Protein 4DFC (pdb70)

GO terms:
  GO:0005515 protein binding (F, IPI)
  GO:0015616 DNA translocase activity (F, IDA)
  GO:0005829 cytosol (C, IDA)
  GO:0003677 DNA binding (F, IDA)
  GO:0043175 RNA polymerase core enzyme binding (F, IDA)
  GO:0006283 transcription-coupled nucleotide-excision repair (P, IDA)
  GO:0006283 transcription-coupled nucleotide-excision repair (P, EXP)
  GO:0006283 transcription-coupled nucleotide-excision repair (P, IMP)
  GO:0000716 transcription-coupled nucleotide-excision repair, DNA damage recognition (P, IDA)
  GO:0006355 regulation of DNA-templated transcription (P, IDA)
  GO:0006974 DNA damage response (P, IDA)
  GO:0006281 DNA repair (P, IMP)

Secondary structure (DSSP, 8-state):
-EETT-B--HHHHHHHHHHTTPEEESS--STTEEEEETTEEEEE-TT-SS-EEEEEETTEEEEEEEE-TTT--EEEEESEE----/----HHHHHHHTTSS-TT--EEEEEEEEEEEES--HHHHHHHHHHT--EEEETTEEEETTSPPPPPTTSEEEEEEEEEEE-----THHHHHHHHHHHHSSSEEEEEESS-TTS--EEEE--/---TT-B--THHHHHHHHHTT-EE-SS--STTEEEEETTEEEE--SSSSS-EEEEEETTEEEEEEEB-TTT--B-S---/--PPPHHHHHHHTTSSPTT-EEEEEEEEEEEEES--HHHHHHHHHTT--EEEETTEEEETTSPPP--TTSEEEEEEEEEEEE----HHHHHHHHHHHHHHTSEEEEEESS-TTSPPEEEE--

B-factor: mean 94.78, std 26.82, range [41.84, 200.92]

InterPro domains:
  IPR001650 Helicase, C-terminal domain-like [PF00271] (802-906)
  IPR001650 Helicase, C-terminal domain-like [PS51194] (798-951)
  IPR001650 Helicase, C-terminal domain-like [SM00490] (823-907)
  IPR003711 CarD-like/TRCF, RNAP-interacting domain [PF02559] (477-532)
  IPR003711 CarD-like/TRCF, RNAP-interacting domain [SM01058] (476-573)
  IPR004576 Transcription-repair coupling factor [MF_00969] (28-1144)
  IPR004576 Transcription-repair coupling factor [TIGR00580] (145-1079)
  IPR005118 Transcription-repair-coupling factor, C-terminal domain [PF03461] (1006-1098)
  IPR005118 Transcription-repair-coupling factor, C-terminal domain [SM00982] (1005-1105)
  IPR011545 DEAD/DEAH-box helicase domain [PF00270] (602-764)
  IPR014001 Helicase superfamily 1/2, ATP-binding domain [PS51192] (615-776)
  IPR014001 Helicase superfamily 1/2, ATP-binding domain [SM00487] (597-787)
  IPR027417 P-loop containing nucleoside triphosphate hydrolase [G3DSA:3.40.50.300] (475-987)
  IPR027417 P-loop containing nucleoside triphosphate hydrolase [G3DSA:3.40.50.300] (539-778)
  IPR027417 P-loop containing nucleoside triphosphate hydrolase [SSF52540] (10-343)
  IPR027417 P-loop containing nucleoside triphosphate hydrolase [SSF52540] (351-463)
  IPR027417 P-loop containing nucleoside triphosphate hydrolase [SSF52540] (520-780)
  IPR027417 P-loop containing nucleoside triphosphate hydrolase [SSF52540] (779-987)
  IPR036101 CarD-like/TRCF, RNAP-interacting domain superfamily [SSF141259] (467-545)
  IPR037235 TRCF-like, C-terminal D7 domain [G3DSA:3.90.1150.50] (1001-1148)

Nearest PDB structures (foldseek):
  4dfc-assembly1_B  TM=1.008E+00  e=1.418E-23  Escherichia coli K-12
  4dfc-assembly2_D  TM=9.845E-01  e=1.414E-20  Escherichia coli K-12
  3fpn-assembly2_A  TM=9.163E-01  e=1.584E-13  Geobacillus stearothermophilus
  3uwx-assembly1_A-2  TM=9.137E-01  e=1.321E-13  Geobacillus sp. Y412MC52
  3zqj-assembly1_A  TM=8.031E-01  e=3.918E-10  Mycobacterium tuberculosis

Sequence (407 aa):
VMKKGQRLSRDALRTQLDSAGYRHVDQVMEHGEYATRGALLDLFPMGSELPYRLDFFDDEIDSLRVFDVDSQRTLEEVEAINLLPMASTVSQMVDNVLSQPEGKRLMLLAPIIKERKGEHTKTLENLASQGYIRARIDGEVCDLSDPPKLELQKKHTIEVVVDRFKVRLTQRLAESFETALELSGGTAVVADMDDPKAEELLFSANVMKKGQRLSRDALRTQLDSAGYRHVDQVMEHGEYATRGALLDLFPMGSELPYRLDFFDDEIDSLRVFDVDSQRTLEEVEHMASTVSQMVDNVLSQPEGKRLMLLAPIIKERKGEHTKTLENLASQGYIRARIDGEVCDLSDPPKLELQKKHTIEVVVDRFKVRDTQRLAESFETALELSGGTAVVADMDDPKAEELLFSAN

Foldseek 3Di:
DFFAFDFADPVVVVVVLVVVPADEDCADADERYWYDDVQWIWHHAHPDPWTWIFGHDPRGTHWIFTADRPVRDTDDTDGDDDHDD/DQDDLLVVLVVQLVDPAQFKKWKKAWAFFFDAAFCPPVLVVCVVVPAAWKQKQNRIDGSVDGDTDDRGGTITIITGQDMDTRPPPVVVSVSQVVSCVNHVFKMKMAGPVDRVDDIDIHGND/DDDAFDFADVVVVVVVLVVVPADEDPADADARYWHDDPQWIWHHHNVDPFIWIFGDDVRGTHFIFTDDRVVSDTDDGDD/DDFDDLQNVQVVPLVPDFFFKKWKKQWAFDFAAAFCPVVLVVCVVVVAFWKQKQLRTGGSVDDDGDDRVGTMTIIGGQDIDTRDPGPVSSVSCVVSCVVNVFWMKMDGPPCSPDDIDIHGSD

Solvent-accessible surface area: 19855 Å² total; per-residue (Å²): 120,16,40,100,41,63,156,46,58,25,60,57,7,40,46,114,5,60,100,40,44,10,55,32,0,61,58,0,57,109,87,2,7,4,0,34,16,8,2,3,0,1,0,13,5,84,67,25,92,73,9,25,3,0,1,0,41,17,47,55,0,50,6,0,46,5,1,53,32,114,46,2,59,15,89,107,68,33,123,54,7,109,51,124,151,151,48,25,73,35,74,97,0,2,88,59,0,57,81,37,83,138,42,66,93,6,14,0,0,0,30,42,28,143,86,174,141,16,81,35,94,176,43,12,88,67,4,3,45,76,0,12,10,35,0,32,5,69,54,116,83,22,68,0,44,113,38,55,207,18,96,102,138,110,133,8,25,0,21,0,4,0,0,21,0,56,2,126,81,65,105,35,0,31,85,2,0,39,27,0,0,41,16,7,14,8,42,0,13,1,6,21,49,83,71,112,106,34,167,72,48,126,14,34,24,152,164,77,45,131,52,30,154,41,68,37,42,58,27,56,87,117,17,85,105,69,62,41,64,95,46,122,63,0,91,109,85,16,25,2,0,37,13,19,3,6,11,1,31,14,25,124,85,38,90,60,6,68,4,9,1,4,20,25,50,15,3,55,42,4,84,22,3,53,32,122,34,2,76,33,107,72,120,26,102,180,137,41,38,67,30,67,96,5,9,89,28,0,64,66,32,80,122,38,63,92,2,15,0,0,0,8,42,21,73,56,46,114,14,85,31,71,77,50,10,112,80,5,2,37,63,0,15,26,41,0,36,4,77,61,111,71,16,76,5,60,118,40,58,109,21,99,109,118,112,74,5,24,0,19,0,4,2,2,14,13,70,2,101,172,118,103,23,10,28,65,3,0,77,32,0,11,134,33,25,66,10,49,1,14,2,4,27,51,93,52,134,164,28,34,27,7,46,17,45,38,112

CATH classification: 3.30.2060.10

Radius of gyration: 23.74 Å; Cα contacts (8 Å, |Δi|>4): 880; chains: 4; bounding box: 74×48×41 Å

Structure (mmCIF, N/CA/C/O backbone):
data_4DFC
#
_entry.id   4DFC
#
_cell.length_a   119.168
_cell.length_b   119.168
_cell.length_c   234.334
_cell.angle_alpha   90.00
_cell.angle_beta   90.00
_cell.angle_gamma   120.00
#
_symmetry.space_group_name_H-M   'P 62 2 2'
#
loop_
_entity.id
_entity.type
_entity.pdbx_description
1 polymer 'Transcription-repair-coupling factor'
2 polymer 'UvrABC system protein A'
#
loop_
_atom_site.group_PDB
_atom_site.id
_atom_site.type_symbol
_atom_site.label_atom_id
_atom_site.label_alt_id
_atom_site.label_comp_id
_atom_site.label_asym_id
_atom_site.label_entity_id
_atom_site.label_seq_id
_atom_site.pdbx_PDB_ins_code
_atom_site.Cartn_x
_atom_site.Cartn_y
_atom_site.Cartn_z
_atom_site.occupancy
_atom_site.B_iso_or_equiv
_atom_site.auth_seq_id
_atom_site.auth_comp_id
_atom_site.auth_asym_id
_atom_site.auth_atom_id
_atom_site.pdbx_PDB_model_num
ATOM 1 N N . VAL A 1 9 ? 54.876 -60.747 29.678 1.00 119.91 129 VAL A N 1
ATOM 2 C CA . VAL A 1 9 ? 53.617 -60.837 28.929 1.00 136.46 129 VAL A CA 1
ATOM 3 C C . VAL A 1 9 ? 52.714 -59.608 29.147 1.00 136.71 129 VAL A C 1
ATOM 4 O O . VAL A 1 9 ? 52.570 -59.135 30.282 1.00 123.30 129 VAL A O 1
ATOM 8 N N . MET A 1 10 ? 52.117 -59.100 28.060 1.00 134.38 130 MET A N 1
ATOM 9 C CA . MET A 1 10 ? 51.336 -57.849 28.090 1.00 125.60 130 MET A CA 1
ATOM 10 C C . MET A 1 10 ? 49.893 -57.952 27.571 1.00 122.53 130 MET A C 1
ATOM 11 O O . MET A 1 10 ? 49.644 -58.463 26.478 1.00 113.47 130 MET A O 1
ATOM 16 N N . LYS A 1 11 ? 48.953 -57.424 28.351 1.00 122.75 131 LYS A N 1
ATOM 17 C CA . LYS A 1 11 ? 47.531 -57.560 28.051 1.00 116.10 131 LYS A CA 1
ATOM 18 C C . LYS A 1 11 ? 46.846 -56.205 27.869 1.00 106.65 131 LYS A C 1
ATOM 19 O O . LYS A 1 11 ? 47.344 -55.172 28.328 1.00 93.71 131 LYS A O 1
ATOM 21 N N . LYS A 1 12 ? 45.711 -56.221 27.178 1.00 105.91 132 LYS A N 1
ATOM 22 C CA . LYS A 1 12 ? 44.883 -55.035 27.011 1.00 100.40 132 LYS A CA 1
ATOM 23 C C . LYS A 1 12 ? 44.274 -54.654 28.366 1.00 113.98 132 LYS A C 1
ATOM 24 O O . LYS A 1 12 ? 43.791 -55.518 29.103 1.00 118.98 132 LYS A O 1
ATOM 30 N N . GLY A 1 13 ? 44.327 -53.368 28.704 1.00 108.61 133 GLY A N 1
ATOM 31 C CA . GLY A 1 13 ? 43.740 -52.876 29.939 1.00 113.62 133 GLY A CA 1
ATOM 32 C C . GLY A 1 13 ? 44.593 -53.140 31.170 1.00 116.60 133 GLY A C 1
ATOM 33 O O . GLY A 1 13 ? 44.137 -53.011 32.312 1.00 113.71 133 GLY A O 1
ATOM 34 N N . GLN A 1 14 ? 45.840 -53.519 30.929 1.00 109.91 134 GLN A N 1
ATOM 35 C CA . GLN A 1 14 ? 46.793 -53.785 31.994 1.00 108.04 134 GLN A CA 1
ATOM 36 C C . GLN A 1 14 ? 47.555 -52.501 32.325 1.00 106.98 134 GLN A C 1
ATOM 37 O O . GLN A 1 14 ? 48.111 -51.865 31.438 1.00 110.11 134 GLN A O 1
ATOM 43 N N . ARG A 1 15 ? 47.563 -52.107 33.596 1.00 108.51 135 ARG A N 1
ATOM 44 C CA . ARG A 1 15 ? 48.275 -50.897 34.008 1.00 104.37 135 ARG A CA 1
ATOM 45 C C . ARG A 1 15 ? 49.775 -51.138 34.081 1.00 105.03 135 ARG A C 1
ATOM 46 O O . ARG A 1 15 ? 50.204 -52.274 34.290 1.00 95.92 135 ARG A O 1
ATOM 54 N N . LEU A 1 16 ? 50.568 -50.077 33.900 1.00 109.01 136 LEU A N 1
ATOM 55 C CA . LEU A 1 16 ? 52.030 -50.185 34.016 1.00 105.37 136 LEU A CA 1
ATOM 56 C C . LEU A 1 16 ? 52.849 -48.900 33.744 1.00 104.87 136 LEU A C 1
ATOM 57 O O . LEU A 1 16 ? 52.336 -47.889 33.261 1.00 76.07 136 LEU A O 1
ATOM 62 N N . SER A 1 17 ? 54.132 -48.951 34.083 1.00 107.08 137 SER A N 1
ATOM 63 C CA . SER A 1 17 ? 54.973 -47.757 34.067 1.00 106.78 137 SER A CA 1
ATOM 64 C C . SER A 1 17 ? 55.714 -47.562 32.749 1.00 103.70 137 SER A C 1
ATOM 65 O O . SER A 1 17 ? 56.490 -48.422 32.334 1.00 93.19 137 SER A O 1
ATOM 68 N N . ARG A 1 18 ? 55.507 -46.422 32.104 1.00 113.97 138 ARG A N 1
ATOM 69 C CA . ARG A 1 18 ? 56.164 -46.185 30.815 1.00 123.45 138 ARG A CA 1
ATOM 70 C C . ARG A 1 18 ? 57.686 -46.221 30.916 1.00 116.98 138 ARG A C 1
ATOM 71 O O . ARG A 1 18 ? 58.348 -46.878 30.109 1.00 100.59 138 ARG A O 1
ATOM 79 N N . ASP A 1 19 ? 58.233 -45.523 31.910 1.00 119.20 139 ASP A N 1
ATOM 80 C CA . ASP A 1 19 ? 59.680 -45.409 32.045 1.00 113.53 139 ASP A CA 1
ATOM 81 C C . ASP A 1 19 ? 60.332 -46.700 32.551 1.00 101.62 139 ASP A C 1
ATOM 82 O O . ASP A 1 19 ? 61.499 -46.963 32.266 1.00 106.77 139 ASP A O 1
ATOM 87 N N . ALA A 1 20 ? 59.577 -47.506 33.292 1.00 93.66 140 ALA A N 1
ATOM 88 C CA . ALA A 1 20 ? 60.083 -48.791 33.788 1.00 103.77 140 ALA A CA 1
ATOM 89 C C . ALA A 1 20 ? 60.347 -49.736 32.623 1.00 106.77 140 ALA A C 1
ATOM 90 O O . ALA A 1 20 ? 61.385 -50.391 32.558 1.00 121.34 140 ALA A O 1
ATOM 92 N N . LEU A 1 21 ? 59.390 -49.804 31.707 1.00 98.47 141 LEU A N 1
ATOM 93 C CA . LEU A 1 21 ? 59.532 -50.596 30.492 1.00 92.81 141 LEU A CA 1
ATOM 94 C C . LEU A 1 21 ? 60.757 -50.167 29.671 1.00 91.53 141 LEU A C 1
ATOM 95 O O . LEU A 1 21 ? 61.579 -50.994 29.262 1.00 84.24 141 LEU A O 1
ATOM 100 N N . ARG A 1 22 ? 60.878 -48.866 29.435 1.00 87.30 142 ARG A N 1
ATOM 101 C CA . ARG A 1 22 ? 61.927 -48.374 28.558 1.00 91.19 142 ARG A CA 1
ATOM 102 C C . ARG A 1 22 ? 63.338 -48.713 29.038 1.00 97.83 142 ARG A C 1
ATOM 103 O O . ARG A 1 22 ? 64.121 -49.280 28.275 1.00 91.66 142 ARG A O 1
ATOM 111 N N . THR A 1 23 ? 63.664 -48.431 30.296 1.00 107.81 143 THR A N 1
ATOM 112 C CA . THR A 1 23 ? 64.975 -48.857 30.791 1.00 112.53 143 THR A CA 1
ATOM 113 C C . THR A 1 23 ? 65.101 -50.396 30.809 1.00 102.72 143 THR A C 1
ATOM 114 O O . THR A 1 23 ? 66.193 -50.936 30.600 1.00 105.57 143 THR A O 1
ATOM 118 N N . GLN A 1 24 ? 63.986 -51.094 31.027 1.00 78.98 144 GLN A N 1
ATOM 119 C CA . GLN A 1 24 ? 63.992 -52.562 31.009 1.00 81.77 144 GLN A CA 1
ATOM 120 C C . GLN A 1 24 ? 64.429 -53.143 29.663 1.00 98.40 144 GLN A C 1
ATOM 121 O O . GLN A 1 24 ? 65.310 -54.005 29.621 1.00 102.21 144 GLN A O 1
ATOM 127 N N . LEU A 1 25 ? 63.800 -52.685 28.576 1.00 91.00 145 LEU A N 1
ATOM 128 C CA . LEU A 1 25 ? 64.154 -53.149 27.237 1.00 86.00 145 LEU A CA 1
ATOM 129 C C . LEU A 1 25 ? 65.584 -52.760 26.895 1.00 84.17 145 LEU A C 1
ATOM 130 O O . LEU A 1 25 ? 66.276 -53.491 26.191 1.00 83.79 145 LEU A O 1
ATOM 135 N N . ASP A 1 26 ? 66.023 -51.602 27.377 1.00 71.21 146 ASP A N 1
ATOM 136 C CA . ASP A 1 26 ? 67.392 -51.190 27.127 1.00 77.90 146 ASP A CA 1
ATOM 137 C C . ASP A 1 26 ? 68.350 -52.261 27.651 1.00 96.23 146 ASP A C 1
ATOM 138 O O . ASP A 1 26 ? 69.271 -52.690 26.951 1.00 105.51 146 ASP A O 1
ATOM 143 N N . SER A 1 27 ? 68.106 -52.713 28.877 1.00 98.57 147 SER A N 1
ATOM 144 C CA . SER A 1 27 ? 68.964 -53.706 29.515 1.00 101.52 147 SER A CA 1
ATOM 145 C C . SER A 1 27 ? 68.818 -55.103 28.896 1.00 100.42 147 SER A C 1
ATOM 146 O O . SER A 1 27 ? 69.787 -55.859 28.812 1.00 104.75 147 SER A O 1
ATOM 149 N N . ALA A 1 28 ? 67.604 -55.433 28.463 1.00 96.25 148 ALA A N 1
ATOM 150 C CA . ALA A 1 28 ? 67.331 -56.680 27.746 1.00 95.24 148 ALA A CA 1
ATOM 151 C C . ALA A 1 28 ? 67.979 -56.685 26.357 1.00 98.41 148 ALA A C 1
ATOM 152 O O . ALA A 1 28 ? 67.936 -57.694 25.638 1.00 85.33 148 ALA A O 1
ATOM 154 N N . GLY A 1 29 ? 68.550 -55.541 25.981 1.00 98.69 149 GLY A N 1
ATOM 155 C CA . GLY A 1 29 ? 69.325 -55.429 24.758 1.00 97.26 149 GLY A CA 1
ATOM 156 C C . GLY A 1 29 ? 68.572 -54.910 23.549 1.00 87.29 149 GLY A C 1
ATOM 157 O O . GLY A 1 29 ? 69.061 -55.017 22.424 1.00 97.24 149 GLY A O 1
ATOM 158 N N . TYR A 1 30 ? 67.378 -54.369 23.778 1.00 78.21 150 TYR A N 1
ATOM 159 C CA . TYR A 1 30 ? 66.582 -53.756 22.716 1.00 67.71 150 TYR A CA 1
ATOM 160 C C . TYR A 1 30 ? 67.102 -52.366 22.388 1.00 74.71 150 TYR A C 1
ATOM 161 O O . TYR A 1 30 ? 67.629 -51.660 23.258 1.00 80.80 150 TYR A O 1
ATOM 170 N N . ARG A 1 31 ? 66.935 -51.984 21.124 1.00 74.73 151 ARG A N 1
ATOM 171 C CA . ARG A 1 31 ? 67.420 -50.711 20.621 1.00 80.60 151 ARG A CA 1
ATOM 172 C C . ARG A 1 31 ? 66.290 -49.696 20.465 1.00 75.39 151 ARG A C 1
ATOM 173 O O . ARG A 1 31 ? 65.191 -50.011 19.996 1.00 78.15 151 ARG A O 1
ATOM 181 N N . HIS A 1 32 ? 66.583 -48.463 20.837 1.00 65.97 152 HIS A N 1
ATOM 182 C CA . HIS A 1 32 ? 65.625 -47.384 20.723 1.00 72.94 152 HIS A CA 1
ATOM 183 C C . HIS A 1 32 ? 65.837 -46.745 19.364 1.00 77.19 152 HIS A C 1
ATOM 184 O O . HIS A 1 32 ? 66.921 -46.237 19.078 1.00 90.06 152 HIS A O 1
ATOM 191 N N . VAL A 1 33 ? 64.806 -46.775 18.529 1.00 68.89 153 VAL A N 1
ATOM 192 C CA . VAL A 1 33 ? 64.887 -46.208 17.182 1.00 72.55 153 VAL A CA 1
ATOM 193 C C . VAL A 1 33 ? 63.752 -45.225 16.905 1.00 74.47 153 VAL A C 1
ATOM 194 O O . VAL A 1 33 ? 62.778 -45.149 17.678 1.00 76.39 153 VAL A O 1
ATOM 198 N N . ASP A 1 34 ? 63.892 -44.461 15.817 1.00 75.55 154 ASP A N 1
ATOM 199 C CA . ASP A 1 34 ? 62.841 -43.540 15.387 1.00 56.51 154 ASP A CA 1
ATOM 200 C C . ASP A 1 34 ? 61.644 -44.297 14.846 1.00 54.60 154 ASP A C 1
ATOM 201 O O . ASP A 1 34 ? 60.494 -43.924 15.078 1.00 98.51 154 ASP A O 1
ATOM 206 N N . GLN A 1 35 ? 61.936 -45.398 14.166 1.00 62.74 155 GLN A N 1
ATOM 207 C CA . GLN A 1 35 ? 60.955 -46.139 13.381 1.00 67.49 155 GLN A CA 1
ATOM 208 C C . GLN A 1 35 ? 61.221 -47.645 13.550 1.00 64.69 155 GLN A C 1
ATOM 209 O O . GLN A 1 35 ? 62.301 -48.115 13.223 1.00 76.87 155 GLN A O 1
ATOM 215 N N . VAL A 1 36 ? 60.263 -48.427 14.027 1.00 61.77 156 VAL A N 1
ATOM 216 C CA . VAL A 1 36 ? 60.544 -49.859 14.183 1.00 59.94 156 VAL A CA 1
ATOM 217 C C . VAL A 1 36 ? 60.560 -50.608 12.851 1.00 73.67 156 VAL A C 1
ATOM 218 O O . VAL A 1 36 ? 59.580 -50.582 12.104 1.00 94.88 156 VAL A O 1
ATOM 222 N N . MET A 1 37 ? 61.679 -51.270 12.554 1.00 78.20 157 MET A N 1
ATOM 223 C CA . MET A 1 37 ? 61.855 -52.031 11.296 1.00 70.96 157 MET A CA 1
ATOM 224 C C . MET A 1 37 ? 62.077 -53.543 11.511 1.00 80.98 157 MET A C 1
ATOM 225 O O . MET A 1 37 ? 61.343 -54.367 10.970 1.00 83.44 157 MET A O 1
ATOM 230 N N . GLU A 1 38 ? 63.115 -53.909 12.254 1.00 90.64 158 GLU A N 1
ATOM 231 C CA . GLU A 1 38 ? 63.360 -55.322 12.548 1.00 89.16 158 GLU A CA 1
ATOM 232 C C . GLU A 1 38 ? 63.322 -55.706 14.035 1.00 83.33 158 GLU A C 1
ATOM 233 O O . GLU A 1 38 ? 62.975 -54.907 14.892 1.00 86.85 158 GLU A O 1
ATOM 239 N N . HIS A 1 39 ? 63.665 -56.962 14.303 1.00 85.17 159 HIS A N 1
ATOM 240 C CA . HIS A 1 39 ? 63.702 -57.556 15.634 1.00 76.55 159 HIS A CA 1
ATOM 241 C C . HIS A 1 39 ? 64.519 -56.768 16.657 1.00 85.15 159 HIS A C 1
ATOM 242 O O . HIS A 1 39 ? 65.590 -56.258 16.346 1.00 87.64 159 HIS A O 1
ATOM 249 N N . GLY A 1 40 ? 64.010 -56.686 17.886 1.00 84.94 160 GLY A N 1
ATOM 250 C CA . GLY A 1 40 ? 64.761 -56.118 18.993 1.00 78.59 160 GLY A CA 1
ATOM 251 C C . GLY A 1 40 ? 64.846 -54.606 18.976 1.00 78.95 160 GLY A C 1
ATOM 252 O O . GLY A 1 40 ? 65.842 -54.007 19.405 1.00 76.74 160 GLY A O 1
ATOM 253 N N . GLU A 1 41 ? 63.789 -53.981 18.478 1.00 82.72 161 GLU A N 1
ATOM 254 C CA . GLU A 1 41 ? 63.730 -52.529 18.403 1.00 82.50 161 GLU A CA 1
ATOM 255 C C . GLU A 1 41 ? 62.435 -52.039 19.042 1.00 81.47 161 GLU A C 1
ATOM 256 O O . GLU A 1 41 ? 61.440 -52.768 19.090 1.00 77.43 161 GLU A O 1
ATOM 262 N N . TYR A 1 42 ? 62.454 -50.809 19.540 1.00 52.57 162 TYR A N 1
ATOM 263 C CA . TYR A 1 42 ? 61.239 -50.166 20.027 1.00 58.97 162 TYR A CA 1
ATOM 264 C C . TYR A 1 42 ? 61.307 -48.696 19.644 1.00 70.36 162 TYR A C 1
ATOM 265 O O . TYR A 1 42 ? 62.384 -48.170 19.356 1.00 81.35 162 TYR A O 1
ATOM 274 N N . ALA A 1 43 ? 60.156 -48.041 19.629 1.00 68.55 163 ALA A N 1
ATOM 275 C CA . ALA A 1 43 ? 60.074 -46.655 19.202 1.00 70.50 163 ALA A CA 1
ATOM 276 C C . ALA A 1 43 ? 59.053 -45.940 20.064 1.00 69.93 163 ALA A C 1
ATOM 277 O O . ALA A 1 43 ? 58.104 -46.566 20.564 1.00 59.14 163 ALA A O 1
ATOM 279 N N . THR A 1 44 ? 59.216 -44.634 20.242 1.00 55.12 164 THR A N 1
ATOM 280 C CA . THR A 1 44 ? 58.199 -43.917 20.990 1.00 53.83 164 THR A CA 1
ATOM 281 C C . THR A 1 44 ? 57.651 -42.693 20.277 1.00 65.72 164 THR A C 1
ATOM 282 O O . THR A 1 44 ? 58.396 -41.863 19.746 1.00 59.29 164 THR A O 1
ATOM 286 N N . ARG A 1 45 ? 56.327 -42.633 20.227 1.00 71.63 165 ARG A N 1
ATOM 287 C CA . ARG A 1 45 ? 55.605 -41.479 19.731 1.00 73.02 165 ARG A CA 1
ATOM 288 C C . ARG A 1 45 ? 54.498 -41.160 20.726 1.00 73.73 165 ARG A C 1
ATOM 289 O O . ARG A 1 45 ? 53.445 -41.798 20.681 1.00 79.96 165 ARG A O 1
ATOM 297 N N . GLY A 1 46 ? 54.666 -40.127 21.546 1.00 72.41 166 GLY A N 1
ATOM 298 C CA . GLY A 1 46 ? 53.623 -39.790 22.506 1.00 74.16 166 GLY A CA 1
ATOM 299 C C . GLY A 1 46 ? 53.112 -40.975 23.338 1.00 75.74 166 GLY A C 1
ATOM 300 O O . GLY A 1 46 ? 53.858 -41.682 24.036 1.00 58.51 166 GLY A O 1
ATOM 301 N N . ALA A 1 47 ? 51.798 -41.169 23.250 1.00 63.35 167 ALA A N 1
ATOM 302 C CA . ALA A 1 47 ? 51.081 -42.276 23.863 1.00 59.42 167 ALA A CA 1
ATOM 303 C C . ALA A 1 47 ? 51.482 -43.651 23.375 1.00 65.09 167 ALA A C 1
ATOM 304 O O . ALA A 1 47 ? 51.045 -44.651 23.939 1.00 74.31 167 ALA A O 1
ATOM 306 N N . LEU A 1 48 ? 52.269 -43.711 22.307 1.00 66.27 168 LEU A N 1
ATOM 307 C CA . LEU A 1 48 ? 52.466 -44.964 21.573 1.00 63.50 168 LEU A CA 1
ATOM 308 C C . LEU A 1 48 ? 53.856 -45.515 21.765 1.00 69.19 168 LEU A C 1
ATOM 309 O O . LEU A 1 48 ? 54.840 -44.771 21.729 1.00 85.48 168 LEU A O 1
ATOM 314 N N . LEU A 1 49 ? 53.938 -46.825 21.961 1.00 62.94 169 LEU A N 1
ATOM 315 C CA . LEU A 1 49 ? 55.229 -47.499 22.015 1.00 68.41 169 LEU A CA 1
ATOM 316 C C . LEU A 1 49 ? 55.244 -48.671 21.046 1.00 71.97 169 LEU A C 1
ATOM 317 O O . LEU A 1 49 ? 54.551 -49.662 21.271 1.00 85.49 169 LEU A O 1
ATOM 322 N N . ASP A 1 50 ? 56.038 -48.573 19.983 1.00 76.35 170 ASP A N 1
ATOM 323 C CA . ASP A 1 50 ? 56.131 -49.659 18.996 1.00 75.55 170 ASP A CA 1
ATOM 324 C C . ASP A 1 50 ? 57.203 -50.629 19.470 1.00 77.48 170 ASP A C 1
ATOM 325 O O . ASP A 1 50 ? 58.287 -50.213 19.898 1.00 83.39 170 ASP A O 1
ATOM 330 N N . LEU A 1 51 ? 56.913 -51.921 19.393 1.00 62.23 171 LEU A N 1
ATOM 331 C CA . LEU A 1 51 ? 57.814 -52.917 19.962 1.00 70.24 171 LEU A CA 1
ATOM 332 C C . LEU A 1 51 ? 57.892 -54.173 19.086 1.00 77.06 171 LEU A C 1
ATOM 333 O O . LEU A 1 51 ? 56.857 -54.703 18.668 1.00 79.18 171 LEU A O 1
ATOM 338 N N . PHE A 1 52 ? 59.108 -54.655 18.818 1.00 68.57 172 PHE A N 1
ATOM 339 C CA . PHE A 1 52 ? 59.286 -55.881 18.032 1.00 77.04 172 PHE A CA 1
ATOM 340 C C . PHE A 1 52 ? 60.033 -56.947 18.841 1.00 78.02 172 PHE A C 1
ATOM 341 O O . PHE A 1 52 ? 61.265 -57.029 18.803 1.00 79.26 172 PHE A O 1
ATOM 349 N N . PRO A 1 53 ? 59.282 -57.775 19.579 1.00 74.61 173 PRO A N 1
ATOM 350 C CA . PRO A 1 53 ? 59.917 -58.709 20.511 1.00 85.58 173 PRO A CA 1
ATOM 351 C C . PRO A 1 53 ? 60.861 -59.652 19.786 1.00 96.55 173 PRO A C 1
ATOM 352 O O . PRO A 1 53 ? 60.566 -60.069 18.669 1.00 100.57 173 PRO A O 1
ATOM 356 N N . MET A 1 54 ? 61.987 -59.977 20.413 1.00 112.85 174 MET A N 1
ATOM 357 C CA . MET A 1 54 ? 62.938 -60.902 19.818 1.00 115.13 174 MET A CA 1
ATOM 358 C C . MET A 1 54 ? 62.227 -62.240 19.654 1.00 116.40 174 MET A C 1
ATOM 359 O O . MET A 1 54 ? 61.690 -62.786 20.623 1.00 113.29 174 MET A O 1
ATOM 364 N N . GLY A 1 55 ? 62.211 -62.757 18.429 1.00 121.31 175 GLY A N 1
ATOM 365 C CA . GLY A 1 55 ? 61.588 -64.041 18.160 1.00 129.69 175 GLY A CA 1
ATOM 366 C C . GLY A 1 55 ? 60.160 -63.995 17.638 1.00 131.57 175 GLY A C 1
ATOM 367 O O . GLY A 1 55 ? 59.686 -64.964 17.044 1.00 139.05 175 GLY A O 1
ATOM 368 N N . SER A 1 56 ? 59.467 -62.882 17.857 1.00 123.70 176 SER A N 1
ATOM 369 C CA . SER A 1 56 ? 58.096 -62.739 17.368 1.00 115.99 176 SER A CA 1
ATOM 370 C C . SER A 1 56 ? 58.068 -62.493 15.854 1.00 103.74 176 SER A C 1
ATOM 371 O O . SER A 1 56 ? 58.849 -61.698 15.328 1.00 94.84 176 SER A O 1
ATOM 374 N N . GLU A 1 57 ? 57.176 -63.184 15.154 1.00 94.02 177 GLU A N 1
ATOM 375 C CA . GLU A 1 57 ? 57.062 -62.997 13.714 1.00 100.49 177 GLU A CA 1
ATOM 376 C C . GLU A 1 57 ? 56.591 -61.574 13.394 1.00 102.97 177 GLU A C 1
ATOM 377 O O . GLU A 1 57 ? 57.078 -60.949 12.454 1.00 93.94 177 GLU A O 1
ATOM 379 N N . LEU A 1 58 ? 55.614 -61.106 14.171 1.00 111.41 178 LEU A N 1
ATOM 380 C CA . LEU A 1 58 ? 54.936 -59.807 14.013 1.00 112.56 178 LEU A CA 1
ATOM 381 C C . LEU A 1 58 ? 55.200 -58.782 15.153 1.00 97.72 178 LEU A C 1
ATOM 382 O O . LEU A 1 58 ? 55.131 -59.149 16.322 1.00 109.01 178 LEU A O 1
ATOM 387 N N . PRO A 1 59 ? 55.540 -57.514 14.816 1.00 84.23 179 PRO A N 1
ATOM 388 C CA . PRO A 1 59 ? 55.752 -56.410 15.781 1.00 76.45 179 PRO A CA 1
ATOM 389 C C . PRO A 1 59 ? 54.454 -55.796 16.346 1.00 74.83 179 PRO A C 1
ATOM 390 O O . PRO A 1 59 ? 53.412 -55.887 15.703 1.00 87.24 179 PRO A O 1
ATOM 394 N N . TYR A 1 60 ? 54.520 -55.158 17.517 1.00 82.62 180 TYR A N 1
ATOM 395 C CA . TYR A 1 60 ? 53.308 -54.670 18.193 1.00 72.32 180 TYR A CA 1
ATOM 396 C C . TYR A 1 60 ? 53.342 -53.193 18.554 1.00 71.76 180 TYR A C 1
ATOM 397 O O . TYR A 1 60 ? 54.401 -52.638 18.854 1.00 72.99 180 TYR A O 1
ATOM 406 N N . ARG A 1 61 ? 52.168 -52.567 18.509 1.00 66.10 181 ARG A N 1
ATOM 407 C CA . ARG A 1 61 ? 52.014 -51.138 18.769 1.00 66.54 181 ARG A CA 1
ATOM 408 C C . ARG A 1 61 ? 51.014 -50.903 19.907 1.00 76.43 181 ARG A C 1
ATOM 409 O O . ARG A 1 61 ? 49.814 -51.136 19.746 1.00 79.96 181 ARG A O 1
ATOM 417 N N . LEU A 1 62 ? 51.518 -50.404 21.037 1.00 70.14 182 LEU A N 1
ATOM 418 C CA . LEU A 1 62 ? 50.755 -50.300 22.286 1.00 67.02 182 LEU A CA 1
ATOM 419 C C . LEU A 1 62 ? 50.298 -48.878 22.523 1.00 68.49 182 LEU A C 1
ATOM 420 O O . LEU A 1 62 ? 51.118 -47.964 22.581 1.00 75.05 182 LEU A O 1
ATOM 425 N N . ASP A 1 63 ? 48.997 -48.690 22.689 1.00 58.56 183 ASP A N 1
ATOM 426 C CA . ASP A 1 63 ? 48.457 -47.348 22.888 1.00 65.21 183 ASP A CA 1
ATOM 427 C C . ASP A 1 63 ? 48.257 -47.056 24.378 1.00 80.17 183 ASP A C 1
ATOM 428 O O . ASP A 1 63 ? 47.410 -47.677 25.039 1.00 82.27 183 ASP A O 1
ATOM 433 N N . PHE A 1 64 ? 49.038 -46.117 24.913 1.00 85.30 184 PHE A N 1
ATOM 434 C CA . PHE A 1 64 ? 48.914 -45.762 26.333 1.00 86.01 184 PHE A CA 1
ATOM 435 C C . PHE A 1 64 ? 47.988 -44.588 26.610 1.00 74.33 184 PHE A C 1
ATOM 436 O O . PHE A 1 64 ? 48.175 -43.485 26.092 1.00 79.27 184 PHE A O 1
ATOM 444 N N . PHE A 1 65 ? 46.981 -44.853 27.432 1.00 74.33 185 PHE A N 1
ATOM 445 C CA . PHE A 1 65 ? 46.150 -43.804 28.017 1.00 80.31 185 PHE A CA 1
ATOM 446 C C . PHE A 1 65 ? 46.617 -43.648 29.462 1.00 88.34 185 PHE A C 1
ATOM 447 O O . PHE A 1 65 ? 46.415 -44.543 30.285 1.00 78.29 185 PHE A O 1
ATOM 455 N N . ASP A 1 66 ? 47.263 -42.523 29.758 1.00 87.00 186 ASP A N 1
ATOM 456 C CA . ASP A 1 66 ? 47.997 -42.387 31.003 1.00 95.61 186 ASP A CA 1
ATOM 457 C C . ASP A 1 66 ? 48.917 -43.602 31.163 1.00 96.81 186 ASP A C 1
ATOM 458 O O . ASP A 1 66 ? 49.795 -43.830 30.338 1.00 99.39 186 ASP A O 1
ATOM 463 N N . ASP A 1 67 ? 48.722 -44.366 32.232 1.00 94.70 187 ASP A N 1
ATOM 464 C CA . ASP A 1 67 ? 49.560 -45.523 32.520 1.00 89.50 187 ASP A CA 1
ATOM 465 C C . ASP A 1 67 ? 48.948 -46.861 32.108 1.00 83.25 187 ASP A C 1
ATOM 466 O O . ASP A 1 67 ? 49.536 -47.909 32.361 1.00 88.84 187 ASP A O 1
ATOM 471 N N . GLU A 1 68 ? 47.759 -46.840 31.518 1.00 86.63 188 GLU A N 1
ATOM 472 C CA . GLU A 1 68 ? 47.082 -48.084 31.128 1.00 89.63 188 GLU A CA 1
ATOM 473 C C . GLU A 1 68 ? 47.178 -48.354 29.614 1.00 92.95 188 GLU A C 1
ATOM 474 O O . GLU A 1 68 ? 47.144 -47.426 28.797 1.00 82.82 188 GLU A O 1
ATOM 480 N N . ILE A 1 69 ? 47.322 -49.627 29.251 1.00 90.39 189 ILE A N 1
ATOM 481 C CA . ILE A 1 69 ? 47.378 -50.022 27.854 1.00 76.27 189 ILE A CA 1
ATOM 482 C C . ILE A 1 69 ? 45.963 -50.065 27.311 1.00 83.30 189 ILE A C 1
ATOM 483 O O . ILE A 1 69 ? 45.151 -50.888 27.732 1.00 93.46 189 ILE A O 1
ATOM 488 N N . ASP A 1 70 ? 45.675 -49.195 26.355 1.00 87.91 190 ASP A N 1
ATOM 489 C CA . ASP A 1 70 ? 44.329 -49.091 25.814 1.00 81.64 190 ASP A CA 1
ATOM 490 C C . ASP A 1 70 ? 44.107 -50.159 24.747 1.00 85.72 190 ASP A C 1
ATOM 491 O O . ASP A 1 70 ? 43.041 -50.765 24.661 1.00 93.48 190 ASP A O 1
ATOM 496 N N . SER A 1 71 ? 45.131 -50.386 23.934 1.00 89.49 191 SER A N 1
ATOM 497 C CA . SER A 1 71 ? 45.038 -51.339 22.844 1.00 83.49 191 SER A CA 1
ATOM 498 C C . SER A 1 71 ? 46.403 -51.893 22.527 1.00 75.56 191 SER A C 1
ATOM 499 O O . SER A 1 71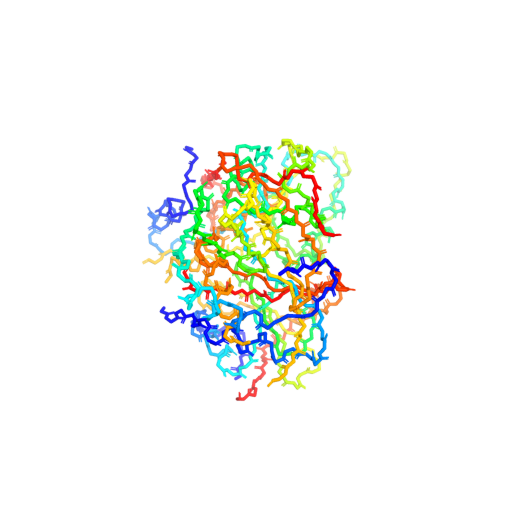 ? 47.405 -51.189 22.665 1.00 70.45 191 SER A O 1
ATOM 502 N N . LEU A 1 72 ? 46.429 -53.159 22.116 1.00 80.16 192 LEU A N 1
ATOM 503 C CA . LEU A 1 72 ? 47.610 -53.775 21.522 1.00 80.40 192 LEU A CA 1
ATOM 504 C C . LEU A 1 72 ? 47.327 -54.091 20.059 1.00 84.10 192 LEU A C 1
ATOM 505 O O . LEU A 1 72 ? 46.572 -55.008 19.758 1.00 103.40 192 LEU A O 1
ATOM 510 N N . ARG A 1 73 ? 47.942 -53.359 19.143 1.00 82.07 193 ARG A N 1
ATOM 511 C CA . ARG A 1 73 ? 47.703 -53.599 17.723 1.00 74.64 193 ARG A CA 1
ATOM 512 C C . ARG A 1 73 ? 48.931 -54.131 16.999 1.00 74.72 193 ARG A C 1
ATOM 513 O O . ARG A 1 73 ? 50.050 -53.718 17.270 1.00 84.70 193 ARG A O 1
ATOM 521 N N . VAL A 1 74 ? 48.723 -55.067 16.084 1.00 84.71 194 VAL A N 1
ATOM 522 C CA . VAL A 1 74 ? 49.802 -55.471 15.193 1.00 84.46 194 VAL A CA 1
ATOM 523 C C . VAL A 1 74 ? 49.956 -54.408 14.113 1.00 84.81 194 VAL A C 1
ATOM 524 O O . VAL A 1 74 ? 48.993 -53.734 13.733 1.00 89.09 194 VAL A O 1
ATOM 528 N N . PHE A 1 75 ? 51.173 -54.243 13.623 1.00 80.10 195 PHE A N 1
ATOM 529 C CA . PHE A 1 75 ? 51.414 -53.266 12.582 1.00 84.34 195 PHE A CA 1
ATOM 530 C C . PHE A 1 75 ? 52.471 -53.807 11.649 1.00 90.99 195 PHE A C 1
ATOM 531 O O . PHE A 1 75 ? 53.301 -54.625 12.052 1.00 87.33 195 PHE A O 1
ATOM 539 N N . ASP A 1 76 ? 52.402 -53.365 10.397 1.00 95.99 196 ASP A N 1
ATOM 540 C CA . ASP A 1 76 ? 53.318 -53.784 9.348 1.00 92.64 196 ASP A CA 1
ATOM 541 C C . ASP A 1 76 ? 54.537 -52.853 9.324 1.00 88.97 196 ASP A C 1
ATOM 542 O O . ASP A 1 76 ? 54.395 -51.627 9.304 1.00 88.68 196 ASP A O 1
ATOM 547 N N . VAL A 1 77 ? 55.734 -53.425 9.324 1.00 78.82 197 VAL A N 1
ATOM 548 C CA . VAL A 1 77 ? 56.946 -52.608 9.372 1.00 77.67 197 VAL A CA 1
ATOM 549 C C . VAL A 1 77 ? 57.118 -51.653 8.189 1.00 87.59 197 VAL A C 1
ATOM 550 O O . VAL A 1 77 ? 57.610 -50.541 8.368 1.00 97.61 197 VAL A O 1
ATOM 554 N N . ASP A 1 78 ? 56.725 -52.080 6.988 1.00 82.53 198 ASP A N 1
ATOM 555 C CA . ASP A 1 78 ? 56.939 -51.264 5.785 1.00 79.05 198 ASP A CA 1
ATOM 556 C C . ASP A 1 78 ? 55.978 -50.077 5.652 1.00 83.96 198 ASP A C 1
ATOM 557 O O . ASP A 1 78 ? 56.423 -48.942 5.471 1.00 93.56 198 ASP A O 1
ATOM 562 N N . SER A 1 79 ? 54.673 -50.324 5.774 1.00 72.29 199 SER A N 1
ATOM 563 C CA . SER A 1 79 ? 53.689 -49.232 5.755 1.00 66.71 199 SER A CA 1
ATOM 564 C C . SER A 1 79 ? 53.629 -48.478 7.069 1.00 71.44 199 SER A C 1
ATOM 565 O O . SER A 1 79 ? 53.178 -47.331 7.103 1.00 81.55 199 SER A O 1
ATOM 568 N N . GLN A 1 80 ? 54.069 -49.134 8.145 1.00 63.11 200 GLN A N 1
ATOM 569 C CA . GLN A 1 80 ? 53.985 -48.574 9.495 1.00 78.20 200 GLN A CA 1
ATOM 570 C C . GLN A 1 80 ? 52.536 -48.389 9.940 1.00 82.72 200 GLN A C 1
ATOM 571 O O . GLN A 1 80 ? 52.251 -47.549 10.788 1.00 84.10 200 GLN A O 1
ATOM 577 N N . ARG A 1 81 ? 51.629 -49.187 9.381 1.00 80.32 201 ARG A N 1
ATOM 578 C CA . ARG A 1 81 ? 50.199 -49.015 9.632 1.00 83.91 201 ARG A CA 1
ATOM 579 C C . ARG A 1 81 ? 49.577 -50.101 10.520 1.00 92.42 201 ARG A C 1
ATOM 580 O O . ARG A 1 81 ? 49.945 -51.277 10.463 1.00 85.31 201 ARG A O 1
ATOM 588 N N . THR A 1 82 ? 48.612 -49.689 11.329 1.00 104.70 202 THR A N 1
ATOM 589 C CA . THR A 1 82 ? 48.024 -50.553 12.340 1.00 100.11 202 THR A CA 1
ATOM 590 C C . THR A 1 82 ? 47.107 -51.591 11.700 1.00 105.52 202 THR A C 1
ATOM 591 O O . THR A 1 82 ? 46.146 -51.247 11.014 1.00 124.40 202 THR A O 1
ATOM 595 N N . LEU A 1 83 ? 47.409 -52.861 11.929 1.00 93.64 203 LEU A N 1
ATOM 596 C CA . LEU A 1 83 ? 46.522 -53.965 11.544 1.00 102.60 203 LEU A CA 1
ATOM 597 C C . LEU A 1 83 ? 45.565 -54.306 12.692 1.00 122.26 203 LEU A C 1
ATOM 598 O O . LEU A 1 83 ? 45.337 -53.486 13.584 1.00 134.05 203 LEU A O 1
ATOM 603 N N . GLU A 1 84 ? 44.969 -55.493 12.642 1.00 121.17 204 GLU A N 1
ATOM 604 C CA . GLU A 1 84 ? 44.023 -55.929 13.675 1.00 125.48 204 GLU A CA 1
ATOM 605 C C . GLU A 1 84 ? 44.558 -55.854 15.117 1.00 115.16 204 GLU A C 1
ATOM 606 O O . GLU A 1 84 ? 45.761 -55.962 15.357 1.00 104.32 204 GLU A O 1
ATOM 612 N N . GLU A 1 85 ? 43.646 -55.637 16.064 1.00 120.91 205 GLU A N 1
ATOM 613 C CA . GLU A 1 85 ? 43.962 -55.637 17.497 1.00 119.84 205 GLU A CA 1
ATOM 614 C C . GLU A 1 85 ? 44.165 -57.050 18.090 1.00 117.49 205 GLU A C 1
ATOM 615 O O . GLU A 1 85 ? 43.542 -58.016 17.648 1.00 122.91 205 GLU A O 1
ATOM 621 N N . VAL A 1 86 ? 45.047 -57.159 19.084 1.00 111.75 206 VAL A N 1
ATOM 622 C CA . VAL A 1 86 ? 45.176 -58.376 19.894 1.00 108.23 206 VAL A CA 1
ATOM 623 C C . VAL A 1 86 ? 44.926 -58.076 21.375 1.00 117.96 206 VAL A C 1
ATOM 624 O O . VAL A 1 86 ? 45.107 -56.940 21.824 1.00 117.40 206 VAL A O 1
ATOM 628 N N . GLU A 1 87 ? 44.496 -59.090 22.124 1.00 129.59 207 GLU A N 1
ATOM 629 C CA . GLU A 1 87 ? 44.235 -58.938 23.559 1.00 140.22 207 GLU A CA 1
ATOM 630 C C . GLU A 1 87 ? 45.509 -59.017 24.395 1.00 135.51 207 GLU A C 1
ATOM 631 O O . GLU A 1 87 ? 45.606 -58.384 25.452 1.00 134.62 207 GLU A O 1
ATOM 637 N N . ALA A 1 88 ? 46.484 -59.788 23.920 1.00 127.16 208 ALA A N 1
ATOM 638 C CA . ALA A 1 88 ? 47.724 -59.982 24.670 1.00 124.75 208 ALA A CA 1
ATOM 639 C C . ALA A 1 88 ? 48.932 -60.310 23.790 1.00 123.13 208 ALA A C 1
ATOM 640 O O . ALA A 1 88 ? 48.795 -60.794 22.666 1.00 124.20 208 ALA A O 1
ATOM 642 N N . ILE A 1 89 ? 50.116 -60.032 24.324 1.00 116.19 209 ILE A N 1
ATOM 643 C CA . ILE A 1 89 ? 51.370 -60.355 23.663 1.00 113.16 209 ILE A CA 1
ATOM 644 C C . ILE A 1 89 ? 52.362 -60.794 24.733 1.00 136.07 209 ILE A C 1
ATOM 645 O O . ILE A 1 89 ? 52.289 -60.342 25.881 1.00 134.79 209 ILE A O 1
ATOM 650 N N . ASN A 1 90 ? 53.279 -61.686 24.373 1.00 149.93 210 ASN A N 1
ATOM 651 C CA . ASN A 1 90 ? 54.243 -62.187 25.348 1.00 153.11 210 ASN A CA 1
ATOM 652 C C . ASN A 1 90 ? 55.627 -61.586 25.146 1.00 144.82 210 ASN A C 1
ATOM 653 O O . ASN A 1 90 ? 55.862 -60.848 24.187 1.00 126.13 210 ASN A O 1
ATOM 658 N N . LEU A 1 91 ? 56.549 -61.920 26.040 1.00 152.53 211 LEU A N 1
ATOM 659 C CA . LEU A 1 91 ? 57.893 -61.367 25.968 1.00 152.44 211 LEU A CA 1
ATOM 660 C C . LEU A 1 91 ? 58.944 -62.363 26.463 1.00 161.19 211 LEU A C 1
ATOM 661 O O . LEU A 1 91 ? 58.706 -63.117 27.415 1.00 158.98 211 LEU A O 1
ATOM 666 N N . LEU A 1 92 ? 60.106 -62.357 25.815 1.00 160.25 212 LEU A N 1
ATOM 667 C CA . LEU A 1 92 ? 61.218 -63.197 26.239 1.00 159.23 212 LEU A CA 1
ATOM 668 C C . LEU A 1 92 ? 62.238 -62.386 27.031 1.00 163.11 212 LEU A C 1
ATOM 669 O O . LEU A 1 92 ? 62.682 -61.326 26.572 1.00 167.31 212 LEU A O 1
ATOM 674 N N . PRO A 1 93 ? 62.616 -62.891 28.221 1.00 152.05 213 PRO A N 1
ATOM 675 C CA . PRO A 1 93 ? 63.581 -62.258 29.130 1.00 145.99 213 PRO A CA 1
ATOM 676 C C . PRO A 1 93 ? 64.920 -61.985 28.444 1.00 140.81 213 PRO A C 1
ATOM 677 O O . PRO A 1 93 ? 65.219 -60.841 28.090 1.00 133.15 213 PRO A O 1
ATOM 681 N N . MET B 2 4 ? 51.545 -17.044 24.129 1.00 162.38 128 MET B N 1
ATOM 682 C CA . MET B 2 4 ? 52.604 -16.331 24.837 1.00 157.35 128 MET B CA 1
ATOM 683 C C . MET B 2 4 ? 53.999 -16.883 24.512 1.00 163.85 128 MET B C 1
ATOM 684 O O . MET B 2 4 ? 55.002 -16.360 24.994 1.00 174.35 128 MET B O 1
ATOM 686 N N . ALA B 2 5 ? 54.048 -17.931 23.689 1.00 150.96 129 ALA B N 1
ATOM 687 C CA . ALA B 2 5 ? 55.309 -18.516 23.202 1.00 138.06 129 ALA B CA 1
ATOM 688 C C . ALA B 2 5 ? 56.245 -19.103 24.278 1.00 133.15 129 ALA B C 1
ATOM 689 O O . ALA B 2 5 ? 57.378 -18.658 24.449 1.00 134.95 129 ALA B O 1
ATOM 691 N N . SER B 2 6 ? 55.766 -20.134 24.963 1.00 120.63 130 SER B N 1
ATOM 692 C CA . SER B 2 6 ? 56.495 -20.819 26.041 1.00 115.91 130 SER B CA 1
ATOM 693 C C . SER B 2 6 ? 57.615 -21.826 25.670 1.00 99.58 130 SER B C 1
ATOM 694 O O . SER B 2 6 ? 57.758 -22.226 24.511 1.00 92.24 130 SER B O 1
ATOM 697 N N . THR B 2 7 ? 58.438 -22.176 26.665 1.00 95.12 131 THR B N 1
ATOM 698 C CA . THR B 2 7 ? 59.306 -23.361 26.608 1.00 84.13 131 THR B CA 1
ATOM 699 C C . THR B 2 7 ? 58.453 -24.628 26.759 1.00 85.24 131 THR B C 1
ATOM 700 O O . THR B 2 7 ? 57.290 -24.554 27.166 1.00 82.41 131 THR B O 1
ATOM 704 N N . VAL B 2 8 ? 59.001 -25.787 26.404 1.00 75.42 132 VAL B N 1
ATOM 705 C CA . VAL B 2 8 ? 58.273 -27.038 26.635 1.00 76.14 132 VAL B CA 1
ATOM 706 C C . VAL B 2 8 ? 57.998 -27.281 28.129 1.00 85.31 132 VAL B C 1
ATOM 707 O O . VAL B 2 8 ? 56.926 -27.765 28.504 1.00 74.27 132 VAL B O 1
ATOM 711 N N . SER B 2 9 ? 58.965 -26.953 28.981 1.00 86.62 133 SER B N 1
ATOM 712 C CA . SER B 2 9 ? 58.735 -27.018 30.419 1.00 87.63 133 SER B CA 1
ATOM 713 C C . SER B 2 9 ? 57.524 -26.153 30.820 1.00 92.15 133 SER B C 1
ATOM 714 O O . SER B 2 9 ? 56.663 -26.586 31.599 1.00 84.71 133 SER B O 1
ATOM 717 N N . GLN B 2 10 ? 57.458 -24.937 30.276 1.00 82.25 134 GLN B N 1
ATOM 718 C CA . GLN B 2 10 ? 56.362 -24.016 30.579 1.00 77.03 134 GLN B CA 1
ATOM 719 C C . GLN B 2 10 ? 55.003 -24.505 30.060 1.00 83.07 134 GLN B C 1
ATOM 720 O O . GLN B 2 10 ? 53.981 -24.295 30.699 1.00 95.54 134 GLN B O 1
ATOM 726 N N . MET B 2 11 ? 54.990 -25.148 28.897 1.00 87.10 135 MET B N 1
ATOM 727 C CA . MET B 2 11 ? 53.759 -25.736 28.382 1.00 84.83 135 MET B CA 1
ATOM 728 C C . MET B 2 11 ? 53.287 -26.834 29.319 1.00 79.79 135 MET B C 1
ATOM 729 O O . MET B 2 11 ? 52.165 -26.801 29.824 1.00 72.54 135 MET B O 1
ATOM 734 N N . VAL B 2 12 ? 54.163 -27.806 29.551 1.00 84.69 136 VAL B N 1
ATOM 735 C CA . VAL B 2 12 ? 53.852 -28.932 30.415 1.00 78.15 136 VAL B CA 1
ATOM 736 C C . VAL B 2 12 ? 53.276 -28.438 31.727 1.00 85.38 136 VAL B C 1
ATOM 737 O O . VAL B 2 12 ? 52.447 -29.114 32.324 1.00 91.52 136 VAL B O 1
ATOM 741 N N . ASP B 2 13 ? 53.715 -27.258 32.167 1.00 85.38 137 ASP B N 1
ATOM 742 C CA . ASP B 2 13 ? 53.286 -26.702 33.452 1.00 99.14 137 ASP B CA 1
ATOM 743 C C . ASP B 2 13 ? 51.880 -26.081 33.485 1.00 102.40 137 ASP B C 1
ATOM 744 O O . ASP B 2 13 ? 51.203 -26.159 34.508 1.00 120.35 137 ASP B O 1
ATOM 749 N N . ASN B 2 14 ? 51.442 -25.467 32.389 1.00 90.93 138 ASN B N 1
ATOM 750 C CA . ASN B 2 14 ? 50.055 -24.992 32.279 1.00 89.18 138 ASN B CA 1
ATOM 751 C C . ASN B 2 14 ? 49.029 -26.153 32.207 1.00 95.61 138 ASN B C 1
ATOM 752 O O . ASN B 2 14 ? 47.993 -26.140 32.884 1.00 91.06 138 ASN B O 1
ATOM 757 N N . VAL B 2 15 ? 49.322 -27.162 31.395 1.00 76.82 139 VAL B N 1
ATOM 758 C CA . VAL B 2 15 ? 48.675 -28.455 31.572 1.00 87.23 139 VAL B CA 1
ATOM 759 C C . VAL B 2 15 ? 49.197 -28.858 32.951 1.00 98.80 139 VAL B C 1
ATOM 760 O O . VAL B 2 15 ? 50.220 -28.335 33.374 1.00 123.93 139 VAL B O 1
ATOM 764 N N . LEU B 2 16 ? 48.512 -29.734 33.679 1.00 95.16 140 LEU B N 1
ATOM 765 C CA . LEU B 2 16 ? 48.954 -30.113 35.051 1.00 101.58 140 LEU B CA 1
ATOM 766 C C . LEU B 2 16 ? 48.682 -29.042 36.131 1.00 97.14 140 LEU B C 1
ATOM 767 O O . LEU B 2 16 ? 48.740 -29.315 37.324 1.00 85.22 140 LEU B O 1
ATOM 772 N N . SER B 2 17 ? 48.436 -27.822 35.682 1.00 97.60 141 SER B N 1
ATOM 773 C CA . SER B 2 17 ? 47.961 -26.723 36.502 1.00 92.68 141 SER B CA 1
ATOM 774 C C . SER B 2 17 ? 46.443 -26.713 36.353 1.00 80.06 141 SER B C 1
ATOM 775 O O . SER B 2 17 ? 45.770 -25.718 36.606 1.00 125.67 141 SER B O 1
ATOM 778 N N . GLN B 2 18 ? 45.933 -27.832 35.854 1.00 91.85 142 GLN B N 1
ATOM 779 C CA . GLN B 2 18 ? 44.552 -27.983 35.412 1.00 97.66 142 GLN B CA 1
ATOM 780 C C . GLN B 2 18 ? 43.838 -28.891 36.383 1.00 98.26 142 GLN B C 1
ATOM 781 O O . GLN B 2 18 ? 44.467 -29.744 36.996 1.00 110.69 142 GLN B O 1
ATOM 787 N N . PRO B 2 19 ? 42.510 -28.750 36.497 1.00 99.86 143 PRO B N 1
ATOM 788 C CA . PRO B 2 19 ? 41.747 -29.476 37.520 1.00 104.83 143 PRO B CA 1
ATOM 789 C C . PRO B 2 19 ? 42.124 -30.955 37.616 1.00 105.44 143 PRO B C 1
ATOM 790 O O . PRO B 2 19 ? 42.250 -31.620 36.598 1.00 110.05 143 PRO B O 1
ATOM 794 N N . GLU B 2 20 ? 42.318 -31.454 38.833 1.00 98.36 144 GLU B N 1
ATOM 795 C CA . GLU B 2 20 ? 42.767 -32.830 39.052 1.00 103.04 144 GLU B CA 1
ATOM 796 C C . GLU B 2 20 ?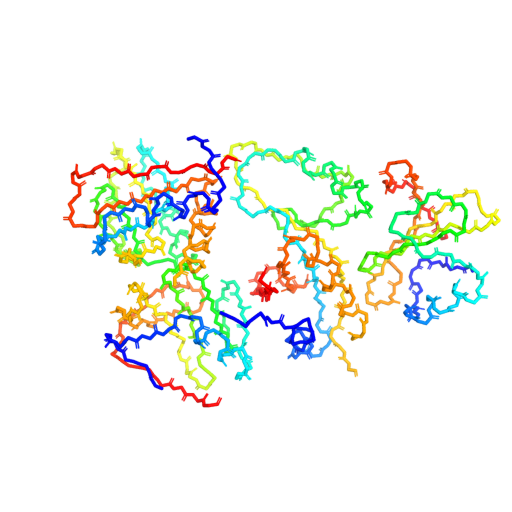 41.896 -33.862 38.345 1.00 105.36 144 GLU B C 1
ATOM 797 O O . GLU B 2 20 ? 40.668 -33.751 38.345 1.00 111.03 144 GLU B O 1
ATOM 803 N N . GLY B 2 21 ? 42.539 -34.870 37.758 1.00 87.58 145 GLY B N 1
ATOM 804 C CA . GLY B 2 21 ? 41.839 -36.011 37.180 1.00 100.90 145 GLY B CA 1
ATOM 805 C C . GLY B 2 21 ? 41.004 -35.758 35.931 1.00 98.01 145 GLY B C 1
ATOM 806 O O . GLY B 2 21 ? 40.250 -36.631 35.490 1.00 92.55 145 GLY B O 1
ATOM 807 N N . LYS B 2 22 ? 41.138 -34.551 35.386 1.00 91.72 146 LYS B N 1
ATOM 808 C CA . LYS B 2 22 ? 40.510 -34.130 34.141 1.00 88.76 146 LYS B CA 1
ATOM 809 C C . LYS B 2 22 ? 41.223 -34.815 32.977 1.00 87.22 146 LYS B C 1
ATOM 810 O O . LYS B 2 22 ? 42.449 -34.862 32.948 1.00 85.29 146 LYS B O 1
ATOM 816 N N . ARG B 2 23 ? 40.471 -35.362 32.034 1.00 76.02 147 ARG B N 1
ATOM 817 C CA . ARG B 2 23 ? 41.108 -36.091 30.948 1.00 87.24 147 ARG B CA 1
ATOM 818 C C . ARG B 2 23 ? 41.388 -35.217 29.712 1.00 84.25 147 ARG B C 1
ATOM 819 O O . ARG B 2 23 ? 40.473 -34.703 29.075 1.00 80.82 147 ARG B O 1
ATOM 827 N N . LEU B 2 24 ? 42.661 -35.045 29.389 1.00 65.37 148 LEU B N 1
ATOM 828 C CA . LEU B 2 24 ? 43.029 -34.144 28.321 1.00 82.91 148 LEU B CA 1
ATOM 829 C C . LEU B 2 24 ? 43.680 -34.890 27.146 1.00 79.25 148 LEU B C 1
ATOM 830 O O . LEU B 2 24 ? 44.266 -35.959 27.329 1.00 79.79 148 LEU B O 1
ATOM 835 N N . MET B 2 25 ? 43.552 -34.340 25.940 1.00 75.00 149 MET B N 1
ATOM 836 C CA . MET B 2 25 ? 44.293 -34.859 24.789 1.00 64.38 149 MET B CA 1
ATOM 837 C C . MET B 2 25 ? 45.272 -33.817 24.287 1.00 62.00 149 MET B C 1
ATOM 838 O O . MET B 2 25 ? 44.947 -32.636 24.205 1.00 68.63 149 MET B O 1
ATOM 843 N N . LEU B 2 26 ? 46.486 -34.252 23.998 1.00 57.17 150 LEU B N 1
ATOM 844 C CA . LEU B 2 26 ? 47.463 -33.379 23.383 1.00 66.3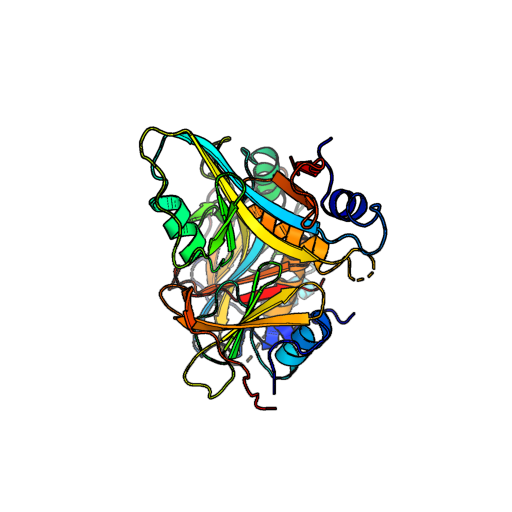3 150 LEU B CA 1
ATOM 845 C C . LEU B 2 26 ? 47.442 -33.559 21.831 1.00 77.77 150 LEU B C 1
ATOM 846 O O . LEU B 2 26 ? 47.570 -34.677 21.326 1.00 66.69 150 LEU B O 1
ATOM 851 N N . LEU B 2 27 ? 47.253 -32.468 21.084 1.00 80.04 151 LEU B N 1
ATOM 852 C CA . LEU B 2 27 ? 47.142 -32.537 19.610 1.00 73.63 151 LEU B CA 1
ATOM 853 C C . LEU B 2 27 ? 48.203 -31.761 18.817 1.00 66.61 151 LEU B C 1
ATOM 854 O O . LEU B 2 27 ? 48.618 -30.664 19.203 1.00 69.84 151 LEU B O 1
ATOM 859 N N . ALA B 2 28 ? 48.624 -32.332 17.692 1.00 65.53 152 ALA B N 1
ATOM 860 C CA . ALA B 2 28 ? 49.430 -31.595 16.707 1.00 62.52 152 ALA B CA 1
ATOM 861 C C . ALA B 2 28 ? 48.538 -31.105 15.578 1.00 71.62 152 ALA B C 1
ATOM 862 O O . ALA B 2 28 ? 47.967 -31.918 14.837 1.00 74.45 152 ALA B O 1
ATOM 864 N N . PRO B 2 29 ? 48.388 -29.777 15.456 1.00 68.27 153 PRO B N 1
ATOM 865 C CA . PRO B 2 29 ? 47.691 -29.216 14.297 1.00 78.32 153 PRO B CA 1
ATOM 866 C C . PRO B 2 29 ? 48.461 -29.497 12.993 1.00 75.67 153 PRO B C 1
ATOM 867 O O . PRO B 2 29 ? 49.647 -29.186 12.850 1.00 60.02 153 PRO B O 1
ATOM 871 N N . ILE B 2 30 ? 47.778 -30.076 12.023 1.00 80.20 154 ILE B N 1
ATOM 872 C CA . ILE B 2 30 ? 48.451 -30.371 10.770 1.00 77.01 154 ILE B CA 1
ATOM 873 C C . ILE B 2 30 ? 48.017 -29.404 9.705 1.00 72.30 154 ILE B C 1
ATOM 874 O O . ILE B 2 30 ? 48.846 -28.673 9.170 1.00 68.88 154 ILE B O 1
ATOM 879 N N . ILE B 2 31 ? 46.720 -29.416 9.400 1.00 61.88 155 ILE B N 1
ATOM 880 C CA . ILE B 2 31 ? 46.143 -28.450 8.475 1.00 56.39 155 ILE B CA 1
ATOM 881 C C . ILE B 2 31 ? 44.905 -27.803 9.113 1.00 66.76 155 ILE B C 1
ATOM 882 O O . ILE B 2 31 ? 44.121 -28.476 9.786 1.00 66.32 155 ILE B O 1
ATOM 887 N N . LYS B 2 32 ? 44.732 -26.499 8.900 1.00 74.65 156 LYS B N 1
ATOM 888 C CA . LYS B 2 32 ? 43.691 -25.749 9.602 1.00 71.15 156 LYS B CA 1
ATOM 889 C C . LYS B 2 32 ? 42.758 -24.924 8.685 1.00 76.65 156 LYS B C 1
ATOM 890 O O . LYS B 2 32 ? 43.164 -23.926 8.076 1.00 72.87 156 LYS B O 1
ATOM 896 N N . GLU B 2 33 ? 41.497 -25.345 8.616 1.00 79.48 157 GLU B N 1
ATOM 897 C CA . GLU B 2 33 ? 40.463 -24.634 7.864 1.00 91.96 157 GLU B CA 1
ATOM 898 C C . GLU B 2 33 ? 40.744 -24.473 6.353 1.00 95.70 157 GLU B C 1
ATOM 899 O O . GLU B 2 33 ? 40.400 -23.452 5.743 1.00 96.29 157 GLU B O 1
ATOM 905 N N . ARG B 2 34 ? 41.336 -25.501 5.751 1.00 82.22 158 ARG B N 1
ATOM 906 C CA . ARG B 2 34 ? 41.723 -25.444 4.350 1.00 80.29 158 ARG B CA 1
ATOM 907 C C . ARG B 2 34 ? 40.978 -26.472 3.480 1.00 90.97 158 ARG B C 1
ATOM 908 O O . ARG B 2 34 ? 40.938 -27.665 3.815 1.00 78.92 158 ARG B O 1
ATOM 916 N N . LYS B 2 35 ? 40.382 -25.985 2.379 1.00 85.14 159 LYS B N 1
ATOM 917 C CA . LYS B 2 35 ? 39.718 -26.821 1.365 1.00 74.63 159 LYS B CA 1
ATOM 918 C C . LYS B 2 35 ? 40.700 -27.814 0.682 1.00 88.87 159 LYS B C 1
ATOM 919 O O . LYS B 2 35 ? 41.864 -27.492 0.432 1.00 85.01 159 LYS B O 1
ATOM 925 N N . GLY B 2 36 ? 40.234 -29.032 0.427 1.00 77.88 160 GLY B N 1
ATOM 926 C CA . GLY B 2 36 ? 41.031 -30.047 -0.236 1.00 82.78 160 GLY B CA 1
ATOM 927 C C . GLY B 2 36 ? 40.616 -31.420 0.264 1.00 89.84 160 GLY B C 1
ATOM 928 O O . GLY B 2 36 ? 39.826 -31.516 1.192 1.00 88.92 160 GLY B O 1
ATOM 929 N N . GLU B 2 37 ? 41.135 -32.488 -0.331 1.00 87.02 161 GLU B N 1
ATOM 930 C CA . GLU B 2 37 ? 40.821 -33.824 0.169 1.00 72.75 161 GLU B CA 1
ATOM 931 C C . GLU B 2 37 ? 41.888 -34.351 1.105 1.00 70.93 161 GLU B C 1
ATOM 932 O O . GLU B 2 37 ? 41.698 -35.363 1.767 1.00 78.95 161 GLU B O 1
ATOM 938 N N . HIS B 2 38 ? 43.021 -33.666 1.134 1.00 64.59 162 HIS B N 1
ATOM 939 C CA . HIS B 2 38 ? 44.092 -33.970 2.078 1.00 69.02 162 HIS B CA 1
ATOM 940 C C . HIS B 2 38 ? 44.462 -35.451 2.133 1.00 73.07 162 HIS B C 1
ATOM 941 O O . HIS B 2 38 ? 44.922 -35.945 3.164 1.00 78.65 162 HIS B O 1
ATOM 948 N N . THR B 2 39 ? 44.294 -36.150 1.016 1.00 71.51 163 THR B N 1
ATOM 949 C CA . THR B 2 39 ? 44.640 -37.570 0.939 1.00 65.35 163 THR B CA 1
ATOM 950 C C . THR B 2 39 ? 46.131 -37.795 1.217 1.00 68.83 163 THR B C 1
ATOM 951 O O . THR B 2 39 ? 46.529 -38.850 1.712 1.00 75.92 163 THR B O 1
ATOM 955 N N . LYS B 2 40 ? 46.951 -36.794 0.906 1.00 59.91 164 LYS B N 1
ATOM 956 C CA . LYS B 2 40 ? 48.404 -36.941 0.997 1.00 61.09 164 LYS B CA 1
ATOM 957 C C . LYS B 2 40 ? 48.947 -36.819 2.424 1.00 74.00 164 LYS B C 1
ATOM 958 O O . LYS B 2 40 ? 49.789 -37.627 2.819 1.00 88.27 164 LYS B O 1
ATOM 964 N N . THR B 2 41 ? 48.496 -35.811 3.181 1.00 63.75 165 THR B N 1
ATOM 965 C CA . THR B 2 41 ? 48.904 -35.692 4.587 1.00 77.62 165 THR B CA 1
ATOM 966 C C . THR B 2 41 ? 48.288 -36.824 5.415 1.00 73.41 165 THR B C 1
ATOM 967 O O . THR B 2 41 ? 48.970 -37.430 6.252 1.00 68.13 165 THR B O 1
ATOM 971 N N . LEU B 2 42 ? 47.013 -37.123 5.158 1.00 61.46 166 LEU B N 1
ATOM 972 C CA . LEU B 2 42 ? 46.329 -38.219 5.846 1.00 62.56 166 LEU B CA 1
ATOM 973 C C . LEU B 2 42 ? 47.046 -39.533 5.614 1.00 71.21 166 LEU B C 1
ATOM 974 O O . LEU B 2 42 ? 46.969 -40.455 6.431 1.00 81.64 166 LEU B O 1
ATOM 979 N N . GLU B 2 43 ? 47.694 -39.634 4.462 1.00 68.13 167 GLU B N 1
ATOM 980 C CA . GLU B 2 43 ? 48.445 -40.828 4.118 1.00 73.13 167 GLU B CA 1
ATOM 981 C C . GLU B 2 43 ? 49.821 -40.750 4.787 1.00 65.79 167 GLU B C 1
ATOM 982 O O . GLU B 2 43 ? 50.367 -41.747 5.276 1.00 56.04 167 GLU B O 1
ATOM 988 N N . ASN B 2 44 ? 50.372 -39.543 4.801 1.00 58.78 168 ASN B N 1
ATOM 989 C CA . ASN B 2 44 ? 51.683 -39.309 5.362 1.00 56.54 168 ASN B CA 1
ATOM 990 C C . ASN B 2 44 ? 51.666 -39.492 6.885 1.00 67.96 168 ASN B C 1
ATOM 991 O O . ASN B 2 44 ? 52.594 -40.095 7.440 1.00 62.52 168 ASN B O 1
ATOM 996 N N . LEU B 2 45 ? 50.606 -39.012 7.547 1.00 66.17 169 LEU B N 1
ATOM 997 C CA . LEU B 2 45 ? 50.447 -39.212 8.997 1.00 71.66 169 LEU B CA 1
ATOM 998 C C . LEU B 2 45 ? 50.374 -40.695 9.341 1.00 70.07 169 LEU B C 1
ATOM 999 O O . LEU B 2 45 ? 50.937 -41.135 10.348 1.00 75.92 169 LEU B O 1
ATOM 1004 N N . ALA B 2 46 ? 49.688 -41.470 8.508 1.00 59.60 170 ALA B N 1
ATOM 1005 C CA . ALA B 2 46 ? 49.567 -42.889 8.791 1.00 64.68 170 ALA B CA 1
ATOM 1006 C C . ALA B 2 46 ? 50.919 -43.570 8.684 1.00 73.99 170 ALA B C 1
ATOM 1007 O O . ALA B 2 46 ? 51.167 -44.561 9.356 1.00 89.48 170 ALA B O 1
ATOM 1009 N N . SER B 2 47 ? 51.792 -43.029 7.840 1.00 73.80 171 SER B N 1
ATOM 1010 C CA . SER B 2 47 ? 53.077 -43.661 7.559 1.00 84.42 171 SER B CA 1
ATOM 1011 C C . SER B 2 47 ? 54.106 -43.318 8.620 1.00 87.95 171 SER B C 1
ATOM 1012 O O . SER B 2 47 ? 55.103 -44.019 8.780 1.00 93.96 171 SER B O 1
ATOM 1015 N N . GLN B 2 48 ? 53.849 -42.239 9.350 1.00 80.39 172 GLN B N 1
ATOM 1016 C CA . GLN B 2 48 ? 54.717 -41.809 10.437 1.00 66.12 172 GLN B CA 1
ATOM 1017 C C . GLN B 2 48 ? 54.491 -42.702 11.655 1.00 77.04 172 GLN B C 1
ATOM 1018 O O . GLN B 2 48 ? 55.327 -42.761 12.569 1.00 80.80 172 GLN B O 1
ATOM 1024 N N . GLY B 2 49 ? 53.374 -43.424 11.638 1.00 70.33 173 GLY B N 1
ATOM 1025 C CA . GLY B 2 49 ? 53.044 -44.362 12.697 1.00 69.81 173 GLY B CA 1
ATOM 1026 C C . GLY B 2 49 ? 51.877 -43.985 13.600 1.00 78.77 173 GLY B C 1
ATOM 1027 O O . GLY B 2 49 ? 51.459 -44.794 14.417 1.00 90.29 173 GLY B O 1
ATOM 1028 N N . TYR B 2 50 ? 51.340 -42.777 13.454 1.00 69.87 174 TYR B N 1
ATOM 1029 C CA . TYR B 2 50 ? 50.195 -42.356 14.255 1.00 63.03 174 TYR B CA 1
ATOM 1030 C C . TYR B 2 50 ? 48.903 -43.106 13.904 1.00 64.96 174 TYR B C 1
ATOM 1031 O O . TYR B 2 50 ? 48.772 -43.643 12.806 1.00 90.66 174 TYR B O 1
ATOM 1040 N N . ILE B 2 51 ? 47.980 -43.166 14.865 1.00 69.98 175 ILE B N 1
ATOM 1041 C CA . ILE B 2 51 ? 46.749 -43.967 14.785 1.00 68.69 175 ILE B CA 1
ATOM 1042 C C . ILE B 2 51 ? 45.464 -43.141 14.835 1.00 72.88 175 ILE B C 1
ATOM 1043 O O . ILE B 2 51 ? 44.503 -43.435 14.141 1.00 80.75 175 ILE B O 1
ATOM 1048 N N . ARG B 2 52 ? 45.385 -42.234 15.793 1.00 75.79 176 ARG B N 1
ATOM 1049 C CA . ARG B 2 52 ? 44.199 -41.410 15.971 1.00 71.40 176 ARG B CA 1
ATOM 1050 C C . ARG B 2 52 ? 44.439 -39.976 15.496 1.00 69.85 176 ARG B C 1
ATOM 1051 O O . ARG B 2 52 ? 45.529 -39.424 15.666 1.00 74.91 176 ARG B O 1
ATOM 1059 N N . ALA B 2 53 ? 43.407 -39.381 14.904 1.00 74.70 177 ALA B N 1
ATOM 1060 C CA . ALA B 2 53 ? 43.413 -37.966 14.534 1.00 66.85 177 ALA B CA 1
ATOM 1061 C C . ALA B 2 53 ? 42.056 -37.313 14.823 1.00 73.10 177 ALA B C 1
ATOM 1062 O O . ALA B 2 53 ? 41.024 -37.993 14.923 1.00 78.10 177 ALA B O 1
ATOM 1064 N N . ARG B 2 54 ? 42.060 -35.993 14.968 1.00 65.35 178 ARG B N 1
ATOM 1065 C CA . ARG B 2 54 ? 40.818 -35.245 15.124 1.00 68.37 178 ARG B CA 1
ATOM 1066 C C . ARG B 2 54 ? 40.548 -34.451 13.847 1.00 85.38 178 ARG B C 1
ATOM 1067 O O . ARG B 2 54 ? 41.280 -33.514 13.516 1.00 98.92 178 ARG B O 1
ATOM 1075 N N . ILE B 2 55 ? 39.508 -34.846 13.121 1.00 85.03 179 ILE B N 1
ATOM 1076 C CA . ILE B 2 55 ? 39.261 -34.335 11.773 1.00 72.04 179 ILE B CA 1
ATOM 1077 C C . ILE B 2 55 ? 37.894 -33.681 11.693 1.00 72.49 179 ILE B C 1
ATOM 1078 O O . ILE B 2 55 ? 36.871 -34.360 11.752 1.00 80.19 179 ILE B O 1
ATOM 1083 N N . ASP B 2 56 ? 37.875 -32.363 11.532 1.00 77.94 180 ASP B N 1
ATOM 1084 C CA . ASP B 2 56 ? 36.640 -31.594 11.738 1.00 94.66 180 ASP B CA 1
ATOM 1085 C C . ASP B 2 56 ? 35.982 -31.964 13.070 1.00 93.81 180 ASP B C 1
ATOM 1086 O O . ASP B 2 56 ? 34.792 -32.275 13.131 1.00 98.45 180 ASP B O 1
ATOM 1091 N N . GLY B 2 57 ? 36.782 -31.944 14.131 1.00 93.33 181 GLY B N 1
ATOM 1092 C CA . GLY B 2 57 ? 36.281 -32.159 15.477 1.00 105.53 181 GLY B CA 1
ATOM 1093 C C . GLY B 2 57 ? 35.708 -33.534 15.773 1.00 104.38 181 GLY B C 1
ATOM 1094 O O . GLY B 2 57 ? 34.954 -33.709 16.733 1.00 109.44 181 GLY B O 1
ATOM 1095 N N . GLU B 2 58 ? 36.047 -34.513 14.949 1.00 91.73 182 GLU B N 1
ATOM 1096 C CA . GLU B 2 58 ? 35.739 -35.887 15.286 1.00 88.01 182 GLU B CA 1
ATOM 1097 C C . GLU B 2 58 ? 37.043 -36.659 15.425 1.00 100.65 182 GLU B C 1
ATOM 1098 O O . GLU B 2 58 ? 38.015 -36.376 14.722 1.00 113.27 182 GLU B O 1
ATOM 1104 N N . VAL B 2 59 ? 37.077 -37.617 16.345 1.00 83.31 183 VAL B N 1
ATOM 1105 C CA . VAL B 2 59 ? 38.251 -38.467 16.501 1.00 80.95 183 VAL B CA 1
ATOM 1106 C C . VAL B 2 59 ? 38.194 -39.650 15.532 1.00 85.96 183 VAL B C 1
ATOM 1107 O O . VAL B 2 59 ? 37.170 -40.320 15.440 1.00 91.19 183 VAL B O 1
ATOM 1111 N N . CYS B 2 60 ? 39.292 -39.908 14.817 1.00 80.13 184 CYS B N 1
ATOM 1112 C CA . CYS B 2 60 ? 39.284 -40.889 13.716 1.00 75.56 184 CYS B CA 1
ATOM 1113 C C . CYS B 2 60 ? 40.481 -41.836 13.714 1.00 76.64 184 CYS B C 1
ATOM 1114 O O . CYS B 2 60 ? 41.570 -41.465 14.156 1.00 75.30 184 CYS B O 1
ATOM 1117 N N . ASP B 2 61 ? 40.276 -43.048 13.197 1.00 75.06 185 ASP B N 1
ATOM 1118 C CA . ASP B 2 61 ? 41.368 -43.996 12.963 1.00 87.15 185 ASP B CA 1
ATOM 1119 C C . ASP B 2 61 ? 42.104 -43.609 11.674 1.00 85.07 185 ASP B C 1
ATOM 1120 O O . ASP B 2 61 ? 41.494 -43.553 10.613 1.00 93.70 185 ASP B O 1
ATOM 1125 N N . LEU B 2 62 ? 43.407 -43.343 11.767 1.00 70.32 186 LEU B N 1
ATOM 1126 C CA . LEU B 2 62 ? 44.204 -42.905 10.616 1.00 56.97 186 LEU B CA 1
ATOM 1127 C C . LEU B 2 62 ? 44.471 -44.036 9.620 1.00 71.29 186 LEU B C 1
ATOM 1128 O O . LEU B 2 62 ? 45.021 -43.805 8.531 1.00 84.89 186 LEU B O 1
ATOM 1133 N N . SER B 2 63 ? 44.097 -45.252 10.010 1.00 74.16 187 SER B N 1
ATOM 1134 C CA . SER B 2 63 ? 44.256 -46.430 9.169 1.00 88.73 187 SER B CA 1
ATOM 1135 C C . SER B 2 63 ? 43.102 -46.521 8.176 1.00 100.69 187 SER B C 1
ATOM 1136 O O . SER B 2 63 ? 43.230 -47.106 7.096 1.00 103.95 187 SER B O 1
ATOM 1139 N N . ASP B 2 64 ? 41.974 -45.947 8.583 1.00 97.93 188 ASP B N 1
ATOM 1140 C CA . ASP B 2 64 ? 40.743 -45.905 7.802 1.00 91.21 188 ASP B CA 1
ATOM 1141 C C . ASP B 2 64 ? 40.064 -44.552 8.034 1.00 80.81 188 ASP B C 1
ATOM 1142 O O . ASP B 2 64 ? 39.036 -44.480 8.702 1.00 77.50 188 ASP B O 1
ATOM 1147 N N . PRO B 2 65 ? 40.651 -43.469 7.502 1.00 73.41 189 PRO B N 1
ATOM 1148 C CA . PRO B 2 65 ? 40.123 -42.113 7.688 1.00 58.78 189 PRO B CA 1
ATOM 1149 C C . PRO B 2 65 ? 38.770 -41.937 7.035 1.00 80.14 189 PRO B C 1
ATOM 1150 O O . PRO B 2 65 ? 38.393 -42.728 6.169 1.00 79.72 189 PRO B O 1
ATOM 1154 N N . PRO B 2 66 ? 38.042 -40.887 7.435 1.00 87.35 190 PRO B N 1
ATOM 1155 C CA . PRO B 2 66 ? 36.816 -40.500 6.724 1.00 82.21 190 PRO B CA 1
ATOM 1156 C C . PRO B 2 66 ? 37.221 -39.791 5.433 1.00 78.97 190 PRO B C 1
ATOM 1157 O O . PRO B 2 66 ? 38.326 -39.255 5.356 1.00 61.59 190 PRO B O 1
ATOM 1161 N N . LYS B 2 67 ? 36.366 -39.788 4.423 1.00 88.35 191 LYS B N 1
ATOM 1162 C CA . LYS B 2 67 ? 36.734 -39.111 3.186 1.00 82.56 191 LYS B CA 1
ATOM 1163 C C . LYS B 2 67 ? 36.261 -37.661 3.219 1.00 77.78 191 LYS B C 1
ATOM 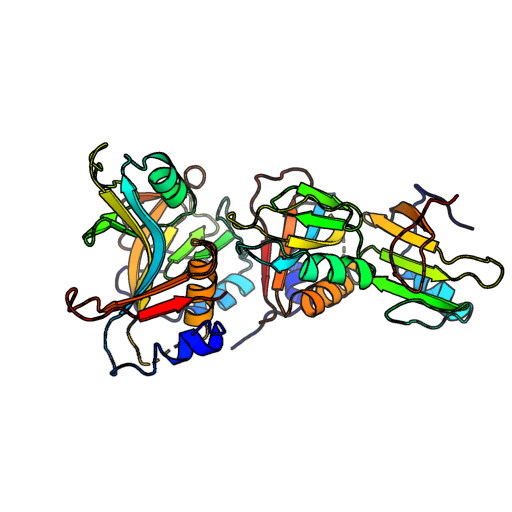1164 O O . LYS B 2 67 ? 35.071 -37.391 3.378 1.00 76.81 191 LYS B O 1
ATOM 1170 N N . LEU B 2 68 ? 37.198 -36.733 3.061 1.00 70.79 192 LEU B N 1
ATOM 1171 C CA . LEU B 2 68 ? 36.890 -35.307 3.134 1.00 73.95 192 LEU B CA 1
ATOM 1172 C C . LEU B 2 68 ? 36.394 -34.735 1.787 1.00 77.31 192 LEU B C 1
ATOM 1173 O O . LEU B 2 68 ? 36.965 -35.001 0.736 1.00 77.35 192 LEU B O 1
ATOM 1178 N N . GLU B 2 69 ? 35.311 -33.967 1.824 1.00 79.40 193 GLU B N 1
ATOM 1179 C CA . GLU B 2 69 ? 34.757 -33.372 0.618 1.00 79.27 193 GLU B CA 1
ATOM 1180 C C . GLU B 2 69 ? 35.744 -32.390 0.012 1.00 89.35 193 GLU B C 1
ATOM 1181 O O . GLU B 2 69 ? 36.250 -31.506 0.704 1.00 93.04 193 GLU B O 1
ATOM 1187 N N . LEU B 2 70 ? 35.998 -32.551 -1.287 1.00 88.76 194 LEU B N 1
ATOM 1188 C CA . LEU B 2 70 ? 36.975 -31.749 -2.013 1.00 86.78 194 LEU B CA 1
ATOM 1189 C C . LEU B 2 70 ? 36.764 -30.266 -1.710 1.00 90.27 194 LEU B C 1
ATOM 1190 O O . LEU B 2 70 ? 37.688 -29.553 -1.299 1.00 92.11 194 LEU B O 1
ATOM 1195 N N . GLN B 2 71 ? 35.523 -29.831 -1.866 1.00 89.27 195 GLN B N 1
ATOM 1196 C CA . GLN B 2 71 ? 35.174 -28.417 -1.844 1.00 96.71 195 GLN B CA 1
ATOM 1197 C C . GLN B 2 71 ? 34.805 -27.868 -0.460 1.00 104.22 195 GLN B C 1
ATOM 1198 O O . GLN B 2 71 ? 34.285 -26.752 -0.362 1.00 101.16 195 GLN B O 1
ATOM 1204 N N . LYS B 2 72 ? 35.007 -28.672 0.588 1.00 100.75 196 LYS B N 1
ATOM 1205 C CA . LYS B 2 72 ? 34.745 -28.232 1.964 1.00 91.92 196 LYS B CA 1
ATOM 1206 C C . LYS B 2 72 ? 36.009 -27.893 2.710 1.00 90.47 196 LYS B C 1
ATOM 1207 O O . LYS B 2 72 ? 37.059 -28.518 2.500 1.00 75.53 196 LYS B O 1
ATOM 1213 N N . LYS B 2 73 ? 35.900 -26.893 3.584 1.00 95.32 197 LYS B N 1
ATOM 1214 C CA . LYS B 2 73 ? 36.987 -26.560 4.500 1.00 90.17 197 LYS B CA 1
ATOM 1215 C C . LYS B 2 73 ? 37.132 -27.678 5.531 1.00 76.12 197 LYS B C 1
ATOM 1216 O O . LYS B 2 73 ? 36.143 -28.140 6.094 1.00 81.30 197 LYS B O 1
ATOM 1222 N N . HIS B 2 74 ? 38.361 -28.121 5.753 1.00 69.33 198 HIS B N 1
ATOM 1223 C CA . HIS B 2 74 ? 38.655 -29.158 6.739 1.00 74.99 198 HIS B CA 1
ATOM 1224 C C . HIS B 2 74 ? 39.803 -28.723 7.631 1.00 78.58 198 HIS B C 1
ATOM 1225 O O . HIS B 2 74 ? 40.627 -27.892 7.259 1.00 80.81 198 HIS B O 1
ATOM 1232 N N . THR B 2 75 ? 39.869 -29.299 8.817 1.00 86.74 199 THR B N 1
ATOM 1233 C CA . THR B 2 75 ? 41.038 -29.094 9.655 1.00 81.14 199 THR B CA 1
ATOM 1234 C C . THR B 2 75 ? 41.391 -30.438 10.288 1.00 71.74 199 THR B C 1
ATOM 1235 O O . THR B 2 75 ? 40.490 -31.208 10.652 1.00 69.32 199 THR B O 1
ATOM 1239 N N . ILE B 2 76 ? 42.691 -30.722 10.380 1.00 63.60 200 ILE B N 1
ATOM 1240 C CA . ILE B 2 76 ? 43.201 -32.023 10.817 1.00 67.39 200 ILE B CA 1
ATOM 1241 C C . ILE B 2 76 ? 44.261 -31.900 11.901 1.00 70.02 200 ILE B C 1
ATOM 1242 O O . ILE B 2 76 ? 45.256 -31.191 11.722 1.00 72.66 200 ILE B O 1
ATOM 1247 N N . GLU B 2 77 ? 44.073 -32.617 13.005 1.00 76.42 201 GLU B N 1
ATOM 1248 C CA . GLU B 2 77 ? 45.090 -32.675 14.065 1.00 67.22 201 GLU B CA 1
ATOM 1249 C C . GLU B 2 77 ? 45.375 -34.118 14.437 1.00 65.09 201 GLU B C 1
ATOM 1250 O O . GLU B 2 77 ? 44.448 -34.942 14.495 1.00 69.42 201 GLU B O 1
ATOM 1256 N N . VAL B 2 78 ? 46.645 -34.427 14.702 1.00 54.44 202 VAL B N 1
ATOM 1257 C CA . VAL B 2 78 ? 46.990 -35.738 15.257 1.00 56.60 202 VAL B CA 1
ATOM 1258 C C . VAL B 2 78 ? 46.748 -35.771 16.769 1.00 72.75 202 VAL B C 1
ATOM 1259 O O . VAL B 2 78 ? 46.972 -34.777 17.482 1.00 72.09 202 VAL B O 1
ATOM 1263 N N . VAL B 2 79 ? 46.289 -36.908 17.271 1.00 71.96 203 VAL B N 1
ATOM 1264 C CA . VAL B 2 79 ? 46.229 -37.045 18.708 1.00 64.57 203 VAL B CA 1
ATOM 1265 C C . VAL B 2 79 ? 47.517 -37.730 19.152 1.00 62.40 203 VAL B C 1
ATOM 1266 O O . VAL B 2 79 ? 47.636 -38.954 19.082 1.00 79.88 203 VAL B O 1
ATOM 1270 N N . VAL B 2 80 ? 48.442 -36.938 19.697 1.00 56.37 204 VAL B N 1
ATOM 1271 C CA . VAL B 2 80 ? 49.749 -37.431 20.128 1.00 55.10 204 VAL B CA 1
ATOM 1272 C C . VAL B 2 80 ? 49.675 -38.188 21.449 1.00 68.84 204 VAL B C 1
ATOM 1273 O O . VAL B 2 80 ? 50.402 -39.153 21.644 1.00 78.82 204 VAL B O 1
ATOM 1277 N N . ASP B 2 81 ? 48.818 -37.727 22.363 1.00 70.88 205 ASP B N 1
ATOM 1278 C CA . ASP B 2 81 ? 48.758 -38.283 23.707 1.00 70.86 205 ASP B CA 1
ATOM 1279 C C . ASP B 2 81 ? 47.409 -38.080 24.392 1.00 80.62 205 ASP B C 1
ATOM 1280 O O . ASP B 2 81 ? 46.711 -37.098 24.132 1.00 84.80 205 ASP B O 1
ATOM 1285 N N . ARG B 2 82 ? 47.081 -38.997 25.305 1.00 77.00 206 ARG B N 1
ATOM 1286 C CA . ARG B 2 82 ? 45.873 -38.914 26.108 1.00 76.95 206 ARG B CA 1
ATOM 1287 C C . ARG B 2 82 ? 46.215 -39.183 27.588 1.00 90.71 206 ARG B C 1
ATOM 1288 O O . ARG B 2 82 ? 46.686 -40.268 27.925 1.00 97.20 206 ARG B O 1
ATOM 1296 N N . PHE B 2 83 ? 45.960 -38.223 28.478 1.00 88.96 207 PHE B N 1
ATOM 1297 C CA . PHE B 2 83 ? 46.419 -38.352 29.864 1.00 78.38 207 PHE B CA 1
ATOM 1298 C C . PHE B 2 83 ? 45.451 -37.810 30.920 1.00 94.10 207 PHE B C 1
ATOM 1299 O O . PHE B 2 83 ? 44.503 -37.099 30.580 1.00 97.65 207 PHE B O 1
ATOM 1307 N N . LYS B 2 84 ? 45.691 -38.177 32.188 1.00 97.18 208 LYS B N 1
ATOM 1308 C CA . LYS B 2 84 ? 44.766 -37.879 33.297 1.00 93.51 208 LYS B CA 1
ATOM 1309 C C . LYS B 2 84 ? 44.969 -36.660 34.236 1.00 94.21 208 LYS B C 1
ATOM 1310 O O . LYS B 2 84 ? 44.048 -36.339 34.965 1.00 125.12 208 LYS B O 1
ATOM 1314 N N . VAL B 2 85 ? 46.096 -35.949 34.198 1.00 71.16 209 VAL B N 1
ATOM 1315 C CA . VAL B 2 85 ? 46.360 -34.851 35.178 1.00 88.80 209 VAL B CA 1
ATOM 1316 C C . VAL B 2 85 ? 46.552 -35.162 36.704 1.00 93.25 209 VAL B C 1
ATOM 1317 O O . VAL B 2 85 ? 45.639 -34.958 37.508 1.00 80.45 209 VAL B O 1
ATOM 1321 N N . ARG B 2 86 ? 47.736 -35.666 37.071 1.00 102.77 210 ARG B N 1
ATOM 1322 C CA . ARG B 2 86 ? 48.118 -36.031 38.447 1.00 85.89 210 ARG B CA 1
ATOM 1323 C C . ARG B 2 86 ? 48.936 -34.951 39.211 1.00 100.27 210 ARG B C 1
ATOM 1324 O O . ARG B 2 86 ? 49.380 -35.127 40.390 1.00 96.43 210 ARG B O 1
ATOM 1328 N N . LEU B 2 89 ? 54.943 -38.972 36.234 1.00 72.33 213 LEU B N 1
ATOM 1329 C CA . LEU B 2 89 ? 54.568 -38.141 35.047 1.00 75.85 213 LEU B CA 1
ATOM 1330 C C . LEU B 2 89 ? 55.512 -36.933 34.812 1.00 114.80 213 LEU B C 1
ATOM 1331 O O . LEU B 2 89 ? 56.648 -36.943 35.303 1.00 135.31 213 LEU B O 1
ATOM 1336 N N . THR B 2 90 ? 55.014 -35.881 34.136 1.00 74.59 214 THR B N 1
ATOM 1337 C CA . THR B 2 90 ? 55.836 -34.791 33.546 1.00 78.30 214 THR B CA 1
ATOM 1338 C C . THR B 2 90 ? 56.678 -35.517 32.528 1.00 98.46 214 THR B C 1
ATOM 1339 O O . THR B 2 90 ? 56.125 -36.368 31.823 1.00 122.37 214 THR B O 1
ATOM 1343 N N . GLN B 2 91 ? 57.985 -35.246 32.440 1.00 74.95 215 GLN B N 1
ATOM 1344 C CA . GLN B 2 91 ? 58.840 -36.279 31.880 1.00 92.64 215 GLN B CA 1
ATOM 1345 C C . GLN B 2 91 ? 58.149 -36.692 30.578 1.00 100.70 215 GLN B C 1
ATOM 1346 O O . GLN B 2 91 ? 58.259 -36.025 29.547 1.00 98.65 215 GLN B O 1
ATOM 1352 N N . ARG B 2 92 ? 57.460 -37.827 30.656 1.00 92.38 216 ARG B N 1
ATOM 1353 C CA . ARG B 2 92 ? 56.654 -38.376 29.581 1.00 89.29 216 ARG B CA 1
ATOM 1354 C C . ARG B 2 92 ? 55.847 -37.324 28.794 1.00 90.82 216 ARG B C 1
ATOM 1355 O O . ARG B 2 92 ? 55.708 -37.441 27.579 1.00 83.13 216 ARG B O 1
ATOM 1363 N N . LEU B 2 93 ? 55.299 -36.319 29.466 1.00 87.92 217 LEU B N 1
ATOM 1364 C CA . LEU B 2 93 ? 54.548 -35.270 28.773 1.00 76.02 217 LEU B CA 1
ATOM 1365 C C . LEU B 2 93 ? 55.451 -34.343 27.980 1.00 82.64 217 LEU B C 1
ATOM 1366 O O . LEU B 2 93 ? 55.132 -33.973 26.853 1.00 90.57 217 LEU B O 1
ATOM 1371 N N . ALA B 2 94 ? 56.559 -33.935 28.587 1.00 87.80 218 ALA B N 1
ATOM 1372 C CA . ALA B 2 94 ? 57.536 -33.069 27.929 1.00 83.26 218 ALA B CA 1
ATOM 1373 C C . ALA B 2 94 ? 58.058 -33.685 26.633 1.00 73.63 218 ALA B C 1
ATOM 1374 O O . ALA B 2 94 ? 58.479 -32.973 25.730 1.00 87.25 218 ALA B O 1
ATOM 1376 N N . GLU B 2 95 ? 58.060 -35.010 26.567 1.00 63.01 219 GLU B N 1
ATOM 1377 C CA . GLU B 2 95 ? 58.397 -35.707 25.344 1.00 70.08 219 GLU B CA 1
ATOM 1378 C C . GLU B 2 95 ? 57.216 -35.530 24.407 1.00 77.58 219 GLU B C 1
ATOM 1379 O O . GLU B 2 95 ? 57.333 -34.917 23.346 1.00 92.23 219 GLU B O 1
ATOM 1385 N N . SER B 2 96 ? 56.069 -36.043 24.827 1.00 57.14 220 SER B N 1
ATOM 1386 C CA . SER B 2 96 ? 54.862 -35.946 24.039 1.00 57.47 220 SER B CA 1
ATOM 1387 C C . SER B 2 96 ? 54.633 -34.548 23.442 1.00 64.75 220 SER B C 1
ATOM 1388 O O . SER B 2 96 ? 54.168 -34.427 22.321 1.00 73.58 220 SER B O 1
ATOM 1391 N N . PHE B 2 97 ? 54.960 -33.496 24.177 1.00 68.35 221 PHE B N 1
ATOM 1392 C CA . PHE B 2 97 ? 54.884 -32.150 23.614 1.00 64.92 221 PHE B CA 1
ATOM 1393 C C . PHE B 2 97 ? 55.924 -31.958 22.520 1.00 71.46 221 PHE B C 1
ATOM 1394 O O . PHE B 2 97 ? 55.617 -31.432 21.453 1.00 71.95 221 PHE B O 1
ATOM 1402 N N . GLU B 2 98 ? 57.162 -32.353 22.809 1.00 76.45 222 GLU B N 1
ATOM 1403 C CA . GLU B 2 98 ? 58.251 -32.238 21.844 1.00 78.40 222 GLU B CA 1
ATOM 1404 C C . GLU B 2 98 ? 57.832 -32.864 20.517 1.00 74.17 222 GLU B C 1
ATOM 1405 O O . GLU B 2 98 ? 57.974 -32.255 19.466 1.00 79.81 222 GLU B O 1
ATOM 1411 N N . THR B 2 99 ? 57.309 -34.082 20.601 1.00 58.05 223 THR B N 1
ATOM 1412 C CA . THR B 2 99 ? 56.758 -34.808 19.479 1.00 56.30 223 THR B CA 1
ATOM 1413 C C . THR B 2 99 ? 55.624 -34.050 18.754 1.00 68.64 223 THR B C 1
ATOM 1414 O O . THR B 2 99 ? 55.579 -34.004 17.528 1.00 67.65 223 THR B O 1
ATOM 1418 N N . ALA B 2 100 ? 54.710 -33.454 19.499 1.00 66.91 224 ALA B N 1
ATOM 1419 C CA . ALA B 2 100 ? 53.604 -32.761 18.870 1.00 61.58 224 ALA B CA 1
ATOM 1420 C C . ALA B 2 100 ? 54.148 -31.544 18.150 1.00 70.97 224 ALA B C 1
ATOM 1421 O O . ALA B 2 100 ? 53.662 -31.163 17.083 1.00 84.04 224 ALA B O 1
ATOM 1423 N N . LEU B 2 101 ? 55.164 -30.934 18.745 1.00 74.30 225 LEU B N 1
ATOM 1424 C CA . LEU B 2 101 ? 55.708 -29.682 18.233 1.00 75.12 225 LEU B CA 1
ATOM 1425 C C . LEU B 2 101 ? 56.456 -29.940 16.931 1.00 84.78 225 LEU B C 1
ATOM 1426 O O . LEU B 2 101 ? 56.634 -29.044 16.107 1.00 94.57 225 LEU B O 1
ATOM 1431 N N . GLU B 2 102 ? 56.888 -31.183 16.763 1.00 74.60 226 GLU B N 1
ATOM 1432 C CA . GLU B 2 102 ? 57.566 -31.629 15.555 1.00 67.63 226 GLU B CA 1
ATOM 1433 C C . GLU B 2 102 ? 56.635 -31.987 14.381 1.00 68.01 226 GLU B C 1
ATOM 1434 O O . GLU B 2 102 ? 57.065 -31.950 13.240 1.00 83.69 226 GLU B O 1
ATOM 1440 N N . LEU B 2 103 ? 55.390 -32.364 14.680 1.00 54.78 227 LEU B N 1
ATOM 1441 C CA . LEU B 2 103 ? 54.387 -32.738 13.681 1.00 64.52 227 LEU B CA 1
ATOM 1442 C C . LEU B 2 103 ? 53.753 -31.517 13.055 1.00 84.30 227 LEU B C 1
ATOM 1443 O O . LEU B 2 103 ? 53.501 -31.487 11.848 1.00 94.29 227 LEU B O 1
ATOM 1448 N N . SER B 2 104 ? 53.436 -30.533 13.888 1.00 75.99 228 SER B N 1
ATOM 1449 C CA . SER B 2 104 ? 53.107 -29.223 13.375 1.00 67.69 228 SER B CA 1
ATOM 1450 C C . SER B 2 104 ? 54.473 -28.568 13.328 1.00 76.96 228 SER B C 1
ATOM 1451 O O . SER B 2 104 ? 55.484 -29.221 13.607 1.00 86.36 228 SER B O 1
ATOM 1454 N N . GLY B 2 105 ? 54.529 -27.289 13.002 1.00 70.79 229 GLY B N 1
ATOM 1455 C CA . GLY B 2 105 ? 55.818 -26.631 12.911 1.00 85.22 229 GLY B CA 1
ATOM 1456 C C . GLY B 2 105 ? 56.330 -25.991 14.188 1.00 97.29 229 GLY B C 1
ATOM 1457 O O . GLY B 2 105 ? 57.170 -25.094 14.119 1.00 100.71 229 GLY B O 1
ATOM 1458 N N . GLY B 2 106 ? 55.897 -26.474 15.352 1.00 97.00 230 GLY B N 1
ATOM 1459 C CA . GLY B 2 106 ? 56.021 -25.681 16.565 1.00 90.26 230 GLY B CA 1
ATOM 1460 C C . GLY B 2 106 ? 54.755 -25.160 17.240 1.00 85.97 230 GLY B C 1
ATOM 1461 O O . GLY B 2 106 ? 54.803 -24.154 17.945 1.00 82.78 230 GLY B O 1
ATOM 1462 N N . THR B 2 107 ? 53.614 -25.796 16.979 1.00 78.49 231 THR B N 1
ATOM 1463 C CA . THR B 2 107 ? 52.399 -25.559 17.770 1.00 64.29 231 THR B CA 1
ATOM 1464 C C . THR B 2 107 ? 51.903 -26.822 18.484 1.00 75.00 231 THR B C 1
ATOM 1465 O O . THR B 2 107 ? 52.284 -27.939 18.133 1.00 82.97 231 THR B O 1
ATOM 1469 N N . ALA B 2 108 ? 51.077 -26.627 19.512 1.00 80.22 232 ALA B N 1
ATOM 1470 C CA . ALA B 2 108 ? 50.441 -27.729 20.242 1.00 67.39 232 ALA B CA 1
ATOM 1471 C C . ALA B 2 108 ? 49.115 -27.260 20.812 1.00 65.25 232 ALA B C 1
ATOM 1472 O O . ALA B 2 108 ? 48.950 -26.075 21.107 1.00 67.33 232 ALA B O 1
ATOM 1474 N N . VAL B 2 109 ? 48.173 -28.192 20.945 1.00 61.24 233 VAL B N 1
ATOM 1475 C CA . VAL B 2 109 ? 46.835 -27.904 21.451 1.00 68.10 233 VAL B CA 1
ATOM 1476 C C . VAL B 2 109 ? 46.411 -29.000 22.411 1.00 75.64 233 VAL B C 1
ATOM 1477 O O . VAL B 2 109 ? 46.644 -30.183 22.141 1.00 83.86 233 VAL B O 1
ATOM 1481 N N . VAL B 2 110 ? 45.802 -28.604 23.531 1.00 68.97 234 VAL B N 1
ATOM 1482 C CA . VAL B 2 110 ? 45.314 -29.542 24.538 1.00 55.06 234 VAL B CA 1
ATOM 1483 C C . VAL B 2 110 ? 43.806 -29.352 24.668 1.00 63.77 234 VAL B C 1
ATOM 1484 O O . VAL B 2 110 ? 43.340 -28.227 24.764 1.00 67.63 234 VAL B O 1
ATOM 1488 N N . ALA B 2 111 ? 43.029 -30.430 24.652 1.00 63.25 235 ALA B N 1
ATOM 1489 C CA . ALA B 2 111 ? 41.572 -30.278 24.686 1.00 72.35 235 ALA B CA 1
ATOM 1490 C C . ALA B 2 111 ? 40.895 -31.234 25.655 1.00 83.30 235 ALA B C 1
ATOM 1491 O O . ALA B 2 111 ? 41.327 -32.378 25.803 1.00 87.51 235 ALA B O 1
ATOM 1493 N N . ASP B 2 112 ? 39.829 -30.769 26.305 1.00 78.54 236 ASP B N 1
ATOM 1494 C CA . ASP B 2 112 ? 39.092 -31.624 27.217 1.00 94.17 236 ASP B CA 1
ATOM 1495 C C . ASP B 2 112 ? 38.441 -32.758 26.441 1.00 107.72 236 ASP B C 1
ATOM 1496 O O . ASP B 2 112 ? 37.712 -32.529 25.474 1.00 119.09 236 ASP B O 1
ATOM 1501 N N . MET B 2 113 ? 38.715 -33.983 26.870 1.00 99.02 237 MET B N 1
ATOM 1502 C CA . MET B 2 113 ? 38.217 -35.160 26.181 1.00 85.63 237 MET B CA 1
ATOM 1503 C C . MET B 2 113 ? 36.744 -35.347 26.468 1.00 97.42 237 MET B C 1
ATOM 1504 O O . MET B 2 113 ? 35.992 -35.870 25.652 1.00 104.46 237 MET B O 1
ATOM 1509 N N . ASP B 2 114 ? 36.333 -34.930 27.651 1.00 105.46 238 ASP B N 1
ATOM 1510 C CA . ASP B 2 114 ? 34.976 -35.174 28.093 1.00 113.39 238 ASP B CA 1
ATOM 1511 C C . ASP B 2 114 ? 33.965 -34.151 27.554 1.00 120.72 238 ASP B C 1
ATOM 1512 O O . ASP B 2 114 ? 32.850 -34.510 27.175 1.00 123.44 238 ASP B O 1
ATOM 1517 N N . ASP B 2 115 ? 34.375 -32.887 27.490 1.00 121.40 239 ASP B N 1
ATOM 1518 C CA . ASP B 2 115 ? 33.480 -31.789 27.117 1.00 122.61 239 ASP B CA 1
ATOM 1519 C C . ASP B 2 115 ? 34.025 -31.008 25.918 1.00 118.95 239 ASP B C 1
ATOM 1520 O O . ASP B 2 115 ? 34.773 -30.050 26.093 1.00 111.14 239 ASP B O 1
ATOM 1525 N N . PRO B 2 116 ? 33.656 -31.418 24.691 1.00 130.38 240 PRO B N 1
ATOM 1526 C CA . PRO B 2 116 ? 34.252 -30.829 23.479 1.00 127.42 240 PRO B CA 1
ATOM 1527 C C . PRO B 2 116 ? 33.953 -29.336 23.271 1.00 123.98 240 PRO B C 1
ATOM 1528 O O . PRO B 2 116 ? 34.737 -28.659 22.601 1.00 116.62 240 PRO B O 1
ATOM 1532 N N . LYS B 2 117 ? 32.856 -28.834 23.836 1.00 116.18 241 LYS B N 1
ATOM 1533 C CA . LYS B 2 117 ? 32.536 -27.410 23.732 1.00 111.64 241 LYS B CA 1
ATOM 1534 C C . LYS B 2 117 ? 33.342 -26.542 24.714 1.00 122.91 241 LYS B C 1
ATOM 1535 O O . LYS B 2 117 ? 33.266 -25.313 24.665 1.00 120.61 241 LYS B O 1
ATOM 1537 N N . ALA B 2 118 ? 34.103 -27.181 25.605 1.00 127.65 242 ALA B N 1
ATOM 1538 C CA . ALA B 2 118 ? 34.973 -26.465 26.546 1.00 112.39 242 ALA B CA 1
ATOM 1539 C C . ALA B 2 118 ? 36.167 -25.863 25.825 1.00 109.91 242 ALA B C 1
ATOM 1540 O O . ALA B 2 118 ? 36.512 -26.294 24.716 1.00 116.22 242 ALA B O 1
ATOM 1542 N N . GLU B 2 119 ? 36.804 -24.877 26.452 1.00 100.34 243 GLU B N 1
ATOM 1543 C CA . GLU B 2 119 ? 37.898 -24.162 25.798 1.00 102.90 243 GLU B CA 1
ATOM 1544 C C . GLU B 2 119 ? 39.146 -25.014 25.621 1.00 100.49 243 GLU B C 1
ATOM 1545 O O . GLU B 2 119 ? 39.377 -25.977 26.344 1.00 110.76 243 GLU B O 1
ATOM 1551 N N . GLU B 2 120 ? 39.943 -24.657 24.631 1.00 101.30 244 GLU B N 1
ATOM 1552 C CA . GLU B 2 120 ? 41.136 -25.414 24.328 1.00 91.96 244 GLU B CA 1
ATOM 1553 C C . GLU B 2 120 ? 42.342 -24.568 24.678 1.00 88.49 244 GLU B C 1
ATOM 1554 O O . GLU B 2 120 ? 42.275 -23.345 24.651 1.00 94.97 244 GLU B O 1
ATOM 1560 N N . LEU B 2 121 ? 43.435 -25.225 25.034 1.00 83.94 245 LEU B N 1
ATOM 1561 C CA . LEU B 2 121 ? 44.688 -24.537 25.281 1.00 84.56 245 LEU B CA 1
ATOM 1562 C C . LEU B 2 121 ? 45.542 -24.592 24.024 1.00 91.60 245 LEU B C 1
ATOM 1563 O O . LEU B 2 121 ? 45.750 -25.667 23.446 1.00 96.09 245 LEU B O 1
ATOM 1568 N N . LEU B 2 122 ? 46.028 -23.431 23.595 1.00 91.93 246 LEU B N 1
ATOM 1569 C CA . LEU B 2 122 ? 46.931 -23.357 22.454 1.00 84.63 246 LEU B CA 1
ATOM 1570 C C . LEU B 2 122 ? 48.321 -22.939 22.902 1.00 70.52 246 LEU B C 1
ATOM 1571 O O . LEU B 2 122 ? 48.509 -21.840 23.406 1.00 84.25 246 LEU B O 1
ATOM 1576 N N . PHE B 2 123 ? 49.294 -23.822 22.723 1.00 69.99 247 PHE B N 1
ATOM 1577 C CA . PHE B 2 123 ? 50.686 -23.484 22.999 1.00 76.25 247 PHE B CA 1
ATOM 1578 C C . PHE B 2 123 ? 51.461 -23.318 21.708 1.00 86.50 247 PHE B C 1
ATOM 1579 O O . PHE B 2 123 ? 51.207 -24.005 20.717 1.00 85.97 247 PHE B O 1
ATOM 1587 N N . SER B 2 124 ? 52.424 -22.411 21.743 1.00 89.36 248 SER B N 1
ATOM 1588 C CA . SER B 2 124 ? 53.259 -22.131 20.596 1.00 82.81 248 SER B CA 1
ATOM 1589 C C . SER B 2 124 ? 54.722 -22.108 21.042 1.00 88.49 248 SER B C 1
ATOM 1590 O O . SER B 2 124 ? 55.076 -21.368 21.955 1.00 93.22 248 SER B O 1
ATOM 1593 N N . ALA B 2 125 ? 55.566 -22.924 20.415 1.00 93.23 249 ALA B N 1
ATOM 1594 C CA . ALA B 2 125 ? 56.982 -23.005 20.792 1.00 87.66 249 ALA B CA 1
ATOM 1595 C C . ALA B 2 125 ? 57.825 -21.862 20.231 1.00 104.92 249 ALA B C 1
ATOM 1596 O O . ALA B 2 125 ? 58.865 -21.521 20.799 1.00 104.52 249 ALA B O 1
ATOM 1598 N N . ASN B 2 126 ? 57.370 -21.276 19.122 1.00 126.60 250 ASN B N 1
ATOM 1599 C CA . ASN B 2 126 ? 58.063 -20.147 18.492 1.00 143.13 250 ASN B CA 1
ATOM 1600 C C . ASN B 2 126 ? 59.482 -20.506 18.043 1.00 147.31 250 ASN B C 1
ATOM 1601 O O . ASN B 2 126 ? 60.443 -20.387 18.810 1.00 146.71 250 ASN B O 1
ATOM 1606 N N . VAL C 1 9 ? 104.549 -34.180 9.577 1.00 128.00 129 VAL C N 1
ATOM 1607 C CA . VAL C 1 9 ? 104.145 -33.776 8.233 1.00 133.84 129 VAL C CA 1
ATOM 1608 C C . VAL C 1 9 ? 103.139 -34.747 7.594 1.00 131.35 129 VAL C C 1
ATOM 1609 O O . VAL C 1 9 ? 103.528 -35.656 6.862 1.00 132.61 129 VAL C O 1
ATOM 1611 N N . MET C 1 10 ? 101.850 -34.541 7.857 1.00 132.71 130 MET C N 1
ATOM 1612 C CA . MET C 1 10 ? 100.800 -35.444 7.360 1.00 146.03 130 MET C CA 1
ATOM 1613 C C . MET C 1 10 ? 99.931 -34.877 6.210 1.00 142.10 130 MET C C 1
ATOM 1614 O O . MET C 1 10 ? 99.680 -33.671 6.135 1.00 141.32 130 MET C O 1
ATOM 1619 N N . LYS C 1 11 ? 99.481 -35.762 5.319 1.00 132.85 131 LYS C N 1
ATOM 1620 C CA . LYS C 1 11 ? 98.716 -35.361 4.138 1.00 129.34 131 LYS C CA 1
ATOM 1621 C C . LYS C 1 11 ? 97.356 -36.052 4.087 1.00 130.82 131 LYS C C 1
ATOM 1622 O O . LYS C 1 11 ? 97.049 -36.900 4.928 1.00 123.43 131 LYS C O 1
ATOM 1624 N N . LYS C 1 12 ? 96.558 -35.707 3.079 1.00 130.19 132 LYS C N 1
ATOM 1625 C CA . LYS C 1 12 ? 95.198 -36.234 2.949 1.00 117.22 132 LYS C CA 1
ATOM 1626 C C . LYS C 1 12 ? 95.166 -37.680 2.437 1.00 119.07 132 LYS C C 1
ATOM 1627 O O . LYS C 1 12 ? 95.975 -38.075 1.598 1.00 114.58 132 LYS C O 1
ATOM 1633 N N . GLY C 1 13 ? 94.231 -38.469 2.961 1.00 120.22 133 GLY C N 1
ATOM 1634 C CA . GLY C 1 13 ? 94.124 -39.874 2.608 1.00 115.55 133 GLY C CA 1
ATOM 1635 C C . GLY C 1 13 ? 94.823 -40.845 3.550 1.00 117.71 133 GLY C C 1
ATOM 1636 O O . GLY C 1 13 ? 94.507 -42.033 3.566 1.00 116.65 133 GLY C O 1
ATOM 1637 N N . GLN C 1 14 ? 95.765 -40.350 4.348 1.00 110.47 134 GLN C N 1
ATOM 1638 C CA . GLN C 1 14 ? 96.589 -41.230 5.171 1.00 112.95 134 GLN C CA 1
ATOM 1639 C C . GLN C 1 14 ? 95.848 -41.813 6.377 1.00 115.15 134 GLN C C 1
ATOM 1640 O O . GLN C 1 14 ? 94.971 -41.174 6.953 1.00 116.21 134 GLN C O 1
ATOM 1642 N N . ARG C 1 15 ? 96.213 -43.034 6.752 1.00 118.67 135 ARG C N 1
ATOM 1643 C CA . ARG C 1 15 ? 95.604 -43.716 7.888 1.00 119.28 135 ARG C CA 1
ATOM 1644 C C . ARG C 1 15 ? 96.404 -43.397 9.163 1.00 121.26 135 ARG C C 1
ATOM 1645 O O . ARG C 1 15 ? 97.637 -43.362 9.139 1.00 116.03 135 ARG C O 1
ATOM 1653 N N . LEU C 1 16 ? 95.703 -43.168 10.274 1.00 125.52 136 LEU C N 1
ATOM 1654 C CA . LEU C 1 16 ? 96.338 -42.585 11.462 1.00 113.64 136 LEU C CA 1
ATOM 1655 C C . LEU C 1 16 ? 95.737 -42.995 12.799 1.00 99.68 136 LEU C C 1
ATOM 1656 O O . LEU C 1 16 ? 94.542 -43.270 12.919 1.00 87.66 136 LEU C O 1
ATOM 1661 N N . SER C 1 17 ? 96.581 -42.965 13.820 1.00 118.50 137 SER C N 1
ATOM 1662 C CA . SER C 1 17 ? 96.275 -43.574 15.115 1.00 134.33 137 SER C CA 1
ATOM 1663 C C . SER C 1 17 ? 95.278 -42.855 16.045 1.00 122.83 137 SER C C 1
ATOM 1664 O O . SER C 1 17 ? 94.889 -43.421 17.067 1.00 99.31 137 SER C O 1
ATOM 1667 N N . ARG C 1 18 ? 94.848 -41.643 15.683 1.00 127.47 138 ARG C N 1
ATOM 1668 C CA . ARG C 1 18 ? 93.942 -40.867 16.536 1.00 113.47 138 ARG C CA 1
ATOM 1669 C C . ARG C 1 18 ? 94.537 -40.763 17.929 1.00 120.84 138 ARG C C 1
ATOM 1670 O O . ARG C 1 18 ? 95.563 -40.111 18.128 1.00 114.40 138 ARG C O 1
ATOM 1678 N N . ASP C 1 19 ? 93.891 -41.419 18.887 1.00 129.08 139 ASP C N 1
ATOM 1679 C CA . ASP C 1 19 ? 94.280 -41.333 20.290 1.00 126.54 139 ASP C CA 1
ATOM 1680 C C . ASP C 1 19 ? 95.800 -41.461 20.465 1.00 116.27 139 ASP C C 1
ATOM 1681 O O . ASP C 1 19 ? 96.372 -40.876 21.393 1.00 116.47 139 ASP C O 1
ATOM 1686 N N . ALA C 1 20 ? 96.452 -42.213 19.578 1.00 105.32 140 ALA C N 1
ATOM 1687 C CA . ALA C 1 20 ? 97.921 -42.311 19.589 1.00 115.65 140 ALA C CA 1
ATOM 1688 C C . ALA C 1 20 ? 98.628 -41.067 19.046 1.00 116.31 140 ALA C C 1
ATOM 1689 O O . ALA C 1 20 ? 99.832 -40.894 19.230 1.00 114.98 140 ALA C O 1
ATOM 1691 N N . LEU C 1 21 ? 97.887 -40.220 18.348 1.00 121.28 141 LEU C N 1
ATOM 1692 C CA . LEU C 1 21 ? 98.440 -38.963 17.876 1.00 124.44 141 LEU C CA 1
ATOM 1693 C C . LEU C 1 21 ? 98.411 -37.931 18.984 1.00 130.49 141 LEU C C 1
ATOM 1694 O O . LEU C 1 21 ? 99.371 -37.192 19.189 1.00 143.48 141 LEU C O 1
ATOM 1699 N N . ARG C 1 22 ? 97.296 -37.893 19.701 1.00 126.79 142 ARG C N 1
ATOM 1700 C CA . ARG C 1 22 ? 97.113 -36.947 20.791 1.00 123.49 142 ARG C CA 1
ATOM 1701 C C . ARG C 1 22 ? 98.147 -37.145 21.895 1.00 121.80 142 ARG C C 1
ATOM 1702 O O . ARG C 1 22 ? 98.602 -36.179 22.500 1.00 119.43 142 ARG C O 1
ATOM 1710 N N . THR C 1 23 ? 98.533 -38.394 22.138 1.00 126.33 143 THR C N 1
ATOM 1711 C CA . THR C 1 23 ? 99.605 -38.681 23.087 1.00 133.36 143 THR C CA 1
ATOM 1712 C C . THR C 1 23 ? 100.926 -38.079 22.613 1.00 138.55 143 THR C C 1
ATOM 1713 O O . THR C 1 23 ? 101.767 -37.691 23.422 1.00 141.97 143 THR C O 1
ATOM 1717 N N . GLN C 1 24 ? 101.098 -38.005 21.295 1.00 138.18 144 GLN C N 1
ATOM 1718 C CA . GLN C 1 24 ? 102.327 -37.487 20.696 1.00 140.38 144 GLN C CA 1
ATOM 1719 C C . GLN C 1 24 ? 102.412 -35.968 20.818 1.00 127.86 144 GLN C C 1
ATOM 1720 O O . GLN C 1 24 ? 103.498 -35.416 21.023 1.00 127.59 144 GLN C O 1
ATOM 1726 N N . LEU C 1 25 ? 101.261 -35.306 20.691 1.00 111.06 145 LEU C N 1
ATOM 1727 C CA . LEU C 1 25 ? 101.182 -33.850 20.799 1.00 110.84 145 LEU C CA 1
ATOM 1728 C C . LEU C 1 25 ? 101.325 -33.386 22.234 1.00 124.09 145 LEU C C 1
ATOM 1729 O O . LEU C 1 25 ? 101.693 -32.243 22.496 1.00 129.96 145 LEU C O 1
ATOM 1734 N N . ASP C 1 26 ? 101.018 -34.277 23.167 1.00 124.34 146 ASP C N 1
ATOM 1735 C CA . ASP C 1 26 ? 101.209 -33.985 24.574 1.00 127.12 146 ASP C CA 1
ATOM 1736 C C . ASP C 1 26 ? 102.694 -34.040 24.908 1.00 140.19 146 ASP C C 1
ATOM 1737 O O . ASP C 1 26 ? 103.188 -33.277 25.738 1.00 142.61 146 ASP C O 1
ATOM 1742 N N . SER C 1 27 ? 103.405 -34.949 24.252 1.00 143.17 147 SER C N 1
ATOM 1743 C CA . SER C 1 27 ? 104.831 -35.105 24.491 1.00 150.78 147 SER C CA 1
ATOM 1744 C C . SER C 1 27 ? 105.618 -34.033 23.747 1.00 157.17 147 SER C C 1
ATOM 1745 O O . SER C 1 27 ? 106.781 -33.772 24.059 1.00 166.47 147 SER C O 1
ATOM 1748 N N . ALA C 1 28 ? 104.975 -33.412 22.762 1.00 147.67 148 ALA C N 1
ATOM 1749 C CA . ALA C 1 28 ? 105.603 -32.341 22.000 1.00 145.02 148 ALA C CA 1
ATOM 1750 C C . ALA C 1 28 ? 105.379 -30.981 22.669 1.00 139.70 148 ALA C C 1
ATOM 1751 O O . ALA C 1 28 ? 106.002 -29.984 22.297 1.00 132.67 148 ALA C O 1
ATOM 1753 N N . GLY C 1 29 ? 104.499 -30.954 23.667 1.00 135.77 149 GLY C N 1
ATOM 1754 C CA . GLY C 1 29 ? 104.253 -29.751 24.446 1.00 133.89 149 GLY C CA 1
ATOM 1755 C C . GLY C 1 29 ? 102.913 -29.064 24.243 1.00 132.74 149 GLY C C 1
ATOM 1756 O O . GLY C 1 29 ? 102.538 -28.193 25.031 1.00 126.72 149 GLY C O 1
ATOM 1757 N N . TYR C 1 30 ? 102.185 -29.461 23.202 1.00 136.58 150 TYR C N 1
ATOM 1758 C CA . TYR C 1 30 ? 100.915 -28.817 22.840 1.00 132.50 150 TYR C CA 1
ATOM 1759 C C . TYR C 1 30 ? 99.877 -28.806 23.969 1.00 124.78 150 TYR C C 1
ATOM 1760 O O . TYR C 1 30 ? 99.721 -29.791 24.692 1.00 117.39 150 TYR C O 1
ATOM 1769 N N . ARG C 1 31 ? 99.176 -27.683 24.114 1.00 127.34 151 ARG C N 1
ATOM 1770 C CA . ARG C 1 31 ? 98.132 -27.549 25.128 1.00 134.00 151 ARG C CA 1
ATOM 1771 C C . ARG C 1 31 ? 96.754 -27.763 24.492 1.00 129.40 151 ARG C C 1
ATOM 1772 O O . ARG C 1 31 ? 96.483 -27.268 23.397 1.00 132.92 151 ARG C O 1
ATOM 1774 N N . HIS C 1 32 ? 95.892 -28.502 25.189 1.00 126.33 152 HIS C N 1
ATOM 1775 C CA . HIS C 1 32 ? 94.604 -28.949 24.652 1.00 117.20 152 HIS C CA 1
ATOM 1776 C C . HIS C 1 32 ? 93.490 -27.962 25.007 1.00 114.89 152 HIS C C 1
ATOM 1777 O O . HIS C 1 32 ? 93.067 -27.876 26.159 1.00 107.58 152 HIS C O 1
ATOM 1784 N N . VAL C 1 33 ? 92.985 -27.243 24.009 1.00 116.80 153 VAL C N 1
ATOM 1785 C CA . VAL C 1 33 ? 91.962 -26.231 24.264 1.00 119.00 153 VAL C CA 1
ATOM 1786 C C . VAL C 1 33 ? 90.694 -26.498 23.439 1.00 112.81 153 VAL C C 1
ATOM 1787 O O . VAL C 1 33 ? 90.708 -27.299 22.506 1.00 112.66 153 VAL C O 1
ATOM 1791 N N . ASP C 1 34 ? 89.592 -25.856 23.814 1.00 115.51 154 ASP C N 1
ATOM 1792 C CA . ASP C 1 34 ? 88.309 -26.083 23.159 1.00 115.54 154 ASP C CA 1
ATOM 1793 C C . ASP C 1 34 ? 88.307 -25.521 21.745 1.00 110.96 154 ASP C C 1
ATOM 1794 O O . ASP C 1 34 ? 88.065 -26.250 20.792 1.00 124.36 154 ASP C O 1
ATOM 1799 N N . GLN C 1 35 ? 88.603 -24.231 21.614 1.00 109.52 155 GLN C N 1
ATOM 1800 C CA . GLN C 1 35 ? 88.774 -23.597 20.305 1.00 114.97 155 GLN C CA 1
ATOM 1801 C C . GLN C 1 35 ? 90.218 -23.129 20.124 1.00 117.69 155 GLN C C 1
ATOM 1802 O O . GLN C 1 35 ? 90.783 -22.473 21.004 1.00 134.91 155 GLN C O 1
ATOM 1808 N N . VAL C 1 36 ? 90.812 -23.458 18.983 1.00 103.12 156 VAL C N 1
ATOM 1809 C CA . VAL C 1 36 ? 92.192 -23.072 18.713 1.00 104.51 156 VAL C CA 1
ATOM 1810 C C . VAL C 1 36 ? 92.311 -21.636 18.200 1.00 122.58 156 VAL C C 1
ATOM 1811 O O . VAL C 1 36 ? 91.585 -21.223 17.293 1.00 126.14 156 VAL C O 1
ATOM 1815 N N . MET C 1 37 ? 93.244 -20.893 18.793 1.00 137.26 157 MET C N 1
ATOM 1816 C CA . MET C 1 37 ? 93.458 -19.468 18.519 1.00 133.59 157 MET C CA 1
ATOM 1817 C C . MET C 1 37 ? 94.925 -19.177 18.174 1.00 139.53 157 MET C C 1
ATOM 1818 O O . MET C 1 37 ? 95.235 -18.644 17.111 1.00 138.52 157 MET C O 1
ATOM 1823 N N . GLU C 1 38 ? 95.819 -19.518 19.094 1.00 146.95 158 GLU C N 1
ATOM 1824 C CA . GLU C 1 38 ? 97.224 -19.133 19.006 1.00 159.24 158 GLU C CA 1
ATOM 1825 C C . GLU C 1 38 ? 98.139 -20.343 18.789 1.00 162.79 158 GLU C C 1
ATOM 1826 O O . GLU C 1 38 ? 97.747 -21.482 19.050 1.00 155.49 158 GLU C O 1
ATOM 1832 N N . HIS C 1 39 ? 99.350 -20.081 18.294 1.00 170.34 159 HIS C N 1
ATOM 1833 C CA . HIS C 1 39 ? 100.352 -21.123 18.063 1.00 167.58 159 HIS C CA 1
ATOM 1834 C C . HIS C 1 39 ? 100.499 -22.006 19.299 1.00 161.59 159 HIS C C 1
ATOM 1835 O O . HIS C 1 39 ? 100.625 -21.503 20.415 1.00 170.69 159 HIS C O 1
ATOM 1842 N N . GLY C 1 40 ? 100.477 -23.320 19.103 1.00 144.62 160 GLY C N 1
ATOM 1843 C CA . GLY C 1 40 ? 100.746 -24.244 20.189 1.00 135.77 160 GLY C CA 1
ATOM 1844 C C . GLY C 1 40 ? 99.550 -24.991 20.755 1.00 133.35 160 GLY C C 1
ATOM 1845 O O . GLY C 1 40 ? 99.719 -25.952 21.511 1.00 121.10 160 GLY C O 1
ATOM 1846 N N . GLU C 1 41 ? 98.341 -24.566 20.403 1.00 141.45 161 GLU C N 1
ATOM 1847 C CA . GLU C 1 41 ? 97.146 -25.245 20.899 1.00 139.29 161 GLU C CA 1
ATOM 1848 C C . GLU C 1 41 ? 96.668 -26.325 19.919 1.00 131.51 161 GLU C C 1
ATOM 1849 O O . GLU C 1 41 ? 97.206 -26.466 18.819 1.00 127.98 161 GLU C O 1
ATOM 1855 N N . TYR C 1 42 ? 95.658 -27.085 20.332 1.00 124.44 162 TYR C N 1
ATOM 1856 C CA . TYR C 1 42 ? 94.934 -27.983 19.433 1.00 110.15 162 TYR C CA 1
ATOM 1857 C C . TYR C 1 42 ? 93.564 -28.300 20.036 1.00 115.02 162 TYR C C 1
ATOM 1858 O O . TYR C 1 42 ? 93.381 -28.201 21.252 1.00 131.42 162 TYR C O 1
ATOM 1867 N N . ALA C 1 43 ? 92.613 -28.692 19.192 1.00 102.83 163 ALA C N 1
ATOM 1868 C CA . ALA C 1 43 ? 91.229 -28.897 19.621 1.00 100.76 163 ALA C CA 1
ATOM 1869 C C . ALA C 1 43 ? 90.671 -30.204 19.079 1.00 102.36 163 ALA C C 1
ATOM 1870 O O . ALA C 1 43 ? 91.176 -30.740 18.096 1.00 109.17 163 ALA C O 1
ATOM 1872 N N . THR C 1 44 ? 89.631 -30.723 19.722 1.00 95.91 164 THR C N 1
ATOM 1873 C CA . THR C 1 44 ? 88.994 -31.941 19.232 1.00 90.31 164 THR C CA 1
ATOM 1874 C C . THR C 1 44 ? 87.459 -31.903 19.272 1.00 97.76 164 THR C C 1
ATOM 1875 O O . THR C 1 44 ? 86.864 -31.774 20.347 1.00 104.75 164 THR C O 1
ATOM 1879 N N . ARG C 1 45 ? 86.820 -31.999 18.104 1.00 93.68 165 ARG C N 1
ATOM 1880 C CA . ARG C 1 45 ? 85.380 -32.260 18.052 1.00 87.51 165 ARG C CA 1
ATOM 1881 C C . ARG C 1 45 ? 85.115 -33.523 17.249 1.00 83.53 165 ARG C C 1
ATOM 1882 O O . ARG C 1 45 ? 85.188 -33.509 16.021 1.00 95.84 165 ARG C O 1
ATOM 1890 N N . GLY C 1 46 ? 84.750 -34.600 17.928 1.00 79.40 166 GLY C N 1
ATOM 1891 C CA . GLY C 1 46 ? 84.459 -35.833 17.230 1.00 81.30 166 GLY C CA 1
ATOM 1892 C C . GLY C 1 46 ? 85.598 -36.150 16.281 1.00 95.36 166 GLY C C 1
ATOM 1893 O O . GLY C 1 46 ? 86.759 -36.242 16.685 1.00 97.66 166 GLY C O 1
ATOM 1894 N N . ALA C 1 47 ? 85.251 -36.303 15.005 1.00 95.84 167 ALA C N 1
ATOM 1895 C CA . ALA C 1 47 ? 86.222 -36.605 13.965 1.00 86.01 167 ALA C CA 1
ATOM 1896 C C . ALA C 1 47 ? 87.120 -35.424 13.581 1.00 83.18 167 ALA C C 1
ATOM 1897 O O . ALA C 1 47 ? 88.115 -35.620 12.891 1.00 92.23 167 ALA C O 1
ATOM 1899 N N . LEU C 1 48 ? 86.782 -34.207 14.007 1.00 74.68 168 LEU C N 1
ATOM 1900 C CA . LEU C 1 48 ? 87.652 -33.052 13.750 1.00 77.87 168 LEU C CA 1
ATOM 1901 C C . LEU C 1 48 ? 88.879 -32.994 14.679 1.00 85.03 168 LEU C C 1
ATOM 1902 O O . LEU C 1 48 ? 88.832 -33.423 15.835 1.00 87.75 168 LEU C O 1
ATOM 1907 N N . LEU C 1 49 ? 89.995 -32.512 14.144 1.00 86.09 169 LEU C N 1
ATOM 1908 C CA . LEU C 1 49 ? 91.143 -32.158 14.960 1.00 85.83 169 LEU C CA 1
ATOM 1909 C C . LEU C 1 49 ? 91.757 -30.865 14.429 1.00 95.72 169 LEU C C 1
ATOM 1910 O O . LEU C 1 49 ? 92.283 -30.834 13.316 1.00 86.88 169 LEU C O 1
ATOM 1915 N N . ASP C 1 50 ? 91.722 -29.811 15.238 1.00 101.47 170 ASP C N 1
ATOM 1916 C CA . ASP C 1 50 ? 92.292 -28.530 14.839 1.00 109.23 170 ASP C CA 1
ATOM 1917 C C . ASP C 1 50 ? 93.704 -28.417 15.388 1.00 116.28 170 ASP C C 1
ATOM 1918 O O . ASP C 1 50 ? 93.981 -28.895 16.482 1.00 112.69 170 ASP C O 1
ATOM 1923 N N . LEU C 1 51 ? 94.605 -27.804 14.628 1.00 121.07 171 LEU C N 1
ATOM 1924 C CA . LEU C 1 51 ? 96.014 -27.816 15.000 1.00 114.54 171 LEU C CA 1
ATOM 1925 C C . LEU C 1 51 ? 96.741 -26.545 14.583 1.00 125.21 171 LEU C C 1
ATOM 1926 O O . LEU C 1 51 ? 96.503 -26.026 13.498 1.00 134.43 171 LEU C O 1
ATOM 1931 N N . PHE C 1 52 ? 97.643 -26.056 15.431 1.00 126.65 172 PHE C N 1
ATOM 1932 C CA . PHE C 1 52 ? 98.447 -24.883 15.086 1.00 125.14 172 PHE C CA 1
ATOM 1933 C C . PHE C 1 52 ? 99.943 -25.114 15.286 1.00 126.03 172 PHE C C 1
ATOM 1934 O O . PHE C 1 52 ? 100.470 -24.861 16.369 1.00 124.98 172 PHE C O 1
ATOM 1942 N N . PRO C 1 53 ? 100.628 -25.589 14.231 1.00 127.26 173 PRO C N 1
ATOM 1943 C CA . PRO C 1 53 ? 102.063 -25.908 14.220 1.00 137.81 173 PRO C CA 1
ATOM 1944 C C . PRO C 1 53 ? 102.944 -24.678 14.422 1.00 147.39 173 PRO C C 1
ATOM 1945 O O . PRO C 1 53 ? 102.729 -23.648 13.783 1.00 153.11 173 PRO C O 1
ATOM 1949 N N . MET C 1 54 ? 103.935 -24.797 15.298 1.00 145.65 174 MET C N 1
ATOM 1950 C CA . MET C 1 54 ? 104.754 -23.657 15.673 1.00 156.04 174 MET C CA 1
ATOM 1951 C C . MET C 1 54 ? 105.352 -22.946 14.462 1.00 164.52 174 MET C C 1
ATOM 1952 O O . MET C 1 54 ? 105.143 -21.747 14.273 1.00 166.70 174 MET C O 1
ATOM 1957 N N . GLY C 1 55 ? 106.078 -23.693 13.636 1.00 169.08 175 GLY C N 1
ATOM 1958 C CA . GLY C 1 55 ? 106.762 -23.121 12.489 1.00 177.49 175 GLY C CA 1
ATOM 1959 C C . GLY C 1 55 ? 105.845 -22.621 11.384 1.00 176.95 175 GLY C C 1
ATOM 1960 O O . GLY C 1 55 ? 106.228 -21.750 10.600 1.00 179.74 175 GLY C O 1
ATOM 1961 N N . SER C 1 56 ? 104.636 -23.174 11.319 1.00 170.72 176 SER C N 1
ATOM 1962 C CA . SER C 1 56 ? 103.680 -22.811 10.274 1.00 167.94 176 SER C CA 1
ATOM 1963 C C . SER C 1 56 ? 102.914 -21.534 10.610 1.00 166.43 176 SER C C 1
ATOM 1964 O O . SER C 1 56 ? 102.561 -21.289 11.766 1.00 156.81 176 SER C O 1
ATOM 1967 N N . GLU C 1 57 ? 102.659 -20.728 9.584 1.00 169.19 177 GLU C N 1
ATOM 1968 C CA . GLU C 1 57 ? 101.883 -19.507 9.743 1.00 165.62 177 GLU C CA 1
ATOM 1969 C C . GLU C 1 57 ? 100.429 -19.810 10.118 1.00 163.61 177 GLU C C 1
ATOM 1970 O O . GLU C 1 57 ? 99.864 -19.148 10.988 1.00 167.63 177 GLU C O 1
ATOM 1972 N N . LEU C 1 58 ? 99.838 -20.826 9.486 1.00 153.01 178 LEU C N 1
ATOM 1973 C CA . LEU C 1 58 ? 98.412 -21.120 9.669 1.00 142.57 178 LEU C CA 1
ATOM 1974 C C . LEU C 1 58 ? 98.119 -22.488 10.305 1.00 142.00 178 LEU C C 1
ATOM 1975 O O . LEU C 1 58 ? 98.834 -23.463 10.060 1.00 147.82 178 LEU C O 1
ATOM 1978 N N . PRO C 1 59 ? 97.058 -22.548 11.135 1.00 131.68 179 PRO C N 1
ATOM 1979 C CA . PRO C 1 59 ? 96.529 -23.758 11.784 1.00 122.38 179 PRO C CA 1
ATOM 1980 C C . PRO C 1 59 ? 95.783 -24.722 10.852 1.00 126.13 179 PRO C C 1
ATOM 1981 O O . PRO C 1 59 ? 94.895 -24.293 10.117 1.00 128.73 179 PRO C O 1
ATOM 1985 N N . TYR C 1 60 ? 96.101 -26.012 10.930 1.00 123.92 180 TYR C N 1
ATOM 1986 C CA . TYR C 1 60 ? 95.394 -27.037 10.162 1.00 114.11 180 TYR C CA 1
ATOM 1987 C C . TYR C 1 60 ? 94.040 -27.389 10.795 1.00 107.76 180 TYR C C 1
ATOM 1988 O O . TYR C 1 60 ? 93.830 -27.177 11.987 1.00 116.41 180 TYR C O 1
ATOM 1997 N N . ARG C 1 61 ? 93.129 -27.925 9.984 1.00 101.28 181 ARG C N 1
ATOM 1998 C CA . ARG C 1 61 ? 91.910 -28.572 10.467 1.00 95.28 181 ARG C CA 1
ATOM 1999 C C . ARG C 1 61 ? 91.762 -29.917 9.767 1.00 98.41 181 ARG C C 1
ATOM 2000 O O . ARG C 1 61 ? 91.604 -29.972 8.553 1.00 110.78 181 ARG C O 1
ATOM 2008 N N . LEU C 1 62 ? 91.811 -31.001 10.532 1.00 89.89 182 LEU C N 1
ATOM 2009 C CA . LEU C 1 62 ? 91.753 -32.335 9.955 1.00 81.24 182 LEU C CA 1
ATOM 2010 C C . LEU C 1 62 ? 90.409 -32.969 10.221 1.00 81.85 182 LEU C C 1
ATOM 2011 O O . LEU C 1 62 ? 89.921 -32.934 11.348 1.00 79.10 182 LEU C O 1
ATOM 2016 N N . ASP C 1 63 ? 89.821 -33.554 9.180 1.00 79.35 183 ASP C N 1
ATOM 2017 C CA . ASP C 1 63 ? 88.585 -34.309 9.314 1.00 73.51 183 ASP C CA 1
ATOM 2018 C C . ASP C 1 63 ? 88.903 -35.789 9.137 1.00 83.58 183 ASP C C 1
ATOM 2019 O O . ASP C 1 63 ? 89.445 -36.198 8.108 1.00 90.54 183 ASP C O 1
ATOM 2024 N N . PHE C 1 64 ? 88.574 -36.584 10.152 1.00 80.84 184 PHE C N 1
ATOM 2025 C CA . PHE C 1 64 ? 88.775 -38.027 10.108 1.00 67.83 184 PHE C CA 1
ATOM 2026 C C . PHE C 1 64 ? 87.488 -38.741 9.725 1.00 70.59 184 PHE C C 1
ATOM 2027 O O . PHE C 1 64 ? 86.388 -38.322 10.094 1.00 76.73 184 PHE C O 1
ATOM 2035 N N . PHE C 1 65 ? 87.628 -39.779 8.916 1.00 70.91 185 PHE C N 1
ATOM 2036 C CA . PHE C 1 65 ? 86.586 -40.766 8.800 1.00 68.96 185 PHE C CA 1
ATOM 2037 C C . PHE C 1 65 ? 87.184 -42.050 9.339 1.00 81.29 185 PHE C C 1
ATOM 2038 O O . PHE C 1 65 ? 88.027 -42.664 8.681 1.00 80.90 185 PHE C O 1
ATOM 2046 N N . ASP C 1 66 ? 86.756 -42.443 10.536 1.00 94.06 186 ASP C N 1
ATOM 2047 C CA . ASP C 1 66 ? 87.212 -43.679 11.167 1.00 92.30 186 ASP C CA 1
ATOM 2048 C C . ASP C 1 66 ? 88.716 -43.869 11.020 1.00 91.15 186 ASP C C 1
ATOM 2049 O O . ASP C 1 66 ? 89.161 -44.923 10.577 1.00 113.52 186 ASP C O 1
ATOM 2054 N N . ASP C 1 67 ? 89.500 -42.853 11.362 1.00 72.55 187 ASP C N 1
ATOM 2055 C CA . ASP C 1 67 ? 90.977 -42.998 11.365 1.00 101.40 187 ASP C CA 1
ATOM 2056 C C . ASP C 1 67 ? 91.743 -42.740 10.051 1.00 101.63 187 ASP C C 1
ATOM 2057 O O . ASP C 1 67 ? 92.970 -42.840 10.024 1.00 109.84 187 ASP C O 1
ATOM 2062 N N . GLU C 1 68 ? 91.040 -42.442 8.967 1.00 92.95 188 GLU C N 1
ATOM 2063 C CA . GLU C 1 68 ? 91.709 -41.969 7.761 1.00 94.37 188 GLU C CA 1
ATOM 2064 C C . GLU C 1 68 ? 91.397 -40.487 7.580 1.00 96.71 188 GLU C C 1
ATOM 2065 O O . GLU C 1 68 ? 90.248 -40.070 7.701 1.00 107.37 188 GLU C O 1
ATOM 2067 N N . ILE C 1 69 ? 92.420 -39.684 7.316 1.00 94.71 189 ILE C N 1
ATOM 2068 C CA . ILE C 1 69 ? 92.217 -38.258 7.076 1.00 94.49 189 ILE C CA 1
ATOM 2069 C C . ILE C 1 69 ? 91.407 -38.032 5.800 1.00 100.86 189 ILE C C 1
ATOM 2070 O O . ILE C 1 69 ? 91.749 -38.559 4.735 1.00 107.77 189 ILE C O 1
ATOM 2075 N N . ASP C 1 70 ? 90.329 -37.257 5.910 1.00 101.89 190 ASP C N 1
ATOM 2076 C CA . ASP C 1 70 ? 89.450 -36.997 4.769 1.00 101.09 190 ASP C CA 1
ATOM 2077 C C . ASP C 1 70 ? 89.770 -35.648 4.157 1.00 104.24 190 ASP C C 1
ATOM 2078 O O . ASP C 1 70 ? 90.310 -35.573 3.060 1.00 114.55 190 ASP C O 1
ATOM 2083 N N . SER C 1 71 ? 89.427 -34.581 4.870 1.00 101.97 191 SER C N 1
ATOM 2084 C CA . SER C 1 71 ? 89.829 -33.238 4.468 1.00 103.16 191 SER C CA 1
ATOM 2085 C C . SER C 1 71 ? 90.917 -32.688 5.389 1.00 101.57 191 SER C C 1
ATOM 2086 O O . SER C 1 71 ? 90.780 -32.701 6.608 1.00 104.63 191 SER C O 1
ATOM 2089 N N . LEU C 1 72 ? 92.010 -32.235 4.790 1.00 99.40 192 LEU C N 1
ATOM 2090 C CA . LEU C 1 72 ? 93.067 -31.556 5.518 1.00 100.29 192 LEU C CA 1
ATOM 2091 C C . LEU C 1 72 ? 93.138 -30.110 5.032 1.00 109.56 192 LEU C C 1
ATOM 2092 O O . LEU C 1 72 ? 93.613 -29.838 3.931 1.00 118.87 192 LEU C O 1
ATOM 2097 N N . ARG C 1 73 ? 92.689 -29.183 5.872 1.00 110.02 193 ARG C N 1
ATOM 2098 C CA . ARG C 1 73 ? 92.508 -27.792 5.466 1.00 111.95 193 ARG C CA 1
ATOM 2099 C C . ARG C 1 73 ? 93.035 -26.809 6.500 1.00 113.20 193 ARG C C 1
ATOM 2100 O O . ARG C 1 73 ? 93.424 -27.195 7.591 1.00 115.76 193 ARG C O 1
ATOM 2108 N N . VAL C 1 74 ? 93.060 -25.535 6.131 1.00 119.94 194 VAL C N 1
ATOM 2109 C CA . VAL C 1 74 ? 93.479 -24.468 7.028 1.00 119.42 194 VAL C CA 1
ATOM 2110 C C . VAL C 1 74 ? 92.265 -23.613 7.400 1.00 124.39 194 VAL C C 1
ATOM 2111 O O . VAL C 1 74 ? 91.306 -23.534 6.631 1.00 121.75 194 VAL C O 1
ATOM 2115 N N . PHE C 1 75 ? 92.286 -23.000 8.585 1.00 128.67 195 PHE C N 1
ATOM 2116 C CA . PHE C 1 75 ? 91.137 -22.218 9.041 1.00 125.27 195 PHE C CA 1
ATOM 2117 C C . PHE C 1 75 ? 91.488 -20.895 9.728 1.00 134.24 195 PHE C C 1
ATOM 2118 O O . PHE C 1 75 ? 92.574 -20.735 10.284 1.00 138.84 195 PHE C O 1
ATOM 2126 N N . ASP C 1 76 ? 90.544 -19.958 9.684 1.00 138.74 196 ASP C N 1
ATOM 2127 C CA . ASP C 1 76 ? 90.696 -18.643 10.303 1.00 137.36 196 ASP C CA 1
ATOM 2128 C C . ASP C 1 76 ? 90.218 -18.664 11.756 1.00 136.51 196 ASP C C 1
ATOM 2129 O O . ASP C 1 76 ? 89.050 -18.960 12.038 1.00 123.97 196 ASP C O 1
ATOM 2134 N N . VAL C 1 77 ? 91.131 -18.332 12.666 1.00 139.15 197 VAL C N 1
ATOM 2135 C CA . VAL C 1 77 ? 90.914 -18.481 14.107 1.00 133.14 197 VAL C CA 1
ATOM 2136 C C . VAL C 1 77 ? 89.793 -17.617 14.688 1.00 134.82 197 VAL C C 1
ATOM 2137 O O . VAL C 1 77 ? 89.112 -18.024 15.633 1.00 127.03 197 VAL C O 1
ATOM 2141 N N . ASP C 1 78 ? 89.609 -16.426 14.130 1.00 139.80 198 ASP C N 1
ATOM 2142 C CA . ASP C 1 78 ? 88.549 -15.530 14.572 1.00 139.73 198 ASP C CA 1
ATOM 2143 C C . ASP C 1 78 ? 87.182 -16.106 14.207 1.00 143.34 198 ASP C C 1
ATOM 2144 O O . ASP C 1 78 ? 86.283 -16.190 15.045 1.00 141.14 198 ASP C O 1
ATOM 2149 N N . SER C 1 79 ? 87.037 -16.505 12.947 1.00 144.53 199 SER C N 1
ATOM 2150 C CA . SER C 1 79 ? 85.788 -17.076 12.456 1.00 131.22 199 SER C CA 1
ATOM 2151 C C . SER C 1 79 ? 85.621 -18.546 12.829 1.00 109.61 199 SER C C 1
ATOM 2152 O O . SER C 1 79 ? 84.500 -19.012 13.018 1.00 104.49 199 SER C O 1
ATOM 2155 N N . GLN C 1 80 ? 86.740 -19.263 12.931 1.00 105.89 200 GLN C N 1
ATOM 2156 C CA . GLN C 1 80 ? 86.740 -20.711 13.167 1.00 111.19 200 GLN C CA 1
ATOM 2157 C C . GLN C 1 80 ? 86.352 -21.451 11.892 1.00 120.85 200 GLN C C 1
ATOM 2158 O O . GLN C 1 80 ? 86.326 -22.686 11.854 1.00 110.08 200 GLN C O 1
ATOM 2164 N N . ARG C 1 81 ? 86.036 -20.681 10.855 1.00 129.87 201 ARG C N 1
ATOM 2165 C CA . ARG C 1 81 ? 85.578 -21.238 9.590 1.00 124.29 201 ARG C CA 1
ATOM 2166 C C . ARG C 1 81 ? 86.750 -21.701 8.725 1.00 126.14 201 ARG C C 1
ATOM 2167 O O . ARG C 1 81 ? 87.816 -21.087 8.731 1.00 129.25 201 ARG C O 1
ATOM 2175 N N . THR C 1 82 ? 86.544 -22.789 7.988 1.00 119.55 202 THR C N 1
ATOM 2176 C CA . THR C 1 82 ? 87.581 -23.375 7.140 1.00 118.15 202 THR C CA 1
ATOM 2177 C C . THR C 1 82 ? 87.919 -22.446 5.967 1.00 124.52 202 THR C C 1
ATOM 2178 O O . THR C 1 82 ? 87.131 -21.556 5.640 1.00 123.79 202 THR C O 1
ATOM 2182 N N . LEU C 1 83 ? 89.091 -22.625 5.350 1.00 132.46 203 LEU C N 1
ATOM 2183 C CA . LEU C 1 83 ? 89.523 -21.700 4.290 1.00 143.83 203 LEU C CA 1
ATOM 2184 C C . LEU C 1 83 ? 89.848 -22.267 2.894 1.00 157.94 203 LEU C C 1
ATOM 2185 O O . LEU C 1 83 ? 89.036 -22.125 1.977 1.00 161.91 203 LEU C O 1
ATOM 2190 N N . GLU C 1 84 ? 91.022 -22.879 2.715 1.00 164.99 204 GLU C N 1
ATOM 2191 C CA . GLU C 1 84 ? 91.415 -23.336 1.368 1.00 173.71 204 GLU C CA 1
ATOM 2192 C C . GLU C 1 84 ? 91.769 -24.830 1.222 1.00 189.55 204 GLU C C 1
ATOM 2193 O O . GLU C 1 84 ? 90.949 -25.603 0.728 1.00 200.92 204 GLU C O 1
ATOM 2195 N N . GLU C 1 85 ? 92.972 -25.231 1.640 1.00 185.33 205 GLU C N 1
ATOM 2196 C CA . GLU C 1 85 ? 93.394 -26.647 1.602 1.00 178.78 205 GLU C CA 1
ATOM 2197 C C . GLU C 1 85 ? 94.866 -26.847 1.985 1.00 177.19 205 GLU C C 1
ATOM 2198 O O . GLU C 1 85 ? 95.600 -25.878 2.156 1.00 181.09 205 GLU C O 1
ATOM 2204 N N . VAL C 1 86 ? 95.294 -28.105 2.110 1.00 174.36 206 VAL C N 1
ATOM 2205 C CA . VAL C 1 86 ? 96.682 -28.410 2.484 1.00 173.91 206 VAL C CA 1
ATOM 2206 C C . VAL C 1 86 ? 97.164 -29.810 2.064 1.00 172.85 206 VAL C C 1
ATOM 2207 O O . VAL C 1 86 ? 96.359 -30.694 1.749 1.00 162.70 206 VAL C O 1
ATOM 2209 N N . GLU C 1 87 ? 98.487 -29.987 2.073 1.00 175.91 207 GLU C N 1
ATOM 2210 C CA . GLU C 1 87 ? 99.145 -31.238 1.676 1.00 170.76 207 GLU C CA 1
ATOM 2211 C C . GLU C 1 87 ? 98.400 -31.995 0.573 1.00 156.97 207 GLU C C 1
ATOM 2212 O O . GLU C 1 87 ? 98.911 -32.158 -0.536 1.00 150.25 207 GLU C O 1
ATOM 2214 N N . HIS D 2 3 ? 63.425 -41.968 36.581 1.00 86.72 127 HIS D N 1
ATOM 2215 C CA . HIS D 2 3 ? 64.828 -42.176 36.944 1.00 103.11 127 HIS D CA 1
ATOM 2216 C C . HIS D 2 3 ? 65.624 -42.811 35.803 1.00 110.40 127 HIS D C 1
ATOM 2217 O O . HIS D 2 3 ? 65.115 -42.981 34.690 1.00 122.44 127 HIS D O 1
ATOM 2224 N N . MET D 2 4 ? 66.881 -43.138 36.106 1.00 108.11 128 MET D N 1
ATOM 2225 C CA . MET D 2 4 ? 67.789 -43.929 35.247 1.00 104.18 128 MET D CA 1
ATOM 2226 C C . MET D 2 4 ? 68.164 -43.486 33.811 1.00 100.50 128 MET D C 1
ATOM 2227 O O . MET D 2 4 ? 67.677 -44.043 32.824 1.00 97.00 128 MET D O 1
ATOM 2232 N N . ALA D 2 5 ? 69.023 -42.471 33.725 1.00 91.93 129 ALA D N 1
ATOM 2233 C CA . ALA D 2 5 ? 69.676 -42.092 32.476 1.00 84.95 129 ALA D CA 1
ATOM 2234 C C . ALA D 2 5 ? 70.594 -43.204 31.971 1.00 93.37 129 ALA D C 1
ATOM 2235 O O . ALA D 2 5 ? 71.115 -44.002 32.753 1.00 89.05 129 ALA D O 1
ATOM 2237 N N . SER D 2 6 ? 70.787 -43.258 30.656 1.00 95.14 130 SER D N 1
ATOM 2238 C CA . SER D 2 6 ? 71.675 -44.251 30.071 1.00 86.93 130 SER D CA 1
ATOM 2239 C C . SER D 2 6 ? 73.091 -43.705 30.134 1.00 79.06 130 SER D C 1
ATOM 2240 O O . SER D 2 6 ? 73.300 -42.512 29.964 1.00 72.99 130 SER D O 1
ATOM 2243 N N . THR D 2 7 ? 74.062 -44.558 30.429 1.00 81.93 131 THR D N 1
ATOM 2244 C CA . THR D 2 7 ? 75.448 -44.114 30.389 1.00 83.97 131 THR D CA 1
ATOM 2245 C C . THR D 2 7 ? 76.025 -44.175 28.973 1.00 81.68 131 THR D C 1
ATOM 2246 O O . THR D 2 7 ? 75.692 -45.062 28.184 1.00 78.92 131 THR D O 1
ATOM 2250 N N . VAL D 2 8 ? 76.913 -43.231 28.682 1.00 77.55 132 VAL D N 1
ATOM 2251 C CA . VAL D 2 8 ? 77.635 -43.185 27.422 1.00 64.14 132 VAL D CA 1
ATOM 2252 C C . VAL D 2 8 ? 78.153 -44.577 27.089 1.00 69.46 132 VAL D C 1
ATOM 2253 O O . VAL D 2 8 ? 77.954 -45.072 25.984 1.00 89.74 132 VAL D O 1
ATOM 2257 N N . SER D 2 9 ? 78.794 -45.224 28.047 1.00 73.68 133 SER D N 1
ATOM 2258 C CA . SER D 2 9 ? 79.282 -46.577 27.830 1.00 82.96 133 SER D CA 1
ATOM 2259 C C . SER D 2 9 ? 78.197 -47.492 27.279 1.00 85.45 133 SER D C 1
ATOM 2260 O O . SER D 2 9 ? 78.425 -48.195 26.302 1.00 84.19 133 SER D O 1
ATOM 2263 N N . GLN D 2 10 ? 77.026 -47.489 27.911 1.00 87.71 134 GLN D N 1
ATOM 2264 C CA . GLN D 2 10 ? 75.910 -48.314 27.454 1.00 86.64 134 GLN D CA 1
ATOM 2265 C C . GLN D 2 10 ? 75.520 -48.052 25.998 1.00 87.56 134 GLN D C 1
ATOM 2266 O O . GLN D 2 10 ? 75.171 -48.989 25.258 1.00 75.36 134 GLN D O 1
ATOM 2272 N N . MET D 2 11 ? 75.554 -46.785 25.588 1.00 72.13 135 MET D N 1
ATOM 2273 C CA . MET D 2 11 ? 75.202 -46.473 24.211 1.00 76.54 135 MET D CA 1
ATOM 2274 C C . MET D 2 11 ? 76.310 -46.831 23.218 1.00 75.71 135 MET D C 1
ATOM 2275 O O . MET D 2 11 ? 76.041 -47.401 22.167 1.00 81.68 135 MET D O 1
ATOM 2280 N N . VAL D 2 12 ? 77.551 -46.533 23.575 1.00 74.90 136 VAL D N 1
ATOM 2281 C CA . VAL D 2 12 ? 78.708 -47.037 22.842 1.00 61.80 136 VAL D CA 1
ATOM 2282 C C . VAL D 2 12 ? 78.629 -48.571 22.719 1.00 68.80 136 VAL D C 1
ATOM 2283 O O . VAL D 2 12 ? 79.272 -49.153 21.873 1.00 87.10 136 VAL D O 1
ATOM 2287 N N . ASP D 2 13 ? 77.872 -49.234 23.583 1.00 78.19 137 ASP D N 1
ATOM 2288 C CA . ASP D 2 13 ? 77.670 -50.677 23.444 1.00 84.28 137 ASP D CA 1
ATOM 2289 C C . ASP D 2 13 ? 76.557 -50.974 22.452 1.00 81.21 137 ASP D C 1
ATOM 2290 O O . ASP D 2 13 ? 76.595 -52.000 21.774 1.00 78.54 137 ASP D O 1
ATOM 2295 N N . ASN D 2 14 ? 75.557 -50.086 22.401 1.00 83.68 138 ASN D N 1
ATOM 2296 C CA . ASN D 2 14 ? 74.405 -50.227 21.501 1.00 85.38 138 ASN D CA 1
ATOM 2297 C C . ASN D 2 14 ? 74.882 -50.140 20.054 1.00 93.58 138 ASN D C 1
ATOM 2298 O O . ASN D 2 14 ? 74.672 -51.059 19.251 1.00 91.73 138 ASN D O 1
ATOM 2303 N N . VAL D 2 15 ? 75.544 -49.029 19.741 1.00 90.96 139 VAL D N 1
ATOM 2304 C CA . VAL D 2 15 ? 76.355 -48.951 18.548 1.00 90.78 139 VAL D CA 1
ATOM 2305 C C . VAL D 2 15 ? 77.387 -50.007 18.851 1.00 100.61 139 VAL D C 1
ATOM 2306 O O . VAL D 2 15 ? 77.555 -50.373 20.006 1.00 123.47 139 VAL D O 1
ATOM 2310 N N . LEU D 2 16 ? 78.061 -50.524 17.839 1.00 82.98 140 LEU D N 1
ATOM 2311 C CA . LEU D 2 16 ? 79.070 -51.567 18.064 1.00 80.63 140 LEU D CA 1
ATOM 2312 C C . LEU D 2 16 ? 78.477 -52.966 18.241 1.00 81.88 140 LEU D C 1
ATOM 2313 O O . LEU D 2 16 ? 79.187 -53.962 18.072 1.00 74.81 140 LEU D O 1
ATOM 2318 N N . SER D 2 17 ? 77.183 -53.055 18.536 1.00 81.90 141 SER D N 1
ATOM 2319 C CA . SER D 2 17 ? 76.494 -54.335 18.401 1.00 81.99 141 SER D CA 1
ATOM 2320 C C . SER D 2 17 ? 75.806 -54.328 17.036 1.00 87.42 141 SER D C 1
ATOM 2321 O O . SER D 2 17 ? 75.148 -55.298 16.658 1.00 93.85 141 SER D O 1
ATOM 2324 N N . GLN D 2 18 ? 75.949 -53.205 16.324 1.00 78.26 142 GLN D N 1
ATOM 2325 C CA . GLN D 2 18 ? 75.685 -53.142 14.888 1.00 97.23 142 GLN D CA 1
ATOM 2326 C C . GLN D 2 18 ? 76.633 -54.099 14.159 1.00 96.60 142 GLN D C 1
ATOM 2327 O O . GLN D 2 18 ? 77.713 -54.416 14.664 1.00 86.49 142 GLN D O 1
ATOM 2333 N N . PRO D 2 19 ? 76.239 -54.548 12.955 1.00 98.55 143 PRO D N 1
ATOM 2334 C CA . PRO D 2 19 ? 76.981 -55.543 12.156 1.00 87.85 143 PRO D CA 1
ATOM 2335 C C . PRO D 2 19 ? 78.378 -55.064 11.728 1.00 85.62 143 PRO D C 1
ATOM 2336 O O . PRO D 2 19 ? 78.564 -53.872 11.447 1.00 76.81 143 PRO D O 1
ATOM 2340 N N . GLU D 2 20 ? 79.349 -55.976 11.679 1.00 86.57 144 GLU D N 1
ATOM 2341 C CA . GLU D 2 20 ? 80.745 -55.575 11.473 1.00 97.51 144 GLU D CA 1
ATOM 2342 C C . GLU D 2 20 ? 80.942 -54.859 10.146 1.00 96.90 144 GLU D C 1
ATOM 2343 O O . GLU D 2 20 ? 80.384 -55.263 9.120 1.00 96.41 144 GLU D O 1
ATOM 2349 N N . GLY D 2 21 ? 81.721 -53.782 10.189 1.00 93.91 145 GLY D N 1
ATOM 2350 C CA . GLY D 2 21 ? 82.084 -53.029 9.002 1.00 94.25 145 GLY D CA 1
ATOM 2351 C C . GLY D 2 21 ? 81.171 -51.872 8.626 1.00 99.43 145 GLY D C 1
ATOM 2352 O O . GLY D 2 21 ? 81.604 -50.959 7.920 1.00 104.62 145 GLY D O 1
ATOM 2353 N N . LYS D 2 22 ? 79.924 -51.901 9.100 1.00 94.14 146 LYS D N 1
ATOM 2354 C CA . LYS D 2 22 ? 78.912 -50.896 8.741 1.00 73.38 146 LYS D CA 1
ATOM 2355 C C . LYS D 2 22 ? 79.361 -49.454 8.983 1.00 76.36 146 LYS D C 1
ATOM 2356 O O . LYS D 2 22 ? 79.953 -49.160 10.014 1.00 94.80 146 LYS D O 1
ATOM 2362 N N . ARG D 2 23 ? 79.077 -48.558 8.040 1.00 72.84 147 ARG D N 1
ATOM 2363 C CA . ARG D 2 23 ? 79.531 -47.166 8.145 1.00 77.07 147 ARG D CA 1
ATOM 2364 C C . ARG D 2 23 ? 78.468 -46.290 8.810 1.00 78.03 147 ARG D C 1
ATOM 2365 O O . ARG D 2 23 ? 77.431 -46.009 8.216 1.00 89.27 147 ARG D O 1
ATOM 2373 N N . LEU D 2 24 ? 78.752 -45.820 10.022 1.00 70.66 148 LEU D N 1
ATOM 2374 C CA . LEU D 2 24 ? 77.768 -45.083 10.810 1.00 61.25 148 LEU D CA 1
ATOM 2375 C C . LEU D 2 24 ? 78.174 -43.629 11.031 1.00 62.62 148 LEU D C 1
ATOM 2376 O O . LEU D 2 24 ? 79.362 -43.333 11.182 1.00 76.71 148 LEU D O 1
ATOM 2381 N N . MET D 2 25 ? 77.197 -42.721 10.991 1.00 57.84 149 MET D N 1
ATOM 2382 C CA . MET D 2 25 ? 77.417 -41.333 11.410 1.00 72.67 149 MET D CA 1
ATOM 2383 C C . MET D 2 25 ? 76.771 -41.073 12.777 1.00 75.39 149 MET D C 1
ATOM 2384 O O . MET D 2 25 ? 75.713 -41.622 13.100 1.00 84.91 149 MET D O 1
ATOM 2389 N N . LEU D 2 26 ? 77.426 -40.251 13.586 1.00 64.16 150 LEU D N 1
ATOM 2390 C CA . LEU D 2 26 ? 76.896 -39.873 14.890 1.00 59.08 150 LEU D CA 1
ATOM 2391 C C . LEU D 2 26 ? 76.456 -38.423 14.807 1.00 62.41 150 LEU D C 1
ATOM 2392 O O . LEU D 2 26 ? 77.261 -37.530 14.515 1.00 74.10 150 LEU D O 1
ATOM 2397 N N . LEU D 2 27 ? 75.173 -38.184 15.036 1.00 55.85 151 LEU D N 1
ATOM 2398 C CA . LEU D 2 27 ? 74.644 -36.825 14.956 1.00 60.45 151 LEU D CA 1
ATOM 2399 C C . LEU D 2 27 ? 74.208 -36.248 16.323 1.00 67.68 151 LEU D C 1
ATOM 2400 O O . LEU D 2 27 ? 73.704 -36.962 17.208 1.00 61.72 151 LEU D O 1
ATOM 2405 N N . ALA D 2 28 ? 74.390 -34.941 16.468 1.00 55.15 152 ALA D N 1
ATOM 2406 C CA . ALA D 2 28 ? 73.880 -34.215 17.608 1.00 55.09 152 ALA D CA 1
ATOM 2407 C C . ALA D 2 28 ? 72.742 -33.305 17.132 1.00 64.96 152 ALA D C 1
ATOM 2408 O O . ALA D 2 28 ? 72.995 -32.275 16.488 1.00 70.94 152 ALA D O 1
ATOM 2410 N N . PRO D 2 29 ? 71.481 -33.673 17.438 1.00 59.25 153 PRO D N 1
ATOM 2411 C CA . PRO D 2 29 ? 70.370 -32.828 16.970 1.00 61.35 153 PRO D CA 1
ATOM 2412 C C . PRO D 2 29 ? 70.375 -31.413 17.573 1.00 76.87 153 PRO D C 1
ATOM 2413 O O . PRO D 2 29 ? 70.241 -31.251 18.788 1.00 83.25 153 PRO D O 1
ATOM 2417 N N . ILE D 2 30 ? 70.485 -30.402 16.715 1.00 78.09 154 ILE D N 1
ATOM 2418 C CA . ILE D 2 30 ? 70.344 -29.004 17.118 1.00 65.00 154 ILE D CA 1
ATOM 2419 C C . ILE D 2 30 ? 68.907 -28.465 17.060 1.00 77.44 154 ILE D C 1
ATOM 2420 O O . ILE D 2 30 ? 68.452 -27.770 17.971 1.00 92.76 154 ILE D O 1
ATOM 2425 N N . ILE D 2 31 ? 68.210 -28.771 15.968 1.00 79.91 155 ILE D N 1
ATOM 2426 C CA . ILE D 2 31 ? 66.839 -28.302 15.756 1.00 82.97 155 ILE D CA 1
ATOM 2427 C C . ILE D 2 31 ? 66.007 -29.404 15.119 1.00 81.85 155 ILE D C 1
ATOM 2428 O O . ILE D 2 31 ? 66.363 -29.925 14.066 1.00 68.64 155 ILE D O 1
ATOM 2433 N N . LYS D 2 32 ? 64.888 -29.750 15.741 1.00 67.22 156 LYS D N 1
ATOM 2434 C CA . LYS D 2 32 ? 64.094 -30.849 15.228 1.00 68.96 156 LYS D CA 1
ATOM 2435 C C . LYS D 2 32 ? 62.750 -30.346 14.711 1.00 82.79 156 LYS D C 1
ATOM 2436 O O . LYS D 2 32 ? 61.966 -29.765 15.462 1.00 89.73 156 LYS D O 1
ATOM 2442 N N . GLU D 2 33 ? 62.515 -30.538 13.415 1.00 71.25 157 GLU D N 1
ATOM 2443 C CA . GLU D 2 33 ? 61.225 -30.239 12.796 1.00 71.19 157 GLU D CA 1
ATOM 2444 C C . GLU D 2 33 ? 60.613 -28.895 13.184 1.00 76.37 157 GLU D C 1
ATOM 2445 O O . GLU D 2 33 ? 59.403 -28.806 13.420 1.00 95.22 157 GLU D O 1
ATOM 2451 N N . ARG D 2 34 ? 61.432 -27.849 13.234 1.00 70.67 158 ARG D N 1
ATOM 2452 C CA . ARG D 2 34 ? 60.915 -26.508 13.524 1.00 94.29 158 ARG D CA 1
ATOM 2453 C C . ARG D 2 34 ? 60.880 -25.562 12.314 1.00 101.09 158 ARG D C 1
ATOM 2454 O O . ARG D 2 34 ? 61.725 -25.647 11.421 1.00 110.04 158 ARG D O 1
ATOM 2462 N N . LYS D 2 35 ? 59.899 -24.660 12.305 1.00 95.54 159 LYS D N 1
ATOM 2463 C CA . LYS D 2 35 ? 59.801 -23.595 11.302 1.00 96.36 159 LYS D CA 1
ATOM 2464 C C . LYS D 2 35 ? 60.838 -22.483 11.503 1.00 103.30 159 LYS D C 1
ATOM 2465 O O . LYS D 2 35 ? 61.422 -22.363 12.577 1.00 97.45 159 LYS D O 1
ATOM 2471 N N . GLY D 2 36 ? 61.065 -21.674 10.466 1.00 108.36 160 GLY D N 1
ATOM 2472 C CA . GLY D 2 36 ? 62.019 -20.573 10.535 1.00 108.36 160 GLY D CA 1
ATOM 2473 C C . GLY D 2 36 ? 63.304 -20.770 9.741 1.00 116.93 160 GLY D C 1
ATOM 2474 O O . GLY D 2 36 ? 63.543 -21.839 9.175 1.00 115.94 160 GLY D O 1
ATOM 2475 N N . GLU D 2 37 ? 64.119 -19.720 9.671 1.00 120.34 161 GLU D N 1
ATOM 2476 C CA . GLU D 2 37 ? 65.344 -19.739 8.865 1.00 121.01 161 GLU D CA 1
ATOM 2477 C C . GLU D 2 37 ? 66.543 -20.377 9.548 1.00 116.09 161 GLU D C 1
ATOM 2478 O O . GLU D 2 37 ? 67.366 -21.041 8.908 1.00 114.52 161 GLU D O 1
ATOM 2484 N N . HIS D 2 38 ? 66.651 -20.133 10.846 1.00 112.34 162 HIS D N 1
ATOM 2485 C CA . HIS D 2 38 ? 67.727 -20.690 11.647 1.00 113.28 162 HIS D CA 1
ATOM 2486 C C . HIS D 2 38 ? 69.085 -20.186 11.183 1.00 108.27 162 HIS D C 1
ATOM 2487 O O . HIS D 2 38 ? 70.106 -20.841 11.400 1.00 108.53 162 HIS D O 1
ATOM 2494 N N . THR D 2 39 ? 69.105 -19.020 10.548 1.00 107.27 163 THR D N 1
ATOM 2495 C CA . THR D 2 39 ? 70.376 -18.459 10.118 1.00 113.22 163 THR D CA 1
ATOM 2496 C C . THR D 2 39 ? 71.191 -18.164 11.358 1.00 108.91 163 THR D C 1
ATOM 2497 O O . THR D 2 39 ? 72.360 -18.531 11.445 1.00 108.91 163 THR D O 1
ATOM 2501 N N . LYS D 2 40 ? 70.557 -17.513 12.326 1.00 105.04 164 LYS D N 1
ATOM 2502 C CA . LYS D 2 40 ? 71.213 -17.230 13.590 1.00 96.61 164 LYS D CA 1
ATOM 2503 C C . LYS D 2 40 ? 71.807 -18.526 14.144 1.00 103.41 164 LYS D C 1
ATOM 2504 O O . LYS D 2 40 ? 72.995 -18.582 14.468 1.00 107.96 164 LYS D O 1
ATOM 2506 N N . THR D 2 41 ? 70.989 -19.575 14.211 1.00 103.95 165 THR D N 1
ATOM 2507 C CA . THR D 2 41 ? 71.424 -20.862 14.764 1.00 105.47 165 THR D CA 1
ATOM 2508 C C . THR D 2 41 ? 72.523 -21.555 13.943 1.00 98.15 165 THR D C 1
ATOM 2509 O O . THR D 2 41 ? 73.433 -22.170 14.498 1.00 90.63 165 THR D O 1
ATOM 2513 N N . LEU D 2 42 ? 72.427 -21.460 12.620 1.00 99.86 166 LEU D N 1
ATOM 2514 C CA . LEU D 2 42 ? 73.432 -22.025 11.721 1.00 89.86 166 LEU D CA 1
ATOM 2515 C C . LEU D 2 42 ? 74.744 -21.256 11.761 1.00 91.55 166 LEU D C 1
ATOM 2516 O O . LEU D 2 42 ? 75.821 -21.838 11.693 1.00 85.36 166 LEU D O 1
ATOM 2521 N N . GLU D 2 43 ? 74.648 -19.934 11.827 1.00 104.91 167 GLU D N 1
ATOM 2522 C CA . GLU D 2 43 ? 75.841 -19.105 11.874 1.00 111.67 167 GLU D CA 1
ATOM 2523 C C . GLU D 2 43 ? 76.669 -19.492 13.083 1.00 109.37 167 GLU D C 1
ATOM 2524 O O . GLU D 2 43 ? 77.898 -19.523 13.018 1.00 110.76 167 GLU D O 1
ATOM 2530 N N . ASN D 2 44 ? 75.987 -19.794 14.187 1.00 103.63 168 ASN D N 1
ATOM 2531 C CA . ASN D 2 44 ? 76.677 -20.124 15.424 1.00 102.95 168 ASN D CA 1
ATOM 2532 C C . ASN D 2 44 ? 77.416 -21.455 15.349 1.00 104.34 168 ASN D C 1
ATOM 2533 O O . ASN D 2 44 ? 78.584 -21.544 15.732 1.00 113.11 168 ASN D O 1
ATOM 2538 N N . LEU D 2 45 ? 76.737 -22.487 14.856 1.00 90.91 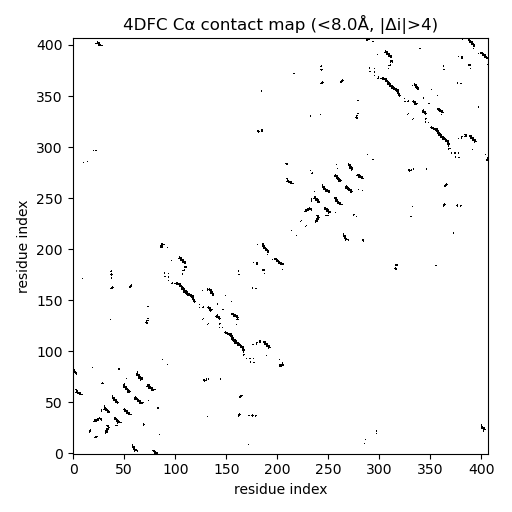169 LEU D N 1
ATOM 2539 C CA . LEU D 2 45 ? 77.373 -23.788 14.681 1.00 85.90 169 LEU D CA 1
ATOM 2540 C C . LEU D 2 45 ? 78.701 -23.687 13.926 1.00 96.09 169 LEU D C 1
ATOM 2541 O O . LEU D 2 45 ? 79.712 -24.235 14.363 1.00 100.19 169 LEU D O 1
ATOM 2546 N N . ALA D 2 46 ? 78.695 -22.981 12.797 1.00 108.06 170 ALA D N 1
ATOM 2547 C CA . ALA D 2 46 ? 79.887 -22.853 11.955 1.00 111.12 170 ALA D CA 1
ATOM 2548 C C . ALA D 2 46 ? 81.047 -22.257 12.728 1.00 117.33 170 ALA D C 1
ATOM 2549 O O . ALA D 2 46 ? 82.208 -22.590 12.478 1.00 119.57 170 ALA D O 1
ATOM 2551 N N . SER D 2 47 ? 80.715 -21.375 13.667 1.00 117.76 171 SER D N 1
ATOM 2552 C CA . SER D 2 47 ? 81.712 -20.618 14.412 1.00 122.73 171 SER D CA 1
ATOM 2553 C C . SER D 2 47 ? 82.134 -21.298 15.715 1.00 121.21 171 SER D C 1
ATOM 2554 O O . SER D 2 47 ? 83.000 -20.787 16.429 1.00 124.70 171 SER D O 1
ATOM 2557 N N . GLN D 2 48 ? 81.523 -22.438 16.031 1.00 107.81 172 GLN D N 1
ATOM 2558 C CA . GLN D 2 48 ? 82.048 -23.294 17.092 1.00 101.52 172 GLN D CA 1
ATOM 2559 C C . GLN D 2 48 ? 83.092 -24.234 16.484 1.00 108.95 172 GLN D C 1
ATOM 2560 O O . GLN D 2 48 ? 83.669 -25.076 17.174 1.00 119.81 172 GLN D O 1
ATOM 2566 N N . GLY D 2 49 ? 83.318 -24.092 15.181 1.00 102.12 173 GLY D N 1
ATOM 2567 C CA . GLY D 2 49 ? 84.327 -24.873 14.487 1.00 104.41 173 GLY D CA 1
ATOM 2568 C C . GLY D 2 49 ? 83.831 -26.178 13.888 1.00 96.98 173 GLY D C 1
ATOM 2569 O O . GLY D 2 49 ? 84.625 -27.072 13.608 1.00 88.70 173 GLY D O 1
ATOM 2570 N N . TYR D 2 50 ? 82.520 -26.293 13.695 1.00 93.56 174 TYR D N 1
ATOM 2571 C CA . TYR D 2 50 ? 81.939 -27.478 13.075 1.00 86.16 174 TYR D CA 1
ATOM 2572 C C . TYR D 2 50 ? 81.771 -27.259 11.581 1.00 92.04 174 TYR D C 1
ATOM 2573 O O . TYR D 2 50 ? 81.452 -26.154 11.145 1.00 97.65 174 TYR D O 1
ATOM 2582 N N . ILE D 2 51 ? 81.989 -28.317 10.805 1.00 86.95 175 ILE D N 1
ATOM 2583 C CA . ILE D 2 51 ? 81.923 -28.242 9.342 1.00 84.23 175 ILE D CA 1
ATOM 2584 C C . ILE D 2 51 ? 80.699 -28.950 8.740 1.00 88.48 175 ILE D C 1
ATOM 2585 O O . ILE D 2 51 ? 79.929 -28.336 8.006 1.00 87.08 175 ILE D O 1
ATOM 2590 N N . ARG D 2 52 ? 80.553 -30.244 9.022 1.00 85.53 176 ARG D N 1
ATOM 2591 C CA . ARG D 2 52 ? 79.447 -31.059 8.506 1.00 70.40 176 ARG D CA 1
ATOM 2592 C C . ARG D 2 52 ? 78.192 -31.127 9.381 1.00 76.64 176 ARG D C 1
ATOM 2593 O O . ARG D 2 52 ? 78.223 -31.631 10.501 1.00 83.52 176 ARG D O 1
ATOM 2601 N N . ALA D 2 53 ? 77.079 -30.641 8.840 1.00 80.41 177 ALA D N 1
ATOM 2602 C CA . ALA D 2 53 ? 75.770 -30.772 9.473 1.00 70.55 177 ALA D CA 1
ATOM 2603 C C . ALA D 2 53 ? 74.834 -31.532 8.535 1.00 68.95 177 ALA D C 1
ATOM 2604 O O . ALA D 2 53 ? 75.097 -31.633 7.351 1.00 73.37 177 ALA D O 1
ATOM 2606 N N . ARG D 2 54 ? 73.773 -32.115 9.069 1.00 65.20 178 ARG D N 1
ATOM 2607 C CA . ARG D 2 54 ? 72.813 -32.784 8.226 1.00 56.38 178 ARG D CA 1
ATOM 2608 C C . ARG D 2 54 ? 71.502 -32.040 8.322 1.00 68.80 178 ARG D C 1
ATOM 2609 O O . ARG D 2 54 ? 70.764 -32.162 9.293 1.00 72.59 178 ARG D O 1
ATOM 2617 N N . ILE D 2 55 ? 71.196 -31.315 7.257 1.00 78.89 179 ILE D N 1
ATOM 2618 C CA . ILE D 2 55 ? 70.087 -30.389 7.245 1.00 73.25 179 ILE D CA 1
ATOM 2619 C C . ILE D 2 55 ? 69.038 -30.934 6.311 1.00 76.07 179 ILE D C 1
ATOM 2620 O O . ILE D 2 55 ? 69.294 -31.145 5.132 1.00 87.64 179 ILE D O 1
ATOM 2625 N N . ASP D 2 56 ? 67.861 -31.191 6.858 1.00 80.86 180 ASP D N 1
ATOM 2626 C CA . ASP D 2 56 ? 66.758 -31.770 6.103 1.00 75.92 180 ASP D CA 1
ATOM 2627 C C . ASP D 2 56 ? 67.139 -33.012 5.277 1.00 70.58 180 ASP D C 1
ATOM 2628 O O . ASP D 2 56 ? 66.586 -33.232 4.199 1.00 65.32 180 ASP D O 1
ATOM 2633 N N . GLY D 2 57 ? 68.056 -33.832 5.797 1.00 69.36 181 GLY D N 1
ATOM 2634 C CA . GLY D 2 57 ? 68.385 -35.111 5.173 1.00 64.26 181 GLY D CA 1
ATOM 2635 C C . GLY D 2 57 ? 69.540 -35.048 4.187 1.00 79.75 181 GLY D C 1
ATOM 2636 O O . GLY D 2 57 ? 69.980 -36.066 3.647 1.00 73.70 181 GLY D O 1
ATOM 2637 N N . GLU D 2 58 ? 70.024 -33.834 3.952 1.00 84.79 182 GLU D N 1
ATOM 2638 C CA . GLU D 2 58 ? 71.198 -33.606 3.134 1.00 70.12 182 GLU D CA 1
ATOM 2639 C C . GLU D 2 58 ? 72.396 -33.342 4.027 1.00 77.40 182 GLU D C 1
ATOM 2640 O O . GLU D 2 58 ? 72.273 -32.687 5.059 1.00 66.32 182 GLU D O 1
ATOM 2646 N N . VAL D 2 59 ? 73.560 -33.822 3.611 1.00 83.43 183 VAL D N 1
ATOM 2647 C CA . VAL D 2 59 ? 74.796 -33.545 4.324 1.00 75.41 183 VAL D CA 1
ATOM 2648 C C . VAL D 2 59 ? 75.480 -32.329 3.721 1.00 75.02 183 VAL D C 1
ATOM 2649 O O . VAL D 2 59 ? 76.006 -32.411 2.617 1.00 81.06 183 VAL D O 1
ATOM 2653 N N . CYS D 2 60 ? 75.526 -31.228 4.470 1.00 74.42 184 CYS D N 1
ATOM 2654 C CA . CYS D 2 60 ? 76.031 -29.947 3.968 1.00 82.62 184 CYS D CA 1
ATOM 2655 C C . CYS D 2 60 ? 77.252 -29.380 4.702 1.00 86.36 184 CYS D C 1
ATOM 2656 O O . CYS D 2 60 ? 77.582 -29.794 5.818 1.00 73.70 184 CYS D O 1
ATOM 2659 N N . ASP D 2 61 ? 77.918 -28.433 4.039 1.00 86.20 185 ASP D N 1
ATOM 2660 C CA . ASP D 2 61 ? 78.991 -27.655 4.637 1.00 80.75 185 ASP D CA 1
ATOM 2661 C C . ASP D 2 61 ? 78.350 -26.484 5.368 1.00 89.98 185 ASP D C 1
ATOM 2662 O O . ASP D 2 61 ? 77.608 -25.710 4.769 1.00 97.25 185 ASP D O 1
ATOM 2667 N N . LEU D 2 62 ? 78.631 -26.362 6.664 1.00 93.02 186 LEU D N 1
ATOM 2668 C CA . LEU D 2 62 ? 78.070 -25.291 7.495 1.00 88.77 186 LEU D CA 1
ATOM 2669 C C . LEU D 2 62 ? 78.547 -23.882 7.103 1.00 101.78 186 LEU D C 1
ATOM 2670 O O . LEU D 2 62 ? 78.088 -22.888 7.665 1.00 97.20 186 LEU D O 1
ATOM 2675 N N . SER D 2 63 ? 79.495 -23.812 6.168 1.00 111.12 187 SER D N 1
ATOM 2676 C CA . SER D 2 63 ? 79.905 -22.549 5.551 1.00 112.77 187 SER D CA 1
ATOM 2677 C C . SER D 2 63 ? 78.986 -22.112 4.390 1.00 115.29 187 SER D C 1
ATOM 2678 O O . SER D 2 63 ? 78.676 -20.928 4.249 1.00 116.78 187 SER D O 1
ATOM 2681 N N . ASP D 2 64 ? 78.569 -23.069 3.559 1.00 118.64 188 ASP D N 1
ATOM 2682 C CA . ASP D 2 64 ? 77.608 -22.826 2.473 1.00 127.13 188 ASP D CA 1
ATOM 2683 C C . ASP D 2 64 ? 76.401 -23.705 2.748 1.00 114.74 188 ASP D C 1
ATOM 2684 O O . ASP D 2 64 ? 76.163 -24.688 2.044 1.00 117.42 188 ASP D O 1
ATOM 2689 N N . PRO D 2 65 ? 75.645 -23.369 3.799 1.00 107.23 189 PRO D N 1
ATOM 2690 C CA . PRO D 2 65 ? 74.427 -24.125 4.090 1.00 101.61 189 PRO D CA 1
ATOM 2691 C C . PRO D 2 65 ? 73.316 -23.708 3.125 1.00 93.24 189 PRO D C 1
ATOM 2692 O O . PRO D 2 65 ? 73.325 -22.575 2.636 1.00 90.53 189 PRO D O 1
ATOM 2696 N N . PRO D 2 66 ? 72.368 -24.611 2.847 1.00 79.82 190 PRO D N 1
ATOM 2697 C CA . PRO D 2 66 ? 71.240 -24.216 2.002 1.00 87.01 190 PRO D CA 1
ATOM 2698 C C . PRO D 2 66 ? 70.448 -23.069 2.632 1.00 100.95 190 PRO D C 1
ATOM 2699 O O . PRO D 2 66 ? 70.314 -23.019 3.862 1.00 97.81 190 PRO D O 1
ATOM 2703 N N . LYS D 2 67 ? 69.938 -22.144 1.821 1.00 102.79 191 LYS D N 1
ATOM 2704 C CA . LYS D 2 67 ? 68.969 -21.213 2.369 1.00 99.05 191 LYS D CA 1
ATOM 2705 C C . LYS D 2 67 ? 67.779 -22.083 2.788 1.00 105.69 191 LYS D C 1
ATOM 2706 O O . LYS D 2 67 ? 67.468 -23.081 2.123 1.00 106.91 191 LYS D O 1
ATOM 2708 N N . LEU D 2 68 ? 67.154 -21.742 3.912 1.00 94.23 192 LEU D N 1
ATOM 2709 C CA . LEU D 2 68 ? 66.028 -22.511 4.424 1.00 85.23 192 LEU D CA 1
ATOM 2710 C C . LEU D 2 68 ? 64.771 -21.657 4.431 1.00 93.61 192 LEU D C 1
ATOM 2711 O O . LEU D 2 68 ? 64.777 -20.539 4.954 1.00 101.25 192 LEU D O 1
ATOM 2716 N N . GLU D 2 69 ? 63.691 -22.188 3.866 1.00 99.69 193 GLU D N 1
ATOM 2717 C CA . GLU D 2 69 ? 62.434 -21.440 3.750 1.00 117.74 193 GLU D CA 1
ATOM 2718 C C . GLU D 2 69 ? 61.665 -21.277 5.069 1.00 116.39 193 GLU D C 1
ATOM 2719 O O . GLU D 2 69 ? 61.371 -22.252 5.767 1.00 110.32 193 GLU D O 1
ATOM 2725 N N . LEU D 2 70 ? 61.325 -20.031 5.386 1.00 122.62 194 LEU D N 1
ATOM 2726 C CA . LEU D 2 70 ? 60.686 -19.680 6.656 1.00 118.74 194 LEU D CA 1
ATOM 2727 C C . LEU D 2 70 ? 59.437 -20.506 6.973 1.00 124.77 194 LEU D C 1
ATOM 2728 O O . LEU D 2 70 ? 59.292 -21.016 8.078 1.00 132.52 194 LEU D O 1
ATOM 2733 N N . GLN D 2 71 ? 58.547 -20.641 5.996 1.00 129.85 195 GLN D N 1
ATOM 2734 C CA . GLN D 2 71 ? 57.253 -21.300 6.188 1.00 128.34 195 GLN D CA 1
ATOM 2735 C C . GLN D 2 71 ? 57.299 -22.835 6.331 1.00 118.26 195 GLN D C 1
ATOM 2736 O O . GLN D 2 71 ? 56.271 -23.457 6.600 1.00 109.08 195 GLN D O 1
ATOM 2742 N N . LYS D 2 72 ? 58.475 -23.440 6.158 1.00 115.51 196 LYS D N 1
ATOM 2743 C CA . LYS D 2 72 ? 58.615 -24.903 6.212 1.00 111.92 196 LYS D CA 1
ATOM 2744 C C . LYS D 2 72 ? 59.351 -25.340 7.471 1.00 108.03 196 LYS D C 1
ATOM 2745 O O . LYS D 2 72 ? 60.143 -24.579 8.030 1.00 109.05 196 LYS D O 1
ATOM 2751 N N . LYS D 2 73 ? 59.075 -26.560 7.926 1.00 103.66 197 LYS D N 1
ATOM 2752 C CA . LYS D 2 73 ? 59.748 -27.085 9.111 1.00 99.53 197 LYS D CA 1
ATOM 2753 C C . LYS D 2 73 ? 61.038 -27.778 8.687 1.00 96.48 197 LYS D C 1
ATOM 2754 O O . LYS D 2 73 ? 61.045 -28.563 7.744 1.00 103.09 197 LYS D O 1
ATOM 2760 N N . HIS D 2 74 ? 62.131 -27.463 9.378 1.00 90.64 198 HIS D N 1
ATOM 2761 C CA . HIS D 2 74 ? 63.444 -28.008 9.053 1.00 73.18 198 HIS D CA 1
ATOM 2762 C C . HIS D 2 74 ? 64.047 -28.715 10.246 1.00 73.51 198 HIS D C 1
ATOM 2763 O O . HIS D 2 74 ? 63.625 -28.501 11.378 1.00 80.08 198 HIS D O 1
ATOM 2770 N N . THR D 2 75 ? 65.055 -29.544 9.984 1.00 65.02 199 THR D N 1
ATOM 2771 C CA . THR D 2 75 ? 65.818 -30.153 11.048 1.00 59.35 199 THR D CA 1
ATOM 2772 C C . THR D 2 75 ? 67.326 -30.168 10.754 1.00 76.34 199 THR D C 1
ATOM 2773 O O . THR D 2 75 ? 67.761 -30.585 9.688 1.00 90.69 199 THR D O 1
ATOM 2777 N N . ILE D 2 76 ? 68.102 -29.688 11.724 1.00 84.29 200 ILE D N 1
ATOM 2778 C CA . ILE D 2 76 ? 69.538 -29.481 11.602 1.00 66.79 200 ILE D CA 1
ATOM 2779 C C . ILE D 2 76 ? 70.261 -30.309 12.658 1.00 72.10 200 ILE D C 1
ATOM 2780 O O . ILE D 2 76 ? 70.037 -30.124 13.857 1.00 75.66 200 ILE D O 1
ATOM 2785 N N . GLU D 2 77 ? 71.116 -31.228 12.220 1.00 69.52 201 GLU D N 1
ATOM 2786 C CA . GLU D 2 77 ? 71.910 -32.035 13.138 1.00 64.67 201 GLU D CA 1
ATOM 2787 C C . GLU D 2 77 ? 73.384 -31.939 12.776 1.00 68.38 201 GLU D C 1
ATOM 2788 O O . GLU D 2 77 ? 73.742 -32.058 11.615 1.00 78.95 201 GLU D O 1
ATOM 2794 N N . VAL D 2 78 ? 74.242 -31.727 13.769 1.00 68.55 202 VAL D N 1
ATOM 2795 C CA . VAL D 2 78 ? 75.671 -31.695 13.518 1.00 68.02 202 VAL D CA 1
ATOM 2796 C C . VAL D 2 78 ? 76.150 -33.130 13.353 1.00 79.36 202 VAL D C 1
ATOM 2797 O O . VAL D 2 78 ? 75.660 -34.031 14.036 1.00 82.29 202 VAL D O 1
ATOM 2801 N N . 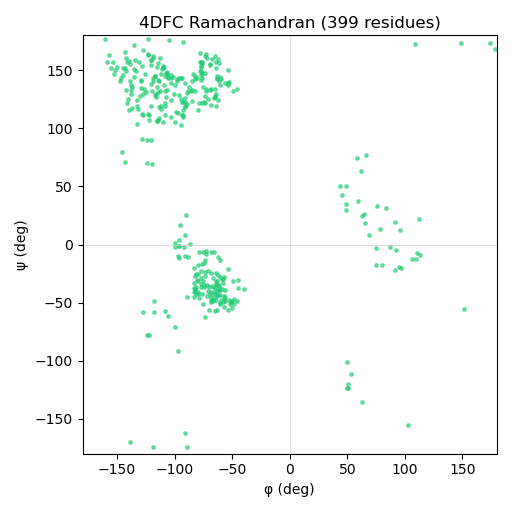VAL D 2 79 ? 77.075 -33.356 12.426 1.00 75.48 203 VAL D N 1
ATOM 2802 C CA . VAL D 2 79 ? 77.605 -34.694 12.243 1.00 75.42 203 VAL D CA 1
ATOM 2803 C C . VAL D 2 79 ? 78.938 -34.689 12.974 1.00 76.09 203 VAL D C 1
ATOM 2804 O O . VAL D 2 79 ? 79.933 -34.119 12.513 1.00 93.56 203 VAL D O 1
ATOM 2808 N N . VAL D 2 80 ? 78.938 -35.333 14.128 1.00 50.65 204 VAL D N 1
ATOM 2809 C CA . VAL D 2 80 ? 80.018 -35.155 15.076 1.00 62.68 204 VAL D CA 1
ATOM 2810 C C . VAL D 2 80 ? 81.151 -36.067 14.685 1.00 58.12 204 VAL D C 1
ATOM 2811 O O . VAL D 2 80 ? 82.316 -35.640 14.649 1.00 54.46 204 VAL D O 1
ATOM 2815 N N . ASP D 2 81 ? 80.802 -37.313 14.364 1.00 61.05 205 ASP D N 1
ATOM 2816 C CA . ASP D 2 81 ? 81.793 -38.313 13.946 1.00 70.23 205 ASP D CA 1
ATOM 2817 C C . ASP D 2 81 ? 81.241 -39.203 12.802 1.00 66.46 205 ASP D C 1
ATOM 2818 O O . ASP D 2 81 ? 80.022 -39.329 12.630 1.00 66.53 205 ASP D O 1
ATOM 2823 N N . ARG D 2 82 ? 82.135 -39.805 12.018 1.00 55.42 206 ARG D N 1
ATOM 2824 C CA . ARG D 2 82 ? 81.739 -40.881 11.095 1.00 65.53 206 ARG D CA 1
ATOM 2825 C C . ARG D 2 82 ? 82.771 -41.999 11.160 1.00 68.98 206 ARG D C 1
ATOM 2826 O O . ARG D 2 82 ? 83.970 -41.735 11.144 1.00 82.43 206 ARG D O 1
ATOM 2834 N N . PHE D 2 83 ? 82.320 -43.248 11.228 1.00 56.06 207 PHE D N 1
ATOM 2835 C CA . PHE D 2 83 ? 83.242 -44.338 11.549 1.00 60.64 207 PHE D CA 1
ATOM 2836 C C . PHE D 2 83 ? 82.656 -45.678 11.117 1.00 68.83 207 PHE D C 1
ATOM 2837 O O . PHE D 2 83 ? 81.509 -45.724 10.678 1.00 70.05 207 PHE D O 1
ATOM 2845 N N . LYS D 2 84 ? 83.421 -46.761 11.285 1.00 65.68 208 LYS D N 1
ATOM 2846 C CA . LYS D 2 84 ? 82.987 -48.106 10.899 1.00 67.70 208 LYS D CA 1
ATOM 2847 C C . LYS D 2 84 ? 82.989 -49.021 12.111 1.00 74.23 208 LYS D C 1
ATOM 2848 O O . LYS D 2 84 ? 83.945 -49.016 12.872 1.00 77.83 208 LYS D O 1
ATOM 2854 N N . VAL D 2 85 ? 81.966 -49.856 12.250 1.00 71.02 209 VAL D N 1
ATOM 2855 C CA . VAL D 2 85 ? 81.901 -50.806 13.357 1.00 67.72 209 VAL D CA 1
ATOM 2856 C C . VAL D 2 85 ? 82.967 -51.915 13.240 1.00 89.06 209 VAL D C 1
ATOM 2857 O O . VAL D 2 85 ? 82.946 -52.707 12.301 1.00 96.94 209 VAL D O 1
ATOM 2861 N N . ARG D 2 86 ? 83.841 -51.999 14.250 1.00 108.84 210 ARG D N 1
ATOM 2862 C CA . ARG D 2 86 ? 85.002 -52.913 14.296 1.00 104.33 210 ARG D CA 1
ATOM 2863 C C . ARG D 2 86 ? 85.122 -53.514 15.728 1.00 111.68 210 ARG D C 1
ATOM 2864 O O . ARG D 2 86 ? 84.194 -53.363 16.523 1.00 116.17 210 ARG D O 1
ATOM 2868 N N . ASP D 2 87 ? 86.214 -54.208 16.063 1.00 94.35 211 ASP D N 1
ATOM 2869 C CA . ASP D 2 87 ? 86.326 -54.797 17.400 1.00 78.20 211 ASP D CA 1
ATOM 2870 C C . ASP D 2 87 ? 87.572 -54.382 18.230 1.00 98.87 211 ASP D C 1
ATOM 2871 O O . ASP D 2 87 ? 87.896 -54.965 19.291 1.00 89.50 211 ASP D O 1
ATOM 2876 N N . THR D 2 90 ? 86.611 -47.193 20.173 1.00 77.17 214 THR D N 1
ATOM 2877 C CA . THR D 2 90 ? 85.803 -47.386 21.402 1.00 94.92 214 THR D CA 1
ATOM 2878 C C . THR D 2 90 ? 85.953 -46.292 22.474 1.00 83.67 214 THR D C 1
ATOM 2879 O O . THR D 2 90 ? 84.971 -45.721 22.955 1.00 73.03 214 THR D O 1
ATOM 2883 N N . GLN D 2 91 ? 87.189 -46.052 22.884 1.00 73.38 215 GLN D N 1
ATOM 2884 C CA . GLN D 2 91 ? 87.527 -44.819 23.559 1.00 79.48 215 GLN D CA 1
ATOM 2885 C C . GLN D 2 91 ? 87.145 -43.645 22.632 1.00 84.53 215 GLN D C 1
ATOM 2886 O O . GLN D 2 91 ? 86.366 -42.779 23.036 1.00 74.02 215 GLN D O 1
ATOM 2892 N N . ARG D 2 92 ? 87.637 -43.652 21.385 1.00 89.43 216 ARG D N 1
ATOM 2893 C CA . ARG D 2 92 ? 87.295 -42.616 20.393 1.00 84.82 216 ARG D CA 1
ATOM 2894 C C . ARG D 2 92 ? 85.794 -42.359 20.309 1.00 75.73 216 ARG D C 1
ATOM 2895 O O . ARG D 2 92 ? 85.329 -41.203 20.309 1.00 74.31 216 ARG D O 1
ATOM 2897 N N . LEU D 2 93 ? 85.030 -43.441 20.232 1.00 60.62 217 LEU D N 1
ATOM 2898 C CA . LEU D 2 93 ? 83.572 -43.331 20.107 1.00 63.45 217 LEU D CA 1
ATOM 2899 C C . LEU D 2 93 ? 82.924 -42.656 21.326 1.00 76.73 217 LEU D C 1
ATOM 2900 O O . LEU D 2 93 ? 82.064 -41.787 21.190 1.00 63.30 217 LEU D O 1
ATOM 2905 N N . ALA D 2 94 ? 83.352 -43.052 22.522 1.00 86.14 218 ALA D N 1
ATOM 2906 C CA . ALA D 2 94 ? 82.794 -42.482 23.742 1.00 75.47 218 ALA D CA 1
ATOM 2907 C C . ALA D 2 94 ? 83.052 -40.976 23.876 1.00 71.77 218 ALA D C 1
ATOM 2908 O O . ALA D 2 94 ? 82.155 -40.234 24.302 1.00 65.62 218 ALA D O 1
ATOM 2910 N N . GLU D 2 95 ? 84.253 -40.523 23.498 1.00 63.62 219 GLU D N 1
ATOM 2911 C CA . GLU D 2 95 ? 84.575 -39.088 23.506 1.00 65.55 219 GLU D CA 1
ATOM 2912 C C . GLU D 2 95 ? 83.682 -38.312 22.546 1.00 78.01 219 GLU D C 1
ATOM 2913 O O . GLU D 2 95 ? 83.475 -37.112 22.715 1.00 82.59 219 GLU D O 1
ATOM 2919 N N . SER D 2 96 ? 83.181 -38.981 21.512 1.00 77.32 220 SER D N 1
ATOM 2920 C CA . SER D 2 96 ? 82.328 -38.293 20.550 1.00 79.36 220 SER D CA 1
ATOM 2921 C C . SER D 2 96 ? 80.883 -38.176 21.023 1.00 72.13 220 SER D C 1
ATOM 2922 O O . SER D 2 96 ? 80.220 -37.163 20.769 1.00 76.19 220 SER D O 1
ATOM 2925 N N . PHE D 2 97 ? 80.396 -39.214 21.706 1.00 58.41 221 PHE D N 1
ATOM 2926 C CA . PHE D 2 97 ? 79.089 -39.141 22.370 1.00 63.69 221 PHE D CA 1
ATOM 2927 C C . PHE D 2 97 ? 79.118 -38.024 23.400 1.00 71.07 221 PHE D C 1
ATOM 2928 O O . PHE D 2 97 ? 78.174 -37.233 23.508 1.00 72.54 221 PHE D O 1
ATOM 2936 N N . GLU D 2 98 ? 80.213 -37.965 24.155 1.00 52.88 222 GLU D N 1
ATOM 2937 C CA . GLU D 2 98 ? 80.428 -36.862 25.068 1.00 76.74 222 GLU D CA 1
ATOM 2938 C C . GLU D 2 98 ? 80.233 -35.546 24.331 1.00 83.72 222 GLU D C 1
ATOM 2939 O O . GLU D 2 98 ? 79.418 -34.716 24.740 1.00 83.05 222 GLU D O 1
ATOM 2945 N N . THR D 2 99 ? 80.962 -35.373 23.230 1.00 86.14 223 THR D N 1
ATOM 2946 C CA . THR D 2 99 ? 80.913 -34.134 22.462 1.00 80.81 223 THR D CA 1
ATOM 2947 C C . THR D 2 99 ? 79.519 -33.845 21.888 1.00 80.89 223 THR D C 1
ATOM 2948 O O . THR D 2 99 ? 79.042 -32.710 21.963 1.00 86.09 223 THR D O 1
ATOM 2952 N N . ALA D 2 100 ? 78.861 -34.863 21.333 1.00 73.11 224 ALA D N 1
ATOM 2953 C CA . ALA D 2 100 ? 77.518 -34.673 20.779 1.00 76.10 224 ALA D CA 1
ATOM 2954 C C . ALA D 2 100 ? 76.482 -34.346 21.859 1.00 77.30 224 ALA D C 1
ATOM 2955 O O . ALA D 2 100 ? 75.697 -33.406 21.712 1.00 76.10 224 ALA D O 1
ATOM 2957 N N . LEU D 2 101 ? 76.474 -35.125 22.937 1.00 73.95 225 LEU D N 1
ATOM 2958 C CA . LEU D 2 101 ? 75.543 -34.881 24.050 1.00 70.23 225 LEU D CA 1
ATOM 2959 C C . LEU D 2 101 ? 75.634 -33.454 24.651 1.00 62.74 225 LEU D C 1
ATOM 2960 O O . LEU D 2 101 ? 74.612 -32.776 24.814 1.00 54.83 225 LEU D O 1
ATOM 2965 N N . GLU D 2 102 ? 76.846 -32.985 24.949 1.00 57.41 226 GLU D N 1
ATOM 2966 C CA . GLU D 2 102 ? 77.020 -31.597 25.377 1.00 85.74 226 GLU D CA 1
ATOM 2967 C C . GLU D 2 102 ? 76.514 -30.600 24.341 1.00 96.23 226 GLU D C 1
ATOM 2968 O O . GLU D 2 102 ? 76.085 -29.501 24.682 1.00 110.41 226 GLU D O 1
ATOM 2974 N N . LEU D 2 103 ? 76.573 -30.990 23.076 1.00 91.00 227 LEU D N 1
ATOM 2975 C CA . LEU D 2 103 ? 76.224 -30.099 21.980 1.00 85.14 227 LEU D CA 1
ATOM 2976 C C . LEU D 2 103 ? 74.721 -29.984 21.766 1.00 80.84 227 LEU D C 1
ATOM 2977 O O . LEU D 2 103 ? 74.208 -28.894 21.512 1.00 74.80 227 LEU D O 1
ATOM 2982 N N . SER D 2 104 ? 74.022 -31.112 21.868 1.00 82.47 228 SER D N 1
ATOM 2983 C CA . SER D 2 104 ? 72.582 -31.155 21.621 1.00 80.34 228 SER D CA 1
ATOM 2984 C C . SER D 2 104 ? 71.759 -30.924 22.875 1.00 80.66 228 SER D C 1
ATOM 2985 O O . SER D 2 104 ? 70.541 -30.773 22.795 1.00 83.31 228 SER D O 1
ATOM 2988 N N . GLY D 2 105 ? 72.420 -30.916 24.030 1.00 75.52 229 GLY D N 1
ATOM 2989 C CA . GLY D 2 105 ? 71.721 -30.837 25.305 1.00 81.93 229 GLY D CA 1
ATOM 2990 C C . GLY D 2 105 ? 71.205 -32.161 25.863 1.00 74.85 229 GLY D C 1
ATOM 2991 O O . GLY D 2 105 ? 7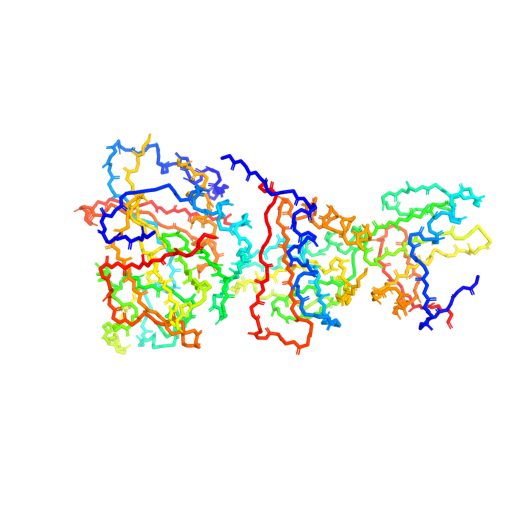0.184 -32.191 26.559 1.00 71.20 229 GLY D O 1
ATOM 2992 N N . GLY D 2 106 ? 71.920 -33.249 25.578 1.00 71.86 230 GLY D N 1
ATOM 2993 C CA . GLY D 2 106 ? 71.562 -34.574 26.068 1.00 75.74 230 GLY D CA 1
ATOM 2994 C C . GLY D 2 106 ? 71.096 -35.691 25.136 1.00 79.01 230 GLY D C 1
ATOM 2995 O O . GLY D 2 106 ? 70.994 -36.838 25.586 1.00 73.27 230 GLY D O 1
ATOM 2996 N N . THR D 2 107 ? 70.841 -35.397 23.857 1.00 70.93 231 THR D N 1
ATOM 2997 C CA . THR D 2 107 ? 70.497 -36.456 22.898 1.00 65.81 231 THR D CA 1
ATOM 2998 C C . THR D 2 107 ? 71.535 -36.663 21.779 1.00 70.21 231 THR D C 1
ATOM 2999 O O . THR D 2 107 ? 72.326 -35.775 21.478 1.00 79.59 231 THR D O 1
ATOM 3003 N N . ALA D 2 108 ? 71.535 -37.865 21.202 1.00 69.57 232 ALA D N 1
ATOM 3004 C CA . ALA D 2 108 ? 72.400 -38.216 20.080 1.00 67.44 232 ALA D CA 1
ATOM 3005 C C . ALA D 2 108 ? 71.656 -39.163 19.149 1.00 70.20 232 ALA D C 1
ATOM 3006 O O . ALA D 2 108 ? 70.847 -39.971 19.608 1.00 66.20 232 ALA D O 1
ATOM 3008 N N . VAL D 2 109 ? 71.907 -39.049 17.844 1.00 67.12 233 VAL D N 1
ATOM 3009 C CA . VAL D 2 109 ? 71.384 -40.028 16.880 1.00 61.53 233 VAL D CA 1
ATOM 3010 C C . VAL D 2 109 ? 72.522 -40.728 16.148 1.00 59.31 233 VAL D C 1
ATOM 3011 O O . VAL D 2 109 ? 73.527 -40.107 15.811 1.00 72.70 233 VAL D O 1
ATOM 3015 N N . VAL D 2 110 ? 72.369 -42.027 15.924 1.00 47.57 234 VAL D N 1
ATOM 3016 C CA . VAL D 2 110 ? 73.315 -42.775 15.106 1.00 60.95 234 VAL D CA 1
ATOM 3017 C C . VAL D 2 110 ? 72.609 -43.320 13.849 1.00 66.59 234 VAL D C 1
ATOM 3018 O O . VAL D 2 110 ? 71.563 -43.953 13.953 1.00 68.48 234 VAL D O 1
ATOM 3022 N N . ALA D 2 111 ? 73.165 -43.042 12.668 1.00 65.87 235 ALA D N 1
ATOM 3023 C CA . ALA D 2 111 ? 72.475 -43.338 11.396 1.00 66.60 235 ALA D CA 1
ATOM 3024 C C . ALA D 2 111 ? 73.348 -44.018 10.361 1.00 66.06 235 ALA D C 1
ATOM 3025 O O . ALA D 2 111 ? 74.553 -43.774 10.304 1.00 65.96 235 ALA D O 1
ATOM 3027 N N . ASP D 2 112 ? 72.724 -44.851 9.530 1.00 63.32 236 ASP D N 1
ATOM 3028 C CA . ASP D 2 112 ? 73.435 -45.577 8.465 1.00 63.63 236 ASP D CA 1
ATOM 3029 C C . ASP D 2 112 ? 73.868 -44.620 7.339 1.00 69.94 236 ASP D C 1
ATOM 3030 O O . ASP D 2 112 ? 73.037 -43.879 6.794 1.00 74.75 236 ASP D O 1
ATOM 3035 N N . MET D 2 113 ? 75.161 -44.625 7.013 1.00 70.57 237 MET D N 1
ATOM 3036 C CA . MET D 2 113 ? 75.723 -43.704 6.010 1.00 75.60 237 MET D CA 1
ATOM 3037 C C . MET D 2 113 ? 75.409 -44.126 4.578 1.00 68.83 237 MET D C 1
ATOM 3038 O O . MET D 2 113 ? 75.300 -43.288 3.688 1.00 62.22 237 MET D O 1
ATOM 3043 N N . ASP D 2 114 ? 75.258 -45.432 4.389 1.00 67.47 238 ASP D N 1
ATOM 3044 C CA . ASP D 2 114 ? 74.984 -46.034 3.096 1.00 73.07 238 ASP D CA 1
ATOM 3045 C C . ASP D 2 114 ? 73.503 -46.307 2.816 1.00 88.62 238 ASP D C 1
ATOM 3046 O O . ASP D 2 114 ? 73.169 -46.849 1.764 1.00 107.91 238 ASP D O 1
ATOM 3051 N N . ASP D 2 115 ? 72.626 -45.999 3.765 1.00 92.06 239 ASP D N 1
ATOM 3052 C CA . ASP D 2 115 ? 71.203 -46.290 3.597 1.00 81.04 239 ASP D CA 1
ATOM 3053 C C . ASP D 2 115 ? 70.303 -45.242 4.243 1.00 79.21 239 ASP D C 1
ATOM 3054 O O . ASP D 2 115 ? 69.754 -45.483 5.306 1.00 64.57 239 ASP D O 1
ATOM 3059 N N . PRO D 2 116 ? 70.107 -44.099 3.579 1.00 81.40 240 PRO D N 1
ATOM 3060 C CA . PRO D 2 116 ? 69.420 -42.954 4.190 1.00 66.10 240 PRO D CA 1
ATOM 3061 C C . PRO D 2 116 ? 67.965 -43.280 4.617 1.00 58.67 240 PRO D C 1
ATOM 3062 O O . PRO D 2 116 ? 67.306 -42.484 5.295 1.00 60.26 240 PRO D O 1
ATOM 3066 N N . LYS D 2 117 ? 67.444 -44.409 4.153 1.00 66.91 241 LYS D N 1
ATOM 3067 C CA . LYS D 2 117 ? 66.050 -44.772 4.409 1.00 80.11 241 LYS D CA 1
ATOM 3068 C C . LYS D 2 117 ? 65.914 -45.780 5.551 1.00 81.42 241 LYS D C 1
ATOM 3069 O O . LYS D 2 117 ? 64.809 -46.188 5.928 1.00 82.66 241 LYS D O 1
ATOM 3075 N N . ALA D 2 118 ? 67.056 -46.197 6.081 1.00 77.80 242 ALA D N 1
ATOM 3076 C CA . ALA D 2 118 ? 67.095 -47.133 7.200 1.00 77.54 242 ALA D CA 1
ATOM 3077 C C . ALA D 2 118 ? 66.746 -46.432 8.516 1.00 76.61 242 ALA D C 1
ATOM 3078 O O . ALA D 2 118 ? 66.896 -45.205 8.634 1.00 60.89 242 ALA D O 1
ATOM 3080 N N . GLU D 2 119 ? 66.288 -47.211 9.497 1.00 78.67 243 GLU D N 1
ATOM 3081 C CA . GLU D 2 119 ? 66.016 -46.682 10.843 1.00 76.94 243 GLU D CA 1
ATOM 3082 C C . GLU D 2 119 ? 67.259 -46.152 11.529 1.00 62.67 243 GLU D C 1
ATOM 3083 O O . GLU D 2 119 ? 68.362 -46.707 11.382 1.00 59.69 243 GLU D O 1
ATOM 3089 N N . GLU D 2 120 ? 67.061 -45.072 12.280 1.00 53.56 244 GLU D N 1
ATOM 3090 C CA . GLU D 2 120 ? 68.120 -44.507 13.118 1.00 65.26 244 GLU D CA 1
ATOM 3091 C C . GLU D 2 120 ? 68.048 -44.926 14.593 1.00 66.26 244 GLU D C 1
ATOM 3092 O O . GLU D 2 120 ? 66.979 -45.077 15.180 1.00 71.61 244 GLU D O 1
ATOM 3098 N N . LEU D 2 121 ? 69.217 -45.129 15.170 1.00 62.62 245 LEU D N 1
ATOM 3099 C CA . LEU D 2 121 ? 69.350 -45.339 16.595 1.00 58.19 245 LEU D CA 1
ATOM 3100 C C . LEU D 2 121 ? 69.205 -44.013 17.347 1.00 60.89 245 LEU D C 1
ATOM 3101 O O . LEU D 2 121 ? 69.956 -43.063 17.121 1.00 70.62 245 LEU D O 1
ATOM 3106 N N . LEU D 2 122 ? 68.238 -43.961 18.251 1.00 69.36 246 LEU D N 1
ATOM 3107 C CA . LEU D 2 122 ? 68.033 -42.805 19.114 1.00 63.70 246 LEU D CA 1
ATOM 3108 C C . LEU D 2 122 ? 68.774 -42.984 20.472 1.00 74.01 246 LEU D C 1
ATOM 3109 O O . LEU D 2 122 ? 68.862 -44.101 20.989 1.00 66.60 246 LEU D O 1
ATOM 3114 N N . PHE D 2 123 ? 69.324 -41.899 21.025 1.00 71.42 247 PHE D N 1
ATOM 3115 C CA . PHE D 2 123 ? 70.055 -41.951 22.309 1.00 64.02 247 PHE D CA 1
ATOM 3116 C C . PHE D 2 123 ? 69.761 -40.797 23.272 1.00 71.30 247 PHE D C 1
ATOM 3117 O O . PHE D 2 123 ? 69.792 -39.634 22.878 1.00 78.26 247 PHE D O 1
ATOM 3125 N N . SER D 2 124 ? 69.512 -41.113 24.543 1.00 75.99 248 SER D N 1
ATOM 3126 C CA . SER D 2 124 ? 69.327 -40.059 25.540 1.00 76.52 248 SER D CA 1
ATOM 3127 C C . SER D 2 124 ? 70.190 -40.258 26.783 1.00 84.22 248 SER D C 1
ATOM 3128 O O . SER D 2 124 ? 70.293 -41.365 27.314 1.00 103.57 248 SER D O 1
ATOM 3131 N N . ALA D 2 125 ? 70.824 -39.177 27.227 1.00 82.47 249 ALA D N 1
ATOM 3132 C CA . ALA D 2 125 ? 71.466 -39.128 28.544 1.00 84.80 249 ALA D CA 1
ATOM 3133 C C . ALA D 2 125 ? 70.516 -38.481 29.550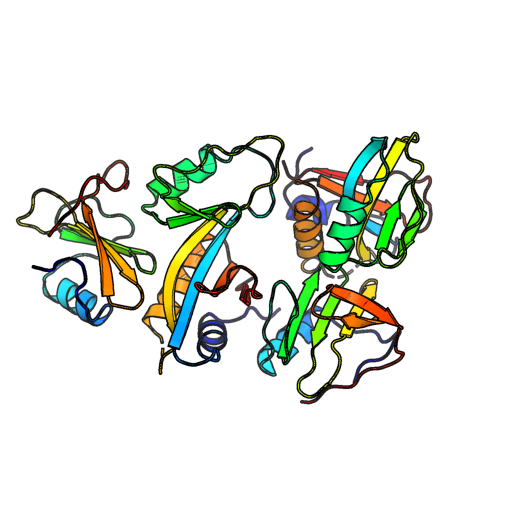 1.00 82.11 249 ALA D C 1
ATOM 3134 O O . ALA D 2 125 ? 70.866 -38.291 30.712 1.00 94.51 249 ALA D O 1
ATOM 3136 N N . ASN D 2 126 ? 69.311 -38.173 29.076 1.00 87.32 250 ASN D N 1
ATOM 3137 C CA . ASN D 2 126 ? 68.326 -37.329 29.758 1.00 88.51 250 ASN D CA 1
ATOM 3138 C C . ASN D 2 126 ? 68.792 -35.874 29.925 1.00 86.40 250 ASN D C 1
ATOM 3139 O O . ASN D 2 126 ? 68.953 -35.122 28.955 1.00 65.38 250 ASN D O 1
#

Organism: Escherichia coli (strain K12) (NCBI:txid83333)